Protein AF-A0A818FAN3-F1 (afdb_monomer_lite)

Structure (mmCIF, N/CA/C/O backbone):
data_AF-A0A818FAN3-F1
#
_entry.id   AF-A0A818FAN3-F1
#
loop_
_atom_site.group_PDB
_atom_site.id
_atom_site.type_symbol
_atom_site.label_atom_id
_atom_site.label_alt_id
_atom_site.label_comp_id
_atom_site.label_asym_id
_atom_site.label_entity_id
_atom_site.label_seq_id
_atom_site.pdbx_PDB_ins_code
_atom_site.Cartn_x
_atom_site.Cartn_y
_atom_site.Cartn_z
_atom_site.occupancy
_atom_site.B_iso_or_equiv
_atom_site.auth_seq_id
_atom_site.auth_comp_id
_atom_site.auth_asym_id
_atom_site.auth_atom_id
_atom_site.pdbx_PDB_model_num
ATOM 1 N N . MET A 1 1 ? 4.864 7.149 15.774 1.00 87.94 1 MET A N 1
ATOM 2 C CA . MET A 1 1 ? 4.295 6.551 14.550 1.00 87.94 1 MET A CA 1
ATOM 3 C C . MET A 1 1 ? 4.218 5.050 14.737 1.00 87.94 1 MET A C 1
ATOM 5 O O . MET A 1 1 ? 5.176 4.470 15.242 1.00 87.94 1 MET A O 1
ATOM 9 N N . ILE A 1 2 ? 3.091 4.440 14.388 1.00 87.12 2 ILE A N 1
ATOM 10 C CA . ILE A 1 2 ? 2.907 2.992 14.456 1.00 87.12 2 ILE A CA 1
ATOM 11 C C . ILE A 1 2 ? 2.365 2.491 13.120 1.00 87.12 2 ILE A C 1
ATOM 13 O O . ILE A 1 2 ? 1.467 3.099 12.550 1.00 87.12 2 ILE A O 1
ATOM 17 N N . GLU A 1 3 ? 2.927 1.387 12.650 1.00 89.88 3 GLU A N 1
ATOM 18 C CA . GLU A 1 3 ? 2.560 0.714 11.411 1.00 89.88 3 GLU A CA 1
ATOM 19 C C . GLU A 1 3 ? 2.324 -0.751 11.718 1.00 89.88 3 GLU A C 1
ATOM 21 O O . GLU A 1 3 ? 3.162 -1.404 12.347 1.00 89.88 3 GLU A O 1
ATOM 26 N N . TYR A 1 4 ? 1.194 -1.271 11.272 1.00 88.94 4 TYR A N 1
ATOM 27 C CA . TYR A 1 4 ? 0.870 -2.674 11.432 1.00 88.94 4 TYR A CA 1
ATOM 28 C C . TYR A 1 4 ? -0.081 -3.140 10.344 1.00 88.94 4 TYR A C 1
ATOM 30 O O . TYR A 1 4 ? -0.725 -2.345 9.661 1.00 88.94 4 TYR A O 1
ATOM 38 N N . HIS A 1 5 ? -0.180 -4.458 10.234 1.00 87.69 5 HIS A N 1
ATOM 39 C CA . HIS A 1 5 ? -1.129 -5.137 9.372 1.00 87.69 5 HIS A CA 1
ATOM 40 C C . HIS A 1 5 ? -2.087 -5.967 10.223 1.00 87.69 5 HIS A C 1
ATOM 42 O O . HIS A 1 5 ? -1.711 -6.495 11.274 1.00 87.69 5 HIS A O 1
ATOM 48 N N . PHE A 1 6 ? -3.331 -6.066 9.764 1.00 89.31 6 PHE A N 1
ATOM 49 C CA . PHE A 1 6 ? -4.315 -6.963 10.350 1.00 89.31 6 PHE A CA 1
ATOM 50 C C . PHE A 1 6 ? -4.061 -8.383 9.856 1.00 89.31 6 PHE A C 1
ATOM 52 O O . PHE A 1 6 ? -4.216 -8.690 8.676 1.00 89.31 6 PHE A O 1
ATOM 59 N N . GLU A 1 7 ? -3.643 -9.249 10.767 1.00 88.44 7 GLU A N 1
ATOM 60 C CA . GLU A 1 7 ? -3.336 -10.638 10.464 1.00 88.44 7 GLU A CA 1
ATOM 61 C C . GLU A 1 7 ? -4.627 -11.437 10.366 1.00 88.44 7 GLU A C 1
ATOM 63 O O . GLU A 1 7 ? -5.469 -11.376 11.267 1.00 88.44 7 GLU A O 1
ATOM 68 N N . LYS A 1 8 ? -4.749 -12.223 9.290 1.00 85.81 8 LYS A N 1
ATOM 69 C CA . LYS A 1 8 ? -5.933 -13.049 9.016 1.00 85.81 8 LYS A CA 1
ATOM 70 C C . LYS A 1 8 ? -7.235 -12.248 8.957 1.00 85.81 8 LYS A C 1
ATOM 72 O O . LYS A 1 8 ? -8.299 -12.777 9.243 1.00 85.81 8 LYS A O 1
ATOM 77 N N . PHE A 1 9 ? -7.164 -10.980 8.552 1.00 89.38 9 PHE A N 1
ATOM 78 C CA . PHE A 1 9 ? -8.341 -10.119 8.452 1.00 89.38 9 PHE A CA 1
ATOM 79 C C . PHE A 1 9 ? -9.439 -10.737 7.575 1.00 89.38 9 PHE A C 1
ATOM 81 O O . PHE A 1 9 ? -10.598 -10.752 7.961 1.00 89.38 9 PHE A O 1
ATOM 88 N N . TYR A 1 10 ? -9.075 -11.285 6.413 1.00 90.69 10 TYR A N 1
ATOM 89 C CA . TYR A 1 10 ? -10.030 -11.922 5.499 1.00 90.69 10 TYR A CA 1
ATOM 90 C C . TYR A 1 10 ? -10.523 -13.288 5.996 1.00 90.69 10 TYR A C 1
ATOM 92 O O . TYR A 1 10 ? -11.643 -13.679 5.677 1.00 90.69 10 TYR A O 1
ATOM 100 N N . GLU A 1 11 ? -9.668 -13.983 6.752 1.00 89.38 11 GLU A N 1
ATOM 101 C CA . GLU A 1 11 ? -9.860 -15.353 7.254 1.00 89.38 11 GLU A CA 1
ATOM 102 C C . GLU A 1 11 ? -10.542 -15.402 8.632 1.00 89.38 11 GLU A C 1
ATOM 104 O O . GLU A 1 11 ? -10.515 -16.423 9.307 1.00 89.38 11 GLU A O 1
ATOM 109 N N . ASN A 1 12 ? -11.043 -14.276 9.134 1.00 90.44 12 ASN A N 1
ATOM 110 C CA . ASN A 1 12 ? -11.725 -14.217 10.427 1.00 90.44 12 ASN A CA 1
ATOM 111 C C . ASN A 1 12 ? -13.082 -13.509 10.325 1.00 90.44 12 ASN A C 1
ATOM 113 O O . ASN A 1 12 ? -13.666 -13.115 11.335 1.00 90.44 12 ASN A O 1
ATOM 117 N N . ILE A 1 13 ? -13.576 -13.288 9.104 1.00 92.94 13 ILE A N 1
ATOM 118 C CA . ILE A 1 13 ? -14.876 -12.653 8.898 1.00 92.94 13 ILE A CA 1
ATOM 119 C C . ILE A 1 13 ? -15.946 -13.733 8.998 1.00 92.94 13 ILE A C 1
ATOM 121 O O . ILE A 1 13 ? -16.140 -14.530 8.079 1.00 92.94 13 ILE A O 1
ATOM 125 N N . ASP A 1 14 ? -16.655 -13.726 10.122 1.00 93.88 14 ASP A N 1
ATOM 126 C CA . ASP A 1 14 ? -17.834 -14.557 10.327 1.00 93.88 14 ASP A CA 1
ATOM 127 C C . ASP A 1 14 ? -18.986 -14.062 9.441 1.00 93.88 14 ASP A C 1
ATOM 129 O O . ASP A 1 14 ? -19.410 -12.905 9.524 1.00 93.88 14 ASP A O 1
ATOM 133 N N . LEU A 1 15 ? -19.507 -14.953 8.595 1.00 93.81 15 LEU A N 1
ATOM 134 C CA . LEU A 1 15 ? -20.598 -14.659 7.670 1.00 93.81 15 LEU A CA 1
ATOM 135 C C . LEU A 1 15 ? -21.903 -14.308 8.395 1.00 93.81 15 LEU A C 1
ATOM 137 O O . LEU A 1 15 ? -22.688 -13.517 7.875 1.00 93.81 15 LEU A O 1
ATOM 141 N N . THR A 1 16 ? -22.130 -14.846 9.596 1.00 94.38 16 THR A N 1
ATOM 142 C CA . THR A 1 16 ? -23.332 -14.544 10.386 1.00 94.38 16 THR A CA 1
ATOM 143 C C . THR A 1 16 ? -23.291 -13.115 10.922 1.00 94.38 16 THR A C 1
ATOM 145 O O . THR A 1 16 ? -24.251 -12.362 10.758 1.00 94.38 16 THR A O 1
ATOM 148 N N . LEU A 1 17 ? -22.158 -12.700 11.493 1.00 94.56 17 LEU A N 1
ATOM 149 C CA . LEU A 1 17 ? -21.938 -11.327 11.937 1.00 94.56 17 LEU A CA 1
ATOM 150 C C . LEU A 1 17 ? -21.948 -10.364 10.745 1.00 94.56 17 LEU A C 1
ATOM 152 O O . LEU A 1 17 ? -22.579 -9.312 10.809 1.00 94.56 17 LEU A O 1
ATOM 156 N N . LEU A 1 18 ? -21.292 -10.740 9.644 1.00 94.94 18 LEU A N 1
ATOM 157 C CA . LEU A 1 18 ? -21.262 -9.942 8.424 1.00 94.94 18 LEU A CA 1
ATOM 158 C C . LEU A 1 18 ? -22.671 -9.672 7.885 1.00 94.94 18 LEU A C 1
ATOM 160 O O . LEU A 1 18 ? -22.951 -8.543 7.494 1.00 94.94 18 LEU A O 1
ATOM 164 N N . ASN A 1 19 ? -23.553 -10.672 7.894 1.00 95.69 19 ASN A N 1
ATOM 165 C CA . ASN A 1 19 ? -24.942 -10.522 7.469 1.00 95.69 19 ASN A CA 1
ATOM 166 C C . ASN A 1 19 ? -25.665 -9.441 8.298 1.00 95.69 19 ASN A C 1
ATOM 168 O O . ASN A 1 19 ? -26.171 -8.472 7.733 1.00 95.69 19 ASN A O 1
ATOM 172 N N . HIS A 1 20 ? -25.592 -9.517 9.632 1.00 96.38 20 HIS A N 1
ATOM 173 C CA . HIS A 1 20 ? -26.193 -8.509 10.517 1.00 96.38 20 HIS A CA 1
ATOM 174 C C . HIS A 1 20 ? -25.625 -7.104 10.287 1.00 96.38 20 HIS A C 1
ATOM 176 O O . HIS A 1 20 ? -26.371 -6.128 10.272 1.00 96.38 20 HIS A O 1
ATOM 182 N N . LEU A 1 21 ? -24.309 -6.991 10.097 1.00 96.00 21 LEU A N 1
ATOM 183 C CA . LEU A 1 21 ? -23.654 -5.709 9.851 1.00 96.00 21 LEU A CA 1
ATOM 184 C C . LEU A 1 21 ? -24.074 -5.112 8.502 1.00 96.00 21 LEU A C 1
ATOM 186 O O . LEU A 1 21 ? -24.373 -3.926 8.418 1.00 96.00 21 LEU A O 1
ATOM 190 N N . LEU A 1 22 ? -24.143 -5.923 7.446 1.00 96.06 22 LEU A N 1
ATOM 191 C CA . LEU A 1 22 ? -24.549 -5.459 6.120 1.00 96.06 22 LEU A CA 1
ATOM 192 C C . LEU A 1 22 ? -26.019 -5.008 6.081 1.00 96.06 22 LEU A C 1
ATOM 194 O O . LEU A 1 22 ? -26.327 -4.054 5.366 1.00 96.06 22 LEU A O 1
ATOM 198 N N . HIS A 1 23 ? -26.905 -5.605 6.887 1.00 96.75 23 HIS A N 1
ATOM 199 C CA . HIS A 1 23 ? -28.296 -5.147 7.022 1.00 96.75 23 HIS A CA 1
ATOM 200 C C . HIS A 1 23 ? -28.432 -3.715 7.552 1.00 96.75 23 HIS A C 1
ATOM 202 O O . HIS A 1 23 ? -29.461 -3.083 7.331 1.00 96.75 23 HIS A O 1
ATOM 208 N N . LEU A 1 24 ? -27.406 -3.171 8.215 1.00 96.75 24 LEU A N 1
ATOM 209 C CA . LEU A 1 24 ? -27.425 -1.784 8.685 1.00 96.75 24 LEU A CA 1
ATOM 210 C C . LEU A 1 24 ? -27.289 -0.766 7.545 1.00 96.75 24 LEU A C 1
ATOM 212 O O . LEU A 1 24 ? -27.614 0.403 7.737 1.00 96.75 24 LEU A O 1
ATOM 216 N N . ILE A 1 25 ? -26.766 -1.182 6.387 1.00 96.44 25 ILE A N 1
ATOM 217 C CA . ILE A 1 25 ? -26.352 -0.264 5.317 1.00 96.44 25 ILE A CA 1
ATOM 218 C C . ILE A 1 25 ? -26.919 -0.598 3.934 1.00 96.44 25 ILE A C 1
ATOM 220 O O . ILE A 1 25 ? -26.916 0.266 3.059 1.00 96.44 25 ILE A O 1
ATOM 224 N N . VAL A 1 26 ? -27.377 -1.830 3.702 1.00 96.25 26 VAL A N 1
ATOM 225 C CA . VAL A 1 26 ? -27.842 -2.306 2.394 1.00 96.25 26 VAL A CA 1
ATOM 226 C C . VAL A 1 26 ? -29.185 -3.032 2.542 1.00 96.25 26 VAL A C 1
ATOM 228 O O . VAL A 1 26 ? -29.472 -3.619 3.582 1.00 96.25 26 VAL A O 1
ATOM 231 N N . ASP A 1 27 ? -30.009 -2.999 1.487 1.00 97.75 27 ASP A N 1
ATOM 232 C CA . ASP A 1 27 ? -31.279 -3.729 1.437 1.00 97.75 27 ASP A CA 1
ATOM 233 C C . ASP A 1 27 ? -31.106 -5.237 1.678 1.00 97.75 27 ASP A C 1
ATOM 235 O O . ASP A 1 27 ? -30.178 -5.867 1.162 1.00 97.75 27 ASP A O 1
ATOM 239 N N . HIS A 1 28 ? -32.057 -5.818 2.408 1.00 96.06 28 HIS A N 1
ATOM 240 C CA . HIS A 1 28 ? -32.039 -7.208 2.853 1.00 96.06 28 HIS A CA 1
ATOM 241 C C . HIS A 1 28 ? -31.768 -8.223 1.734 1.00 96.06 28 HIS A C 1
ATOM 243 O O . HIS A 1 28 ? -30.911 -9.088 1.900 1.00 96.06 28 HIS A O 1
ATOM 249 N N . ASN A 1 29 ? -32.390 -8.070 0.560 1.00 97.25 29 ASN A N 1
ATOM 250 C CA . ASN A 1 29 ? -32.202 -9.007 -0.553 1.00 97.25 29 ASN A CA 1
ATOM 251 C C . ASN A 1 29 ? -30.753 -9.041 -1.055 1.00 97.25 29 ASN A C 1
ATOM 253 O O . ASN A 1 29 ? -30.225 -10.088 -1.438 1.00 97.25 29 ASN A O 1
ATOM 257 N N . ILE A 1 30 ? -30.094 -7.881 -1.066 1.00 97.06 30 ILE A N 1
ATOM 258 C CA . ILE A 1 30 ? -28.703 -7.763 -1.502 1.00 97.06 30 ILE A CA 1
ATOM 259 C C . ILE A 1 30 ? -27.776 -8.339 -0.426 1.00 97.06 30 ILE A C 1
ATOM 261 O O . ILE A 1 30 ? -26.798 -9.003 -0.767 1.00 97.06 30 ILE A O 1
ATOM 265 N N . VAL A 1 31 ? -28.086 -8.132 0.856 1.00 96.38 31 VAL A N 1
ATOM 266 C CA . VAL A 1 31 ? -27.318 -8.694 1.978 1.00 96.38 31 VAL A CA 1
ATOM 267 C C . VAL A 1 31 ? -27.342 -10.219 1.963 1.00 96.38 31 VAL A C 1
ATOM 269 O O . VAL A 1 31 ? -26.282 -10.851 2.046 1.00 96.38 31 VAL A O 1
ATOM 272 N N . ASP A 1 32 ? -28.521 -10.810 1.780 1.00 94.88 32 ASP A N 1
ATOM 273 C CA . ASP A 1 32 ? -28.682 -12.260 1.688 1.00 94.88 32 ASP A CA 1
ATOM 274 C C . ASP A 1 32 ? -27.912 -12.820 0.493 1.00 94.88 32 ASP A C 1
ATOM 276 O O . ASP A 1 32 ? -27.170 -13.797 0.628 1.00 94.88 32 ASP A O 1
ATOM 280 N N . TYR A 1 33 ? -27.978 -12.142 -0.657 1.00 96.62 33 TYR A N 1
ATOM 281 C CA . TYR A 1 33 ? -27.169 -12.489 -1.822 1.00 96.62 33 TYR A CA 1
ATOM 282 C C . TYR A 1 33 ? -25.662 -12.421 -1.525 1.00 96.62 33 TYR A C 1
ATOM 284 O O . TYR A 1 33 ? -24.930 -13.368 -1.819 1.00 96.62 33 TYR A O 1
ATOM 292 N N . MET A 1 34 ? -25.178 -11.324 -0.935 1.00 95.88 34 MET A N 1
ATOM 293 C CA . MET A 1 34 ? -23.755 -11.127 -0.632 1.00 95.88 34 MET A CA 1
ATOM 294 C C . MET A 1 34 ? -23.230 -12.164 0.364 1.00 95.88 34 MET A C 1
ATOM 296 O O . MET A 1 34 ? -22.117 -12.666 0.197 1.00 95.88 34 MET A O 1
ATOM 300 N N . THR A 1 35 ? -24.030 -12.515 1.369 1.00 94.62 35 THR A N 1
ATOM 301 C CA . THR A 1 35 ? -23.674 -13.514 2.383 1.00 94.62 35 THR A CA 1
ATOM 302 C C . THR A 1 35 ? -23.668 -14.916 1.779 1.00 94.62 35 THR A C 1
ATOM 304 O O . THR A 1 35 ? -22.657 -15.618 1.850 1.00 94.62 35 THR A O 1
ATOM 307 N N . ALA A 1 36 ? -24.749 -15.303 1.094 1.00 94.50 36 ALA A N 1
ATOM 308 C CA . ALA A 1 36 ? -24.873 -16.615 0.465 1.00 94.50 36 ALA A CA 1
ATOM 309 C C . ALA A 1 36 ? -23.786 -16.852 -0.592 1.00 94.50 36 ALA A C 1
ATOM 311 O O . ALA A 1 36 ? -23.273 -17.959 -0.730 1.00 94.50 36 ALA A O 1
ATOM 312 N N . LYS A 1 37 ? -23.365 -15.805 -1.310 1.00 95.88 37 LYS A N 1
ATOM 313 C CA . LYS A 1 37 ? -22.332 -15.915 -2.344 1.00 95.88 37 LYS A CA 1
ATOM 314 C C . LYS A 1 37 ? -20.929 -16.195 -1.796 1.00 95.88 37 LYS A C 1
ATOM 316 O O . LYS A 1 37 ? -20.096 -16.707 -2.543 1.00 95.88 37 LYS A O 1
ATOM 321 N N . ASN A 1 38 ? -20.663 -15.877 -0.529 1.00 94.69 38 ASN A N 1
ATOM 322 C CA . ASN A 1 38 ? -19.428 -16.287 0.144 1.00 94.69 38 ASN A CA 1
ATOM 323 C C . ASN A 1 38 ? -19.487 -17.746 0.630 1.00 94.69 38 ASN A C 1
ATOM 325 O O . ASN A 1 38 ? -18.442 -18.380 0.754 1.00 94.69 38 ASN A O 1
ATOM 329 N N . ASN A 1 39 ? -20.689 -18.296 0.829 1.00 95.25 39 ASN A N 1
ATOM 330 C CA . ASN A 1 39 ? -20.906 -19.681 1.238 1.00 95.25 39 ASN A CA 1
ATOM 331 C C . ASN A 1 39 ? -21.063 -20.616 0.027 1.00 95.25 39 ASN A C 1
ATOM 333 O O . ASN A 1 39 ? -22.161 -21.060 -0.310 1.00 95.25 39 ASN A O 1
ATOM 337 N N . ILE A 1 40 ? -19.953 -20.885 -0.665 1.00 94.38 40 ILE A N 1
ATOM 338 C CA . ILE A 1 40 ? -19.915 -21.760 -1.848 1.00 94.38 40 ILE A CA 1
ATOM 339 C C . ILE A 1 40 ? -18.913 -22.904 -1.684 1.00 94.38 40 ILE A C 1
ATOM 341 O O . ILE A 1 40 ? -17.984 -22.838 -0.881 1.00 94.38 40 ILE A O 1
ATOM 345 N N . VAL A 1 41 ? -19.074 -23.952 -2.494 1.00 96.31 41 VAL A N 1
ATOM 346 C CA . VAL A 1 41 ? -18.090 -25.036 -2.602 1.00 96.31 41 VAL A CA 1
ATOM 347 C C . VAL A 1 41 ? -16.884 -24.542 -3.402 1.00 96.31 41 VAL A C 1
ATOM 349 O O . VAL A 1 41 ? -16.994 -24.229 -4.586 1.00 96.31 41 VAL A O 1
ATOM 352 N N . LEU A 1 42 ? -15.724 -24.491 -2.757 1.00 94.19 42 LEU A N 1
ATOM 353 C CA . LEU A 1 42 ? -14.431 -24.278 -3.390 1.00 94.19 42 LEU A CA 1
ATOM 354 C C . LEU A 1 42 ? -13.895 -25.616 -3.896 1.00 94.19 42 LEU A C 1
ATOM 356 O O . LEU A 1 42 ? -13.797 -26.580 -3.136 1.00 94.19 42 LEU A O 1
ATOM 360 N N . THR A 1 43 ? -13.531 -25.660 -5.175 1.00 95.25 43 THR A N 1
ATOM 361 C CA . THR A 1 43 ? -13.051 -26.872 -5.846 1.00 95.25 43 THR A CA 1
ATOM 362 C C . THR A 1 43 ? -11.639 -26.659 -6.382 1.00 95.25 43 THR A C 1
ATOM 364 O O . THR A 1 43 ? -11.397 -25.711 -7.135 1.00 95.25 43 THR A O 1
ATOM 367 N N . TYR A 1 44 ? -10.707 -27.547 -6.049 1.00 95.31 44 TYR A N 1
ATOM 368 C CA . TYR A 1 44 ? -9.374 -27.579 -6.645 1.00 95.31 44 TYR A CA 1
ATOM 369 C C . TYR A 1 44 ? -8.970 -29.018 -6.964 1.00 95.31 44 TYR A C 1
ATOM 371 O O . TYR A 1 44 ? -8.692 -29.807 -6.061 1.00 95.31 44 TYR A O 1
ATOM 379 N N . LYS A 1 45 ? -8.899 -29.344 -8.263 1.00 94.69 45 LYS A N 1
ATOM 380 C CA . LYS A 1 45 ? -8.731 -30.724 -8.752 1.00 94.69 45 LYS A CA 1
ATOM 381 C C . LYS A 1 45 ? -9.808 -31.628 -8.135 1.00 94.69 45 LYS A C 1
ATOM 383 O O . LYS A 1 45 ? -10.984 -31.357 -8.336 1.00 94.69 45 LYS A O 1
ATOM 388 N N . ASP A 1 46 ? -9.406 -32.627 -7.357 1.00 94.94 46 ASP A N 1
ATOM 389 C CA . ASP A 1 46 ? -10.303 -33.599 -6.727 1.00 94.94 46 ASP A CA 1
ATOM 390 C C . ASP A 1 46 ? -10.758 -33.169 -5.318 1.00 94.94 46 ASP A C 1
ATOM 392 O O . ASP A 1 46 ? -11.516 -33.878 -4.661 1.00 94.94 46 ASP A O 1
ATOM 396 N N . MET A 1 47 ? -10.288 -32.018 -4.821 1.00 96.44 47 MET A N 1
ATOM 397 C CA . MET A 1 47 ? -10.635 -31.507 -3.495 1.00 96.44 47 MET A CA 1
ATOM 398 C C . MET A 1 47 ? -11.812 -30.540 -3.570 1.00 96.44 47 MET A C 1
ATOM 400 O O . MET A 1 47 ? -11.743 -29.538 -4.282 1.00 96.44 47 MET A O 1
ATOM 404 N N . ASN A 1 48 ? -12.836 -30.791 -2.756 1.00 95.88 48 ASN A N 1
ATOM 405 C CA . ASN A 1 48 ? -13.998 -29.924 -2.596 1.00 95.88 48 ASN A CA 1
ATOM 406 C C . ASN A 1 48 ? -14.155 -29.541 -1.120 1.00 95.88 48 ASN A C 1
ATOM 408 O O . ASN A 1 48 ? -14.060 -30.400 -0.245 1.00 95.88 48 ASN A O 1
ATOM 412 N N . HIS A 1 49 ? -14.410 -28.265 -0.841 1.00 95.38 49 HIS A N 1
ATOM 413 C CA . HIS A 1 49 ? -14.630 -27.751 0.511 1.00 95.38 49 HIS A CA 1
ATOM 414 C C . HIS A 1 49 ? -15.707 -26.664 0.496 1.00 95.38 49 HIS A C 1
ATOM 416 O O . HIS A 1 49 ? -15.622 -25.732 -0.298 1.00 95.38 49 HIS A O 1
ATOM 422 N N . VAL A 1 50 ? -16.708 -26.752 1.372 1.00 94.44 50 VAL A N 1
ATOM 423 C CA . VAL A 1 50 ? -17.727 -25.699 1.525 1.00 94.44 50 VAL A CA 1
ATOM 424 C C . VAL A 1 50 ? -17.147 -24.564 2.363 1.00 94.44 50 VAL A C 1
ATOM 426 O O . VAL A 1 50 ? -16.740 -24.784 3.499 1.00 94.44 50 VAL A O 1
ATOM 429 N N . ASN A 1 51 ? -17.112 -23.349 1.820 1.00 93.69 51 ASN A N 1
ATOM 430 C CA . ASN A 1 51 ? -16.626 -22.170 2.531 1.00 93.69 51 ASN A CA 1
ATOM 431 C C . ASN A 1 51 ? -17.670 -21.644 3.532 1.00 93.69 51 ASN A C 1
ATOM 433 O O . ASN A 1 51 ? -18.413 -20.721 3.226 1.00 93.69 51 ASN A O 1
ATOM 437 N N . SER A 1 52 ? -17.747 -22.240 4.722 1.00 90.50 52 SER A N 1
ATOM 438 C CA . SER A 1 52 ? -18.703 -21.832 5.766 1.00 90.50 52 SER A CA 1
ATOM 439 C C . SER A 1 52 ? -18.245 -20.640 6.615 1.00 90.50 52 SER A C 1
ATOM 441 O O . SER A 1 52 ? -19.039 -20.078 7.363 1.00 90.50 52 SER A O 1
ATOM 443 N N . TYR A 1 53 ? -16.967 -20.288 6.535 1.00 89.56 53 TYR A N 1
ATOM 444 C CA . TYR A 1 53 ? -16.311 -19.220 7.284 1.00 89.56 53 TYR A CA 1
ATOM 445 C C . TYR A 1 53 ? -15.380 -18.495 6.307 1.00 89.56 53 TYR A C 1
ATOM 447 O O . TYR A 1 53 ? -14.915 -19.130 5.365 1.00 89.56 53 TYR A O 1
ATOM 455 N N . ASP A 1 54 ? -15.129 -17.204 6.508 1.00 90.69 54 ASP A N 1
ATOM 456 C CA . ASP A 1 54 ? -14.313 -16.335 5.642 1.00 90.69 54 ASP A CA 1
ATOM 457 C C . ASP A 1 54 ? -15.014 -15.780 4.407 1.00 90.69 54 ASP A C 1
ATOM 459 O O . ASP A 1 54 ? -16.000 -16.309 3.887 1.00 90.69 54 ASP A O 1
ATOM 463 N N . ILE A 1 55 ? -14.435 -14.696 3.890 1.00 93.75 55 ILE A N 1
ATOM 464 C CA . ILE A 1 55 ? -14.872 -14.080 2.640 1.00 93.75 55 ILE A CA 1
ATOM 465 C C . ILE A 1 55 ? -14.038 -14.547 1.448 1.00 93.75 55 ILE A C 1
ATOM 467 O O . ILE A 1 55 ? -12.818 -14.730 1.508 1.00 93.75 55 ILE A O 1
ATOM 471 N N . ILE A 1 56 ? -14.689 -14.630 0.294 1.00 93.88 56 ILE A N 1
ATOM 472 C CA . ILE A 1 56 ? -14.035 -14.969 -0.964 1.00 93.88 56 ILE A CA 1
ATOM 473 C C . ILE A 1 56 ? -13.569 -13.686 -1.650 1.00 93.88 56 ILE A C 1
ATOM 475 O O . ILE A 1 56 ? -14.340 -12.960 -2.278 1.00 93.88 56 ILE A O 1
ATOM 479 N N . ARG A 1 57 ? -12.256 -13.449 -1.599 1.00 91.62 57 ARG A N 1
ATOM 480 C CA . ARG A 1 57 ? -11.594 -12.267 -2.186 1.00 91.62 57 ARG A CA 1
ATOM 481 C C . ARG A 1 57 ? -11.781 -12.115 -3.702 1.00 91.62 57 ARG A C 1
ATOM 483 O O . ARG A 1 57 ? -11.688 -11.014 -4.232 1.00 91.62 57 ARG A O 1
ATOM 490 N N . GLY A 1 58 ? -12.050 -13.216 -4.406 1.00 89.88 58 GLY A N 1
ATOM 491 C CA . GLY A 1 58 ? -12.288 -13.232 -5.854 1.00 89.88 58 GLY A CA 1
ATOM 492 C C . GLY A 1 58 ? -13.660 -12.696 -6.286 1.00 89.88 58 GLY A C 1
ATOM 493 O O . GLY A 1 58 ? -13.915 -12.576 -7.483 1.00 89.88 58 GLY A O 1
ATOM 494 N N . LEU A 1 59 ? -14.562 -12.374 -5.353 1.00 93.69 59 LEU A N 1
ATOM 495 C CA . LEU A 1 59 ? -15.863 -11.789 -5.683 1.00 93.69 59 LEU A CA 1
ATOM 496 C C . LEU A 1 59 ? -15.729 -10.298 -6.027 1.00 93.69 59 LEU A C 1
ATOM 498 O O . LEU A 1 59 ? -14.945 -9.571 -5.422 1.00 93.69 59 LEU A O 1
ATOM 502 N N . GLN A 1 60 ? -16.536 -9.812 -6.975 1.00 91.38 60 GLN A N 1
ATOM 503 C CA . GLN A 1 60 ? -16.466 -8.418 -7.448 1.00 91.38 60 GLN A CA 1
ATOM 504 C C . GLN A 1 60 ? -16.777 -7.386 -6.356 1.00 91.38 60 GLN A C 1
ATOM 506 O O . GLN A 1 60 ? -16.163 -6.325 -6.317 1.00 91.38 60 GLN A O 1
ATOM 511 N N . PHE A 1 61 ? -17.697 -7.708 -5.447 1.00 94.50 61 PHE A N 1
ATOM 512 C CA . PHE A 1 61 ? -18.074 -6.849 -4.322 1.00 94.50 61 PHE A CA 1
ATOM 513 C C . PHE A 1 61 ? -17.250 -7.123 -3.052 1.00 94.50 61 PHE A C 1
ATOM 515 O O . PHE A 1 61 ? -17.505 -6.511 -2.016 1.00 94.50 61 PHE A O 1
ATOM 522 N N . SER A 1 62 ? -16.252 -8.019 -3.098 1.00 93.38 62 SER A N 1
ATOM 523 C CA . SER A 1 62 ? -15.434 -8.331 -1.918 1.00 93.38 62 SER A CA 1
ATOM 524 C C . SER A 1 62 ? -14.687 -7.101 -1.401 1.00 93.38 62 SER A C 1
ATOM 526 O O . SER A 1 62 ? -14.572 -6.932 -0.189 1.00 93.38 62 SER A O 1
ATOM 528 N N . SER A 1 63 ? -14.260 -6.201 -2.294 1.00 92.56 63 SER A N 1
ATOM 529 C CA . SER A 1 63 ? -13.620 -4.942 -1.908 1.00 92.56 63 SER A CA 1
ATOM 530 C C . SER A 1 63 ? -14.521 -4.081 -1.023 1.00 92.56 63 SER A C 1
ATOM 532 O O . SER A 1 63 ? -14.040 -3.454 -0.088 1.00 92.56 63 SER A O 1
ATOM 534 N N . PHE A 1 64 ? -15.830 -4.064 -1.284 1.00 95.12 64 PHE A N 1
ATOM 535 C CA . PHE A 1 64 ? -16.789 -3.307 -0.481 1.00 95.12 64 PHE A CA 1
ATOM 536 C C . PHE A 1 64 ? -16.939 -3.905 0.921 1.00 95.12 64 PHE A C 1
ATOM 538 O O . PHE A 1 64 ? -16.801 -3.181 1.904 1.00 95.12 64 PHE A O 1
ATOM 545 N N . ILE A 1 65 ? -17.127 -5.228 1.010 1.00 94.94 65 ILE A N 1
ATOM 546 C CA . ILE A 1 65 ? -17.220 -5.944 2.293 1.00 94.94 65 ILE A CA 1
ATOM 547 C C . ILE A 1 65 ? -15.972 -5.688 3.143 1.00 94.94 65 ILE A C 1
ATOM 549 O O . ILE A 1 65 ? -16.089 -5.354 4.316 1.00 94.94 65 ILE A O 1
ATOM 553 N N . VAL A 1 66 ? -14.782 -5.794 2.545 1.00 93.69 66 VAL A N 1
ATOM 554 C CA . VAL A 1 66 ? -13.507 -5.574 3.243 1.00 93.69 66 VAL A CA 1
ATOM 555 C C . VAL A 1 66 ? -13.395 -4.156 3.784 1.00 93.69 66 VAL A C 1
ATOM 557 O O . VAL A 1 66 ? -12.998 -3.977 4.931 1.00 93.69 66 VAL A O 1
ATOM 560 N N . GLN A 1 67 ? -13.728 -3.146 2.978 1.00 93.75 67 GLN A N 1
ATOM 561 C CA . GLN A 1 67 ? -13.614 -1.755 3.414 1.00 93.75 67 GLN A CA 1
ATOM 562 C C . GLN A 1 67 ? -14.617 -1.419 4.514 1.00 93.75 67 GLN A C 1
ATOM 564 O O . GLN A 1 67 ? -14.259 -0.725 5.464 1.00 93.75 67 GLN A O 1
ATOM 569 N N . TYR A 1 68 ? -15.838 -1.945 4.411 1.00 95.50 68 TYR A N 1
ATOM 570 C CA . TYR A 1 68 ? -16.874 -1.763 5.419 1.00 95.50 68 TYR A CA 1
ATOM 571 C C . TYR A 1 68 ? -16.544 -2.490 6.729 1.00 95.50 68 TYR A C 1
ATOM 573 O O . TYR A 1 68 ? -16.608 -1.896 7.800 1.00 95.50 68 TYR A O 1
ATOM 581 N N . TYR A 1 69 ? -16.104 -3.747 6.660 1.00 94.69 69 TYR A N 1
ATOM 582 C CA . TYR A 1 69 ? -15.662 -4.474 7.849 1.00 94.69 69 TYR A CA 1
ATOM 583 C C . TYR A 1 69 ? -14.423 -3.820 8.474 1.00 94.69 69 TYR A C 1
ATOM 585 O O . TYR A 1 69 ? -14.324 -3.696 9.691 1.00 94.69 69 TYR A O 1
ATOM 593 N N . GLY A 1 70 ? -13.511 -3.312 7.640 1.00 93.94 70 GLY A N 1
ATOM 594 C CA . GLY A 1 70 ? -12.363 -2.522 8.073 1.00 93.94 70 GLY A CA 1
ATOM 595 C C . GLY A 1 70 ? -12.785 -1.271 8.837 1.00 93.94 70 GLY A C 1
ATOM 596 O O . GLY A 1 70 ? -12.255 -1.032 9.911 1.00 93.94 70 GLY A O 1
ATOM 597 N N . LEU A 1 71 ? -13.795 -0.537 8.358 1.00 94.56 71 LEU A N 1
ATOM 598 C CA . LEU A 1 71 ? -14.352 0.626 9.058 1.00 94.56 71 LEU A CA 1
ATOM 599 C C . LEU A 1 71 ? -14.834 0.271 10.473 1.00 94.56 71 LEU A C 1
ATOM 601 O O . LEU A 1 71 ? -14.606 1.032 11.408 1.00 94.56 71 LEU A O 1
ATOM 605 N N . ILE A 1 72 ? -15.458 -0.893 10.657 1.00 93.94 72 ILE A N 1
ATOM 606 C CA . ILE A 1 72 ? -15.903 -1.349 11.983 1.00 93.94 72 ILE A CA 1
ATOM 607 C C . ILE A 1 72 ? -14.702 -1.579 12.905 1.00 93.94 72 ILE A C 1
ATOM 609 O O . ILE A 1 72 ? -14.726 -1.170 14.065 1.00 93.94 72 ILE A O 1
ATOM 613 N N . ILE A 1 73 ? -13.626 -2.175 12.388 1.00 93.00 73 ILE A N 1
ATOM 614 C CA . ILE A 1 73 ? -12.375 -2.330 13.139 1.00 93.00 73 ILE A CA 1
ATOM 615 C C . ILE A 1 73 ? -11.746 -0.964 13.452 1.00 93.00 73 ILE A C 1
ATOM 617 O O . ILE A 1 73 ? -11.265 -0.756 14.567 1.00 93.00 73 ILE A O 1
ATOM 621 N N . ASP A 1 74 ? -11.796 -0.011 12.522 1.00 93.88 74 ASP A N 1
ATOM 622 C CA . ASP A 1 74 ? -11.283 1.347 12.721 1.00 93.88 74 ASP A CA 1
ATOM 623 C C . ASP A 1 74 ? -12.019 2.041 13.882 1.00 93.88 74 ASP A C 1
ATOM 625 O O . ASP A 1 74 ? -11.386 2.667 14.735 1.00 93.88 74 ASP A O 1
ATOM 629 N N . LEU A 1 75 ? -13.342 1.858 13.980 1.00 94.25 75 LEU A N 1
ATOM 630 C CA . LEU A 1 75 ? -14.152 2.364 15.093 1.00 94.25 75 LEU A CA 1
ATOM 631 C C . LEU A 1 75 ? -13.782 1.718 16.436 1.00 94.25 75 LEU A C 1
ATOM 633 O O . LEU A 1 75 ? -13.781 2.411 17.453 1.00 94.25 75 LEU A O 1
ATOM 637 N N . LEU A 1 76 ? -13.426 0.430 16.457 1.00 92.44 76 LEU A N 1
ATOM 638 C CA . LEU A 1 76 ? -12.938 -0.240 17.671 1.00 92.44 76 LEU A CA 1
ATOM 639 C C . LEU A 1 76 ? -11.569 0.300 18.113 1.00 92.44 76 LEU A C 1
ATOM 641 O O . LEU A 1 76 ? -11.310 0.451 19.306 1.00 92.44 76 LEU A O 1
ATOM 645 N N . ILE A 1 77 ? -10.694 0.624 17.158 1.00 90.50 77 ILE A N 1
ATOM 646 C CA . ILE A 1 77 ? -9.351 1.144 17.441 1.00 90.50 77 ILE A CA 1
ATOM 647 C C . ILE A 1 77 ? -9.399 2.602 17.888 1.00 90.50 77 ILE A C 1
ATOM 649 O O . ILE A 1 77 ? -8.697 2.975 18.828 1.00 90.50 77 ILE A O 1
ATOM 653 N N . LEU A 1 78 ? -10.174 3.445 17.212 1.00 92.19 78 LEU A N 1
ATOM 654 C CA . LEU A 1 78 ? -10.242 4.874 17.513 1.00 92.19 78 LEU A CA 1
ATOM 655 C C . LEU A 1 78 ? -11.166 5.168 18.696 1.00 92.19 78 LEU A C 1
ATOM 657 O O . LEU A 1 78 ? -10.869 6.053 19.497 1.00 92.19 78 LEU A O 1
ATOM 661 N N . GLY A 1 79 ? -12.259 4.417 18.821 1.00 92.06 79 GLY A N 1
ATOM 662 C CA . GLY A 1 79 ? -13.402 4.787 19.645 1.00 92.06 79 GLY A CA 1
ATOM 663 C C . GLY A 1 79 ? -14.286 5.828 18.949 1.00 92.06 79 GLY A C 1
ATOM 664 O O . GLY A 1 79 ? -13.827 6.613 18.118 1.00 92.06 79 GLY A O 1
ATOM 665 N N . LEU A 1 80 ? -15.573 5.851 19.307 1.00 94.00 80 LEU A N 1
ATOM 666 C CA . LEU A 1 80 ? -16.579 6.690 18.640 1.00 94.00 80 LEU A CA 1
ATOM 667 C C . LEU A 1 80 ? -16.270 8.188 18.730 1.00 94.00 80 LEU A C 1
ATOM 669 O O . LEU A 1 80 ? -16.382 8.893 17.733 1.00 94.00 80 LEU A O 1
ATOM 673 N N . GLN A 1 81 ? -15.843 8.663 19.905 1.00 92.94 81 GLN A N 1
ATOM 674 C CA . GLN A 1 81 ? -15.521 10.077 20.118 1.00 92.94 81 GLN A CA 1
ATOM 675 C C . GLN A 1 81 ? -14.369 10.523 19.216 1.00 92.94 81 GLN A C 1
ATOM 677 O O . GLN A 1 81 ? -14.504 11.491 18.475 1.00 92.94 81 GLN A O 1
ATOM 682 N N . ARG A 1 82 ? -13.258 9.772 19.197 1.00 93.19 82 ARG A N 1
ATOM 683 C CA . ARG A 1 82 ? -12.107 10.165 18.380 1.00 93.19 82 ARG A CA 1
ATOM 684 C C . ARG A 1 82 ? -12.363 9.997 16.884 1.00 93.19 82 ARG A C 1
ATOM 686 O O . ARG A 1 82 ? -11.867 10.795 16.097 1.00 93.19 82 ARG A O 1
ATOM 693 N N . ALA A 1 83 ? -13.123 8.979 16.483 1.00 94.06 83 ALA A N 1
ATOM 694 C CA . ALA A 1 83 ? -13.537 8.828 15.093 1.00 94.06 83 ALA A CA 1
ATOM 695 C C . ALA A 1 83 ? -14.387 10.024 14.631 1.00 94.06 83 ALA A C 1
ATOM 697 O O . ALA A 1 83 ? -14.169 10.534 13.535 1.00 94.06 83 ALA A O 1
ATOM 698 N N . PHE A 1 84 ? -15.295 10.511 15.482 1.00 93.94 84 PHE A N 1
ATOM 699 C CA . PHE A 1 84 ? -16.097 11.701 15.205 1.00 93.94 84 PHE A CA 1
ATOM 700 C C . PHE A 1 84 ? -15.238 12.967 15.070 1.00 93.94 84 PHE A C 1
ATOM 702 O O . PHE A 1 84 ? -15.407 13.702 14.103 1.00 93.94 84 PHE A O 1
ATOM 709 N N . ASP A 1 85 ? -14.266 13.181 15.962 1.00 93.19 85 ASP A N 1
ATOM 710 C CA . ASP A 1 85 ? -13.333 14.318 15.872 1.00 93.19 85 ASP A CA 1
ATOM 711 C C . ASP A 1 85 ? -12.556 14.344 14.545 1.00 93.19 85 ASP A C 1
ATOM 713 O O . ASP A 1 85 ? -12.333 15.410 13.971 1.00 93.19 85 ASP A O 1
ATOM 717 N N . ILE A 1 86 ? -12.124 13.168 14.071 1.00 93.62 86 ILE A N 1
ATOM 718 C CA . ILE A 1 86 ? -11.379 13.014 12.813 1.00 93.62 86 ILE A CA 1
ATOM 719 C C . ILE A 1 86 ? -12.291 13.289 11.615 1.00 93.62 86 ILE A C 1
ATOM 721 O O . ILE A 1 86 ? -11.898 14.013 10.704 1.00 93.62 86 ILE A O 1
ATOM 725 N N . LEU A 1 87 ? -13.502 12.723 11.610 1.00 92.88 87 LEU A N 1
ATOM 726 C CA . LEU A 1 87 ? -14.449 12.853 10.500 1.00 92.88 87 LEU A CA 1
ATOM 727 C C . LEU A 1 87 ? -15.079 14.247 10.410 1.00 92.88 87 LEU A C 1
ATOM 729 O O . LEU A 1 87 ? -15.413 14.687 9.313 1.00 92.88 87 LEU A O 1
ATOM 733 N N . GLY A 1 88 ? -15.244 14.940 11.535 1.00 91.50 88 GLY A N 1
ATOM 734 C CA . GLY A 1 88 ? -15.982 16.195 11.608 1.00 91.50 88 GLY A CA 1
ATOM 735 C C . GLY A 1 88 ? -17.500 16.000 11.571 1.00 91.50 88 GLY A C 1
ATOM 736 O O . GLY A 1 88 ? -18.032 14.890 11.656 1.00 91.50 88 GLY A O 1
ATOM 737 N N . LEU A 1 89 ? -18.224 17.114 11.463 1.00 89.81 89 LEU A N 1
ATOM 738 C CA . LEU A 1 89 ? -19.686 17.108 11.455 1.00 89.81 89 LEU A CA 1
ATOM 739 C C . LEU A 1 89 ? -20.222 16.458 10.166 1.00 89.81 89 LEU A C 1
ATOM 741 O O . LEU A 1 89 ? -19.721 16.773 9.091 1.00 89.81 89 LEU A O 1
ATOM 745 N N . PRO A 1 90 ? -21.305 15.656 10.205 1.00 91.19 90 PRO A N 1
ATOM 746 C CA . PRO A 1 90 ? -21.855 15.013 9.003 1.00 91.19 90 PRO A CA 1
ATOM 747 C C . PRO A 1 90 ? -22.244 15.985 7.878 1.00 91.19 90 PRO A C 1
ATOM 749 O O . PRO A 1 90 ? -22.206 15.635 6.704 1.00 91.19 90 PRO A O 1
ATOM 752 N N . GLN A 1 91 ? -22.621 17.214 8.240 1.00 92.94 91 GLN A N 1
ATOM 753 C CA . GLN A 1 91 ? -22.975 18.282 7.300 1.00 92.94 91 GLN A CA 1
ATOM 754 C C . GLN A 1 91 ? -21.745 18.896 6.620 1.00 92.94 91 GLN A C 1
ATOM 756 O O . GLN A 1 91 ? -21.843 19.399 5.504 1.00 92.94 91 GLN A O 1
ATOM 761 N N . LYS A 1 92 ? -20.597 18.876 7.304 1.00 91.50 92 LYS A N 1
ATOM 762 C CA . LYS A 1 92 ? -19.327 19.426 6.837 1.00 91.50 92 LYS A CA 1
ATOM 763 C C . LYS A 1 92 ? -18.192 18.500 7.295 1.00 91.50 92 LYS A C 1
ATOM 765 O O . LYS A 1 92 ? -17.544 18.796 8.306 1.00 91.50 92 LYS A O 1
ATOM 770 N N . PRO A 1 93 ? -18.001 17.366 6.599 1.00 93.31 93 PRO A N 1
ATOM 771 C CA . PRO A 1 93 ? -16.939 16.433 6.932 1.00 93.31 93 PRO A CA 1
ATOM 772 C C . PRO A 1 93 ? -15.574 17.078 6.689 1.00 93.31 93 PRO A C 1
ATOM 774 O O . PRO A 1 93 ? -15.419 17.924 5.805 1.00 93.31 93 PRO A O 1
ATOM 777 N N . ASN A 1 94 ? -14.593 16.672 7.483 1.00 92.81 94 ASN A N 1
ATOM 778 C CA . ASN A 1 94 ? -13.214 17.107 7.332 1.00 92.81 94 ASN A CA 1
ATOM 779 C C . ASN A 1 94 ? -12.570 16.421 6.122 1.00 92.81 94 ASN A C 1
ATOM 781 O O . ASN A 1 94 ? -12.899 15.285 5.769 1.00 92.81 94 ASN A O 1
ATOM 785 N N . GLU A 1 95 ? -11.601 17.100 5.516 1.00 93.00 95 GLU A N 1
ATOM 786 C CA . GLU A 1 95 ? -10.733 16.493 4.514 1.00 93.00 95 GLU A CA 1
ATOM 787 C C . GLU A 1 95 ? -9.680 15.595 5.182 1.00 93.00 95 GLU A C 1
ATOM 789 O O . GLU A 1 95 ? -9.450 15.640 6.397 1.00 93.00 95 GLU A O 1
ATOM 794 N N . PHE A 1 96 ? -9.018 14.760 4.383 1.00 91.44 96 PHE A N 1
ATOM 795 C CA . PHE A 1 96 ? -8.021 13.812 4.873 1.00 91.44 96 PHE A CA 1
ATOM 796 C C . PHE A 1 96 ? -6.910 14.508 5.680 1.00 91.44 96 PHE A C 1
ATOM 798 O O . PHE A 1 96 ? -6.263 15.427 5.191 1.00 91.44 96 PHE A O 1
ATOM 805 N N . LEU A 1 97 ? -6.673 14.031 6.909 1.00 91.00 97 LEU A N 1
ATOM 806 C CA . LEU A 1 97 ? -5.674 14.559 7.855 1.00 91.00 97 LEU A CA 1
ATOM 807 C C . LEU A 1 97 ? -5.874 16.030 8.266 1.00 91.00 97 LEU A C 1
ATOM 809 O O . LEU A 1 97 ? -4.928 16.667 8.726 1.00 91.00 97 LEU A O 1
ATOM 813 N N . THR A 1 98 ? -7.096 16.551 8.156 1.00 91.69 98 THR A N 1
ATOM 814 C CA . THR A 1 98 ? -7.445 17.902 8.613 1.00 91.69 98 THR A CA 1
ATOM 815 C C . THR A 1 98 ? -8.413 17.861 9.794 1.00 91.69 98 THR A C 1
ATOM 817 O O . THR A 1 98 ? -9.180 16.913 9.959 1.00 91.69 98 THR A O 1
ATOM 820 N N . TYR A 1 99 ? -8.371 18.906 10.618 1.00 92.38 99 TYR A N 1
ATOM 821 C CA . TYR A 1 99 ? -9.312 19.144 11.711 1.00 92.38 99 TYR A CA 1
ATOM 822 C C . TYR A 1 99 ? -9.910 20.541 11.562 1.00 92.38 99 TYR A C 1
ATOM 824 O O . TYR A 1 99 ? -9.283 21.430 10.989 1.00 92.38 99 TYR A O 1
ATOM 832 N N . GLN A 1 100 ? -11.107 20.750 12.114 1.00 88.94 100 GLN A N 1
ATOM 833 C CA . GLN A 1 100 ? -11.743 22.073 12.124 1.00 88.94 100 GLN A CA 1
ATOM 834 C C . GLN A 1 100 ? -10.994 23.055 13.030 1.00 88.94 100 GLN A C 1
ATOM 836 O O . GLN A 1 100 ? -10.856 24.228 12.694 1.00 88.94 100 GLN A O 1
ATOM 841 N N . GLU A 1 101 ? -10.492 22.563 14.166 1.00 91.75 101 GLU A N 1
ATOM 842 C CA . GLU A 1 101 ? -9.785 23.360 15.163 1.00 91.75 101 GLU A CA 1
ATOM 843 C C . GLU A 1 101 ? -8.576 22.616 15.742 1.00 91.75 101 GLU A C 1
ATOM 845 O O . GLU A 1 101 ? -8.586 21.396 15.930 1.00 91.75 101 GLU A O 1
ATOM 850 N N . VAL A 1 102 ? -7.553 23.385 16.124 1.00 93.25 102 VAL A N 1
ATOM 851 C CA . VAL A 1 102 ? -6.329 22.882 16.776 1.00 93.25 102 VAL A CA 1
ATOM 852 C C . VAL A 1 102 ? -6.622 22.317 18.176 1.00 93.25 102 VAL A C 1
ATOM 854 O O . VAL A 1 102 ? -5.927 21.427 18.668 1.00 93.25 102 VAL A O 1
ATOM 857 N N . THR A 1 103 ? -7.673 22.801 18.837 1.00 93.38 103 THR A N 1
ATOM 858 C CA . THR A 1 103 ? -8.150 22.312 20.143 1.00 93.38 103 THR A CA 1
ATOM 859 C C . THR A 1 103 ? -8.575 20.840 20.054 1.00 93.38 103 THR A C 1
ATOM 861 O O . THR A 1 103 ? -8.115 20.011 20.840 1.00 93.38 103 THR A O 1
ATOM 864 N N . ILE A 1 104 ? -9.367 20.491 19.036 1.00 92.06 104 ILE A N 1
ATOM 865 C CA . ILE A 1 104 ? -9.824 19.124 18.740 1.00 92.06 104 ILE A CA 1
ATOM 866 C C . ILE A 1 104 ? -8.642 18.236 18.350 1.00 92.06 104 ILE A C 1
ATOM 868 O O . ILE A 1 104 ? -8.522 17.090 18.803 1.00 92.06 104 ILE A O 1
ATOM 872 N N . GLU A 1 105 ? -7.725 18.767 17.539 1.00 91.00 105 GLU A N 1
ATOM 873 C CA . GLU A 1 105 ? -6.508 18.048 17.181 1.00 91.00 105 GLU A CA 1
ATOM 874 C C . GLU A 1 105 ? -5.720 17.680 18.441 1.00 91.00 105 GLU A C 1
ATOM 876 O O . GLU A 1 105 ? -5.345 16.513 18.587 1.00 91.00 105 GLU A O 1
ATOM 881 N N . THR A 1 106 ? -5.527 18.647 19.354 1.00 91.38 106 THR A N 1
ATOM 882 C CA . THR A 1 106 ? -4.688 18.542 20.557 1.00 91.38 106 THR A CA 1
ATOM 883 C C . THR A 1 106 ? -5.331 17.796 21.733 1.00 91.38 106 THR A C 1
ATOM 885 O O . THR A 1 106 ? -4.591 17.274 22.577 1.00 91.38 106 THR A O 1
ATOM 888 N N . ALA A 1 107 ? -6.649 17.587 21.721 1.00 89.38 107 ALA A N 1
ATOM 889 C CA . ALA A 1 107 ? -7.396 16.914 22.786 1.00 89.38 107 ALA A CA 1
ATOM 890 C C . ALA A 1 107 ? -7.039 15.427 22.996 1.00 89.38 107 ALA A C 1
ATOM 892 O O . ALA A 1 107 ? -7.061 14.950 24.128 1.00 89.38 107 ALA A O 1
ATOM 893 N N . HIS A 1 108 ? -6.678 14.682 21.940 1.00 88.00 108 HIS A N 1
ATOM 894 C CA . HIS A 1 108 ? -6.487 13.224 22.027 1.00 88.00 108 HIS A CA 1
ATOM 895 C C . HIS A 1 108 ? -5.179 12.720 21.377 1.00 88.00 108 HIS A C 1
ATOM 897 O O . HIS A 1 108 ? -4.881 13.096 20.244 1.00 88.00 108 HIS A O 1
ATOM 903 N N . PRO A 1 109 ? -4.414 11.801 22.010 1.00 85.00 109 PRO A N 1
ATOM 904 C CA . PRO A 1 109 ? -3.064 11.408 21.569 1.00 85.00 109 PRO A CA 1
ATOM 905 C C . PRO A 1 109 ? -2.972 10.845 20.141 1.00 85.00 109 PRO A C 1
ATOM 907 O O . PRO A 1 109 ? -1.933 10.970 19.494 1.00 85.00 109 PRO A O 1
ATOM 910 N N . ILE A 1 110 ? -4.040 10.228 19.628 1.00 88.31 110 ILE A N 1
ATOM 911 C CA . ILE A 1 110 ? -4.112 9.792 18.224 1.00 88.31 110 ILE A CA 1
ATOM 912 C C . ILE A 1 110 ? -4.388 11.004 17.336 1.00 88.31 110 ILE A C 1
ATOM 914 O O . ILE A 1 110 ? -5.537 11.408 17.195 1.00 88.31 110 ILE A O 1
ATOM 918 N N . ARG A 1 111 ? -3.343 11.574 16.731 1.00 89.69 111 ARG A N 1
ATOM 919 C CA . ARG A 1 111 ? -3.451 12.760 15.862 1.00 89.69 111 ARG A CA 1
ATOM 920 C C . ARG A 1 111 ? -3.823 12.437 14.421 1.00 89.69 111 ARG A C 1
ATOM 922 O O . ARG A 1 111 ? -4.623 13.146 13.838 1.00 89.69 111 ARG A O 1
ATOM 929 N N . LEU A 1 112 ? -3.260 11.381 13.850 1.00 91.50 112 LEU A N 1
ATOM 930 C CA . LEU A 1 112 ? -3.464 11.006 12.453 1.00 91.50 112 LEU A CA 1
ATOM 931 C C . LEU A 1 112 ? -3.778 9.514 12.388 1.00 91.50 112 LEU A C 1
ATOM 933 O O . LEU A 1 112 ? -3.192 8.725 13.135 1.00 91.50 112 LEU A O 1
ATOM 937 N N . TYR A 1 113 ? -4.694 9.139 11.503 1.00 91.69 113 TYR A N 1
ATOM 938 C CA . TYR A 1 113 ? -5.077 7.754 11.268 1.00 91.69 113 TYR A CA 1
ATOM 939 C C . TYR A 1 113 ? -5.319 7.534 9.779 1.00 91.69 113 TYR A C 1
ATOM 941 O O . TYR A 1 113 ? -6.002 8.321 9.129 1.00 91.69 113 TYR A O 1
ATOM 949 N N . CYS A 1 114 ? -4.748 6.463 9.240 1.00 90.88 114 CYS A N 1
ATOM 950 C CA . CYS A 1 114 ? -4.973 6.033 7.871 1.00 90.88 114 CYS A CA 1
ATOM 951 C C . CYS A 1 114 ? -4.934 4.507 7.836 1.00 90.88 114 CYS A C 1
ATOM 953 O O . CYS A 1 114 ? -4.059 3.892 8.452 1.00 90.88 114 CYS A O 1
ATOM 955 N N . ARG A 1 115 ? -5.869 3.906 7.098 1.00 89.25 115 ARG A N 1
ATOM 956 C CA . ARG A 1 115 ? -5.877 2.478 6.790 1.00 89.25 115 ARG A CA 1
ATOM 957 C C . ARG A 1 115 ? -5.787 2.302 5.285 1.00 89.25 115 ARG A C 1
ATOM 959 O O . ARG A 1 115 ? -6.590 2.854 4.539 1.00 89.25 115 ARG A O 1
ATOM 966 N N . TYR A 1 116 ? -4.837 1.483 4.854 1.00 76.19 116 TYR A N 1
ATOM 967 C CA . TYR A 1 116 ? -4.648 1.151 3.450 1.00 76.19 116 TYR A CA 1
ATOM 968 C C . TYR A 1 116 ? -4.826 -0.348 3.222 1.00 76.19 116 TYR A C 1
ATOM 970 O O . TYR A 1 116 ? -4.403 -1.162 4.042 1.00 76.19 116 TYR A O 1
ATOM 978 N N . THR A 1 117 ? -5.458 -0.722 2.110 1.00 54.28 117 THR A N 1
ATOM 979 C CA . THR A 1 117 ? -5.601 -2.119 1.684 1.00 54.28 117 THR A CA 1
ATOM 980 C C . THR A 1 117 ? -4.524 -2.460 0.668 1.00 54.28 117 THR A C 1
ATOM 982 O O . THR A 1 117 ? -4.807 -2.577 -0.519 1.00 54.28 117 THR A O 1
ATOM 985 N N . THR A 1 118 ? -3.281 -2.605 1.121 1.00 46.62 118 THR A N 1
ATOM 986 C CA . THR A 1 118 ? -2.241 -3.255 0.316 1.00 46.62 118 THR A CA 1
ATOM 987 C C . THR A 1 118 ? -2.041 -4.689 0.728 1.00 46.62 118 THR A C 1
ATOM 989 O O . THR A 1 118 ? -2.010 -5.015 1.914 1.00 46.62 118 THR A O 1
ATOM 992 N N . ASP A 1 119 ? -1.858 -5.535 -0.282 1.00 40.75 119 ASP A N 1
ATOM 993 C CA . ASP A 1 119 ? -1.468 -6.913 -0.065 1.00 40.75 119 ASP A CA 1
ATOM 994 C C . ASP A 1 119 ? 0.002 -7.019 0.339 1.00 40.75 119 ASP A C 1
ATOM 996 O O . ASP A 1 119 ? 0.902 -6.357 -0.186 1.00 40.75 119 ASP A O 1
ATOM 1000 N N . GLU A 1 120 ? 0.187 -7.917 1.289 1.00 37.19 120 GLU A N 1
ATOM 1001 C CA . GLU A 1 120 ? 1.408 -8.422 1.883 1.00 37.19 120 GLU A CA 1
ATOM 1002 C C . GLU A 1 120 ? 2.597 -8.534 0.911 1.00 37.19 120 GLU A C 1
ATOM 1004 O O . GLU A 1 120 ? 2.645 -9.367 -0.003 1.00 37.19 120 GLU A O 1
ATOM 1009 N N . SER A 1 121 ? 3.676 -7.802 1.200 1.00 29.95 121 SER A N 1
ATOM 1010 C CA . SER A 1 121 ? 5.001 -8.241 0.771 1.00 29.95 121 SER A CA 1
ATOM 1011 C C . SER A 1 121 ? 5.367 -9.502 1.564 1.00 29.95 121 SER A C 1
ATOM 1013 O O . SER A 1 121 ? 5.749 -9.421 2.731 1.00 29.95 121 SER A O 1
ATOM 1015 N N . ARG A 1 122 ? 5.226 -10.669 0.923 1.00 32.50 122 ARG A N 1
ATOM 1016 C CA . ARG A 1 122 ? 5.620 -11.997 1.428 1.00 32.50 122 ARG A CA 1
ATOM 1017 C C . ARG A 1 122 ? 6.904 -11.959 2.271 1.00 32.50 122 ARG A C 1
ATOM 1019 O O . ARG A 1 122 ? 7.984 -11.745 1.724 1.00 32.50 122 ARG A O 1
ATOM 1026 N N . ASN A 1 123 ? 6.797 -12.301 3.555 1.00 32.31 123 ASN A N 1
ATOM 1027 C CA . ASN A 1 123 ? 7.917 -12.774 4.373 1.00 32.31 123 ASN A CA 1
ATOM 1028 C C . ASN A 1 123 ? 7.460 -13.928 5.280 1.00 32.31 123 ASN A C 1
ATOM 1030 O O . ASN A 1 123 ? 7.298 -13.805 6.489 1.00 32.31 123 ASN A O 1
ATOM 1034 N N . LEU A 1 124 ? 7.259 -15.087 4.653 1.00 33.59 124 LEU A N 1
ATOM 1035 C CA . LEU A 1 124 ? 7.058 -16.376 5.306 1.00 33.59 124 LEU A CA 1
ATOM 1036 C C . LEU A 1 124 ? 8.405 -17.112 5.324 1.00 33.59 124 LEU A C 1
ATOM 1038 O O . LEU A 1 124 ? 8.611 -17.980 4.496 1.00 33.59 124 LEU A O 1
ATOM 1042 N N . ILE A 1 125 ? 9.333 -16.685 6.190 1.00 29.78 125 ILE A N 1
ATOM 1043 C CA . ILE A 1 125 ? 10.468 -17.437 6.787 1.00 29.78 125 ILE A CA 1
ATOM 1044 C C . ILE A 1 125 ? 10.934 -16.587 7.987 1.00 29.78 125 ILE A C 1
ATOM 1046 O O . ILE A 1 125 ? 11.974 -15.945 7.952 1.00 29.78 125 ILE A O 1
ATOM 1050 N N . GLN A 1 126 ? 10.119 -16.490 9.041 1.00 36.91 126 GLN A N 1
ATOM 1051 C CA . GLN A 1 126 ? 10.620 -16.101 10.373 1.00 36.91 126 GLN A CA 1
ATOM 1052 C C . GLN A 1 126 ? 9.703 -16.508 11.543 1.00 36.91 126 GLN A C 1
ATOM 1054 O O . GLN A 1 126 ? 9.950 -16.107 12.669 1.00 36.91 126 GLN A O 1
ATOM 1059 N N . ARG A 1 127 ? 8.683 -17.351 11.312 1.00 37.38 127 ARG A N 1
ATOM 1060 C CA . ARG A 1 127 ? 7.733 -17.816 12.347 1.00 37.38 127 ARG A CA 1
ATOM 1061 C C . ARG A 1 127 ? 8.073 -19.181 12.973 1.00 37.38 127 ARG A C 1
ATOM 1063 O O . ARG A 1 127 ? 7.262 -19.728 13.710 1.00 37.38 127 ARG A O 1
ATOM 1070 N N . TYR A 1 128 ? 9.249 -19.759 12.697 1.00 32.97 128 TYR A N 1
ATOM 1071 C CA . TYR A 1 128 ? 9.599 -21.098 13.208 1.00 32.97 128 TYR A CA 1
ATOM 1072 C C . TYR A 1 128 ? 10.274 -21.094 14.594 1.00 32.97 128 TYR A C 1
ATOM 1074 O O . TYR A 1 128 ? 10.200 -22.093 15.300 1.00 32.97 128 TYR A O 1
ATOM 1082 N N . LEU A 1 129 ? 10.912 -20.004 15.037 1.00 38.72 129 LEU A N 1
ATOM 1083 C CA . LEU A 1 129 ? 11.815 -20.067 16.198 1.00 38.72 129 LEU A CA 1
ATOM 1084 C C . LEU A 1 129 ? 11.670 -18.887 17.151 1.00 38.72 129 LEU A C 1
ATOM 1086 O O . LEU A 1 129 ? 12.590 -18.082 17.264 1.00 38.72 129 LEU A O 1
ATOM 1090 N N . THR A 1 130 ? 10.557 -18.776 17.877 1.00 41.38 130 THR A N 1
ATOM 1091 C CA . THR A 1 130 ? 10.555 -17.991 19.129 1.00 41.38 130 THR A CA 1
ATOM 1092 C C . THR A 1 130 ? 9.431 -18.407 20.085 1.00 41.38 130 THR A C 1
ATOM 1094 O O . THR A 1 130 ? 8.647 -17.591 20.558 1.00 41.38 130 THR A O 1
ATOM 1097 N N . LYS A 1 131 ? 9.327 -19.702 20.406 1.00 36.31 131 LYS A N 1
ATOM 1098 C CA . LYS A 1 131 ? 8.643 -20.111 21.641 1.00 36.31 131 LYS A CA 1
ATOM 1099 C C . LYS A 1 131 ? 9.661 -20.018 22.776 1.00 36.31 131 LYS A C 1
ATOM 1101 O O . LYS A 1 131 ? 10.631 -20.761 22.751 1.00 36.31 131 LYS A O 1
ATOM 1106 N N . HIS A 1 132 ? 9.450 -19.062 23.681 1.00 43.47 132 HIS A N 1
ATOM 1107 C CA . HIS A 1 132 ? 9.689 -19.079 25.139 1.00 43.47 132 HIS A CA 1
ATOM 1108 C C . HIS A 1 132 ? 10.143 -17.694 25.675 1.00 43.47 132 HIS A C 1
ATOM 1110 O O . HIS A 1 132 ? 10.988 -17.050 25.053 1.00 43.47 132 HIS A O 1
ATOM 1116 N N . PRO A 1 133 ? 9.553 -17.203 26.788 1.00 46.84 133 PRO A N 1
ATOM 1117 C CA . PRO A 1 133 ? 9.707 -15.831 27.289 1.00 46.84 133 PRO A CA 1
ATOM 1118 C C . PRO A 1 133 ? 10.857 -15.705 28.303 1.00 46.84 133 PRO A C 1
ATOM 1120 O O . PRO A 1 133 ? 11.314 -16.717 28.827 1.00 46.84 133 PRO A O 1
ATOM 1123 N N . ASP A 1 134 ? 11.310 -14.478 28.606 1.00 38.19 134 ASP A N 1
ATOM 1124 C CA . ASP A 1 134 ? 12.411 -14.269 29.561 1.00 38.19 134 ASP A CA 1
ATOM 1125 C C . ASP A 1 134 ? 12.315 -12.930 30.348 1.00 38.19 134 ASP A C 1
ATOM 1127 O O . ASP A 1 134 ? 11.924 -11.919 29.753 1.00 38.19 134 ASP A O 1
ATOM 1131 N N . PRO A 1 135 ? 12.710 -12.870 31.642 1.00 50.19 135 PRO A N 1
ATOM 1132 C CA . PRO A 1 135 ? 12.492 -11.741 32.560 1.00 50.19 135 PRO A CA 1
ATOM 1133 C C . PRO A 1 135 ? 13.643 -10.703 32.684 1.00 50.19 135 PRO A C 1
ATOM 1135 O O . PRO A 1 135 ? 13.566 -9.810 33.523 1.00 50.19 135 PRO A O 1
ATOM 1138 N N . ASN A 1 136 ? 14.693 -10.741 31.848 1.00 54.34 136 ASN A N 1
ATOM 1139 C CA . ASN A 1 136 ? 15.963 -10.011 32.083 1.00 54.34 136 ASN A CA 1
ATOM 1140 C C . ASN A 1 136 ? 16.238 -8.781 31.174 1.00 54.34 136 ASN A C 1
ATOM 1142 O O . ASN A 1 136 ? 17.274 -8.710 30.519 1.00 54.34 136 ASN A O 1
ATOM 1146 N N . ASN A 1 137 ? 15.352 -7.777 31.110 1.00 53.91 137 ASN A N 1
ATOM 1147 C CA . ASN A 1 137 ? 15.568 -6.529 30.330 1.00 53.91 137 ASN A CA 1
ATOM 1148 C C . ASN A 1 137 ? 15.847 -6.718 28.813 1.00 53.91 137 ASN A C 1
ATOM 1150 O O . ASN A 1 137 ? 16.464 -5.869 28.166 1.00 53.91 137 ASN A O 1
ATOM 1154 N N . LYS A 1 138 ? 15.317 -7.780 28.193 1.00 57.91 138 LYS A N 1
ATOM 1155 C CA . LYS A 1 138 ? 15.448 -8.049 26.746 1.00 57.91 138 LYS A CA 1
ATOM 1156 C C . LYS A 1 138 ? 14.592 -7.153 25.840 1.00 57.91 138 LYS A C 1
ATOM 1158 O O . LYS A 1 138 ? 14.600 -7.358 24.637 1.00 57.91 138 LYS A O 1
ATOM 1163 N N . ASN A 1 139 ? 13.892 -6.136 26.348 1.00 54.53 139 ASN A N 1
ATOM 1164 C CA . ASN A 1 139 ? 12.966 -5.326 25.536 1.00 54.53 139 ASN A CA 1
ATOM 1165 C C . ASN A 1 139 ? 13.627 -4.631 24.329 1.00 54.53 139 ASN A C 1
ATOM 1167 O O . ASN A 1 139 ? 12.944 -4.387 23.329 1.00 54.53 139 ASN A O 1
ATOM 1171 N N . ILE A 1 140 ? 14.935 -4.355 24.407 1.00 59.19 140 ILE A N 1
ATOM 1172 C CA . ILE A 1 140 ? 15.760 -3.834 23.302 1.00 59.19 140 ILE A CA 1
ATOM 1173 C C . ILE A 1 140 ? 16.026 -4.925 22.245 1.00 59.19 140 ILE A C 1
ATOM 1175 O O . ILE A 1 140 ? 16.036 -4.650 21.045 1.00 59.19 140 ILE A O 1
ATOM 1179 N N . VAL A 1 141 ? 16.206 -6.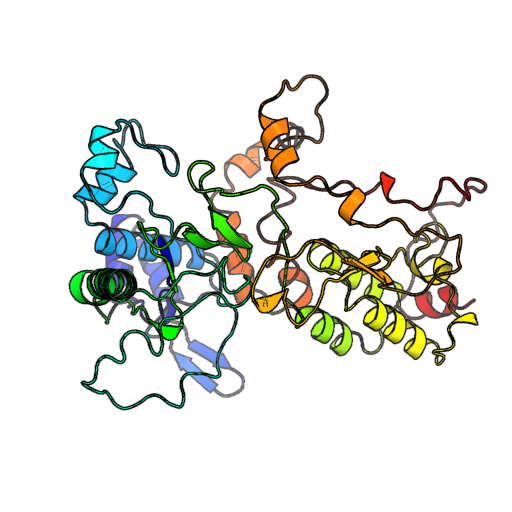176 22.676 1.00 62.03 141 VAL A N 1
ATOM 1180 C CA . VAL A 1 141 ? 16.441 -7.338 21.812 1.00 62.03 141 VAL A CA 1
ATOM 1181 C C . VAL A 1 141 ? 15.117 -7.712 21.135 1.00 62.03 141 VAL A C 1
ATOM 1183 O O . VAL A 1 141 ? 14.157 -8.119 21.782 1.00 62.03 141 VAL A O 1
ATOM 1186 N N . GLY A 1 142 ? 15.039 -7.527 19.817 1.00 70.44 142 GLY A N 1
ATOM 1187 C CA . GLY A 1 142 ? 13.821 -7.793 19.039 1.00 70.44 142 GLY A CA 1
ATOM 1188 C C . GLY A 1 142 ? 12.904 -6.581 18.841 1.00 70.44 142 GLY A C 1
ATOM 1189 O O . GLY A 1 142 ? 11.740 -6.749 18.482 1.00 70.44 142 GLY A O 1
ATOM 1190 N N . TYR A 1 143 ? 13.393 -5.357 19.069 1.00 79.50 143 TYR A N 1
ATOM 1191 C CA . TYR A 1 143 ? 12.733 -4.167 18.529 1.00 79.50 143 TYR A CA 1
ATOM 1192 C C . TYR A 1 143 ? 13.076 -4.028 17.041 1.00 79.50 143 TYR A C 1
ATOM 1194 O O . TYR A 1 143 ? 14.246 -3.881 16.675 1.00 79.50 143 TYR A O 1
ATOM 1202 N N . ASN A 1 144 ? 12.062 -4.109 16.179 1.00 83.25 144 ASN A N 1
ATOM 1203 C CA . ASN A 1 144 ? 12.240 -4.015 14.734 1.00 83.25 144 ASN A CA 1
ATOM 1204 C C . ASN A 1 144 ? 12.763 -2.626 14.346 1.00 83.25 144 ASN A C 1
ATOM 1206 O O . ASN A 1 144 ? 12.251 -1.615 14.815 1.00 83.25 144 ASN A O 1
ATOM 1210 N N . ASN A 1 145 ? 13.771 -2.567 13.472 1.00 83.62 145 ASN A N 1
ATOM 1211 C CA . ASN A 1 145 ? 14.320 -1.304 12.975 1.00 83.62 145 ASN A CA 1
ATOM 1212 C C . ASN A 1 145 ? 14.616 -1.380 11.473 1.00 83.62 145 ASN A C 1
ATOM 1214 O O . ASN A 1 145 ? 14.998 -2.436 10.957 1.00 83.62 145 ASN A O 1
ATOM 1218 N N . LYS A 1 146 ? 14.445 -0.258 10.771 1.00 81.38 146 LYS A N 1
ATOM 1219 C CA . LYS A 1 146 ? 14.607 -0.164 9.317 1.00 81.38 146 LYS A CA 1
ATOM 1220 C C . LYS A 1 146 ? 16.097 -0.229 8.971 1.00 81.38 146 LYS A C 1
ATOM 1222 O O . LYS A 1 146 ? 16.872 0.656 9.318 1.00 81.38 146 LYS A O 1
ATOM 1227 N N . LYS A 1 147 ? 16.526 -1.318 8.324 1.00 77.00 147 LYS A N 1
ATOM 1228 C CA . LYS A 1 147 ? 17.947 -1.574 8.017 1.00 77.00 147 LYS A CA 1
ATOM 1229 C C . LYS A 1 147 ? 18.452 -0.893 6.738 1.00 77.00 147 LYS A C 1
ATOM 1231 O O . LYS A 1 147 ? 19.648 -0.989 6.476 1.00 77.00 147 LYS A O 1
ATOM 1236 N N . CYS A 1 148 ? 17.567 -0.256 5.979 1.00 73.88 148 CYS A N 1
ATOM 1237 C CA . CYS A 1 148 ? 17.876 0.535 4.786 1.00 73.88 148 CYS A CA 1
ATOM 1238 C C . CYS A 1 148 ? 18.682 1.803 5.111 1.00 73.88 148 CYS A C 1
ATOM 1240 O O . CYS A 1 148 ? 19.668 2.086 4.447 1.00 73.88 148 CYS A O 1
ATOM 1242 N N . TRP A 1 149 ? 18.316 2.517 6.177 1.00 77.62 149 TRP A N 1
ATOM 1243 C CA . TRP A 1 149 ? 18.984 3.746 6.612 1.00 77.62 149 TRP A CA 1
ATOM 1244 C C . TRP A 1 149 ? 20.358 3.464 7.227 1.00 77.62 149 TRP A C 1
ATOM 1246 O O . TRP A 1 149 ? 20.598 2.357 7.708 1.00 77.62 149 TRP A O 1
ATOM 1256 N N . SER A 1 150 ? 21.268 4.434 7.281 1.00 79.44 150 SER A N 1
ATOM 1257 C CA . SER A 1 150 ? 22.518 4.322 8.054 1.00 79.44 150 SER A CA 1
ATOM 1258 C C . SER A 1 150 ? 22.241 4.240 9.565 1.00 79.44 150 SER A C 1
ATOM 1260 O O . SER A 1 150 ? 21.132 4.521 10.023 1.00 79.44 150 SER A O 1
ATOM 1262 N N . ARG A 1 151 ? 23.206 3.787 10.378 1.00 81.31 151 ARG A N 1
ATOM 1263 C CA . ARG A 1 151 ? 22.992 3.615 11.833 1.00 81.31 151 ARG A CA 1
ATOM 1264 C C . ARG A 1 151 ? 22.596 4.913 12.539 1.00 81.31 151 ARG A C 1
ATOM 1266 O O . ARG A 1 151 ? 21.815 4.840 13.482 1.00 81.31 151 ARG A O 1
ATOM 1273 N N . GLU A 1 152 ? 23.102 6.054 12.089 1.00 81.94 152 GLU A N 1
ATOM 1274 C CA . GLU A 1 152 ? 22.786 7.365 12.666 1.00 81.94 152 GLU A CA 1
ATOM 1275 C C . GLU A 1 152 ? 21.409 7.889 12.247 1.00 81.94 152 GLU A C 1
ATOM 1277 O O . GLU A 1 152 ? 20.721 8.520 13.051 1.00 81.94 152 GLU A O 1
ATOM 1282 N N . SER A 1 153 ? 20.967 7.552 11.033 1.00 83.25 153 SER A N 1
ATOM 1283 C CA . SER A 1 153 ? 19.652 7.928 10.504 1.00 83.25 153 SER A CA 1
ATOM 1284 C C . SER A 1 153 ? 18.515 7.008 10.991 1.00 83.25 153 SER A C 1
ATOM 1286 O O . SER A 1 153 ? 17.336 7.331 10.834 1.00 83.25 153 SER A O 1
ATOM 1288 N N . ARG A 1 154 ? 18.840 5.872 11.626 1.00 87.12 154 ARG A N 1
ATOM 1289 C CA . ARG A 1 154 ? 17.873 4.951 12.251 1.00 87.12 154 ARG A CA 1
ATOM 1290 C C . ARG A 1 154 ? 17.380 5.445 13.611 1.00 87.12 154 ARG A C 1
ATOM 1292 O O . ARG A 1 154 ? 18.029 6.238 14.285 1.00 87.12 154 ARG A O 1
ATOM 1299 N N . MET A 1 155 ? 16.264 4.874 14.068 1.00 89.25 155 MET A N 1
ATOM 1300 C CA . MET A 1 155 ? 15.815 5.047 15.451 1.00 89.25 155 MET A CA 1
ATOM 1301 C C . MET A 1 155 ? 16.845 4.441 16.418 1.00 89.25 155 MET A C 1
ATOM 1303 O O . MET A 1 155 ? 17.189 3.259 16.316 1.00 89.25 155 MET A O 1
ATOM 1307 N N . ARG A 1 156 ? 17.317 5.244 17.368 1.00 89.56 156 ARG A N 1
ATOM 1308 C CA . ARG A 1 156 ? 18.173 4.850 18.487 1.00 89.56 156 ARG A CA 1
ATOM 1309 C C . ARG A 1 156 ? 17.336 4.129 19.539 1.00 89.56 156 ARG A C 1
ATOM 1311 O O . ARG A 1 156 ? 16.252 4.577 19.918 1.00 89.56 156 ARG A O 1
ATOM 1318 N N . LEU A 1 157 ? 17.847 3.004 20.032 1.00 87.56 157 LEU A N 1
ATOM 1319 C CA . LEU A 1 157 ? 17.126 2.134 20.962 1.00 87.56 157 LEU A CA 1
ATOM 1320 C C . LEU A 1 157 ? 17.360 2.554 22.419 1.00 87.56 157 LEU A C 1
ATOM 1322 O O . LEU A 1 157 ? 18.036 1.864 23.180 1.00 87.56 157 LEU A O 1
ATOM 1326 N N . MET A 1 158 ? 16.791 3.698 22.802 1.00 82.38 158 MET A N 1
ATOM 1327 C CA . MET A 1 158 ? 16.791 4.172 24.187 1.00 82.38 158 MET A CA 1
ATOM 1328 C C . MET A 1 158 ? 15.722 3.441 25.004 1.00 82.38 158 MET A C 1
ATOM 1330 O O . MET A 1 158 ? 14.627 3.176 24.508 1.00 82.38 158 MET A O 1
ATOM 1334 N N . LYS A 1 159 ? 16.005 3.135 26.278 1.00 76.81 159 LYS A N 1
ATOM 1335 C CA . LYS A 1 159 ? 15.091 2.363 27.147 1.00 76.81 159 LYS A CA 1
ATOM 1336 C C . LYS A 1 159 ? 13.688 2.978 27.222 1.00 76.81 159 LYS A C 1
ATOM 1338 O O . LYS A 1 159 ? 12.706 2.248 27.123 1.00 76.81 159 LYS A O 1
ATOM 1343 N N . TYR A 1 160 ? 13.605 4.299 27.388 1.00 79.06 160 TYR A N 1
ATOM 1344 C CA . TYR A 1 160 ? 12.333 5.022 27.452 1.00 79.06 160 TYR A CA 1
ATOM 1345 C C . TYR A 1 160 ? 11.533 4.869 26.150 1.00 79.06 160 TYR A C 1
ATOM 1347 O O . TYR A 1 160 ? 10.398 4.402 26.184 1.00 79.06 160 TYR A O 1
ATOM 1355 N N . ASP A 1 161 ? 12.155 5.154 25.005 1.00 81.19 161 ASP A N 1
ATOM 1356 C CA . ASP A 1 161 ? 11.499 5.122 23.692 1.00 81.19 161 ASP A CA 1
ATOM 1357 C C . ASP A 1 161 ? 11.072 3.708 23.276 1.00 81.19 161 ASP A C 1
ATOM 1359 O O . ASP A 1 161 ? 9.977 3.503 22.753 1.00 81.19 161 ASP A O 1
ATOM 1363 N N . VAL A 1 162 ? 11.910 2.706 23.554 1.00 81.31 162 VAL A N 1
ATOM 1364 C CA . VAL A 1 162 ? 11.595 1.293 23.300 1.00 81.31 162 VAL A CA 1
ATOM 1365 C C . VAL A 1 162 ? 10.387 0.852 24.126 1.00 81.31 162 VAL A C 1
ATOM 1367 O O . VAL A 1 162 ? 9.478 0.207 23.597 1.00 81.31 162 VAL A O 1
ATOM 1370 N N . ASN A 1 163 ? 10.356 1.214 25.410 1.00 78.25 163 ASN A N 1
ATOM 1371 C CA . ASN A 1 163 ? 9.236 0.889 26.286 1.00 78.25 163 ASN A CA 1
ATOM 1372 C C . ASN A 1 163 ? 7.960 1.624 25.863 1.00 78.25 163 ASN A C 1
ATOM 1374 O O . ASN A 1 163 ? 6.908 0.995 25.814 1.00 78.25 163 ASN A O 1
ATOM 1378 N N . LEU A 1 164 ? 8.052 2.907 25.494 1.00 76.81 164 LEU A N 1
ATOM 1379 C CA . LEU A 1 164 ? 6.921 3.681 24.983 1.00 76.81 164 LEU A CA 1
ATOM 1380 C C . LEU A 1 164 ? 6.345 3.042 23.715 1.00 76.81 164 LEU A C 1
ATOM 1382 O O . LEU 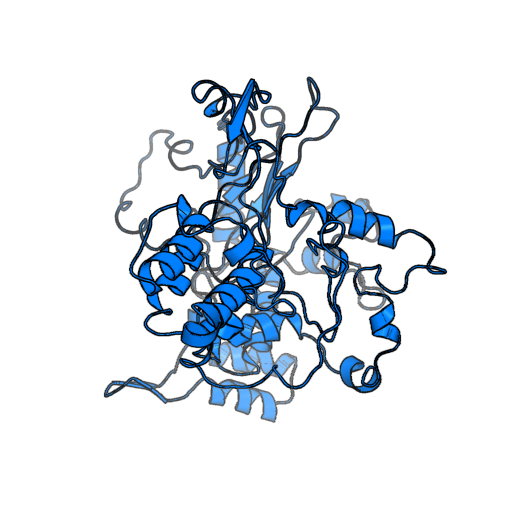A 1 164 ? 5.143 2.810 23.631 1.00 76.81 164 LEU A O 1
ATOM 1386 N N . GLY A 1 165 ? 7.201 2.686 22.754 1.00 79.81 165 GLY A N 1
ATOM 1387 C CA . GLY A 1 165 ? 6.755 2.051 21.518 1.00 79.81 165 GLY A CA 1
ATOM 1388 C C . GLY A 1 165 ? 6.061 0.704 21.751 1.00 79.81 165 GLY A C 1
ATOM 1389 O O . GLY A 1 165 ? 5.021 0.434 21.152 1.00 79.81 165 GLY A O 1
ATOM 1390 N N . ARG A 1 166 ? 6.589 -0.123 22.665 1.00 81.62 166 ARG A N 1
ATOM 1391 C CA . ARG A 1 166 ? 5.943 -1.386 23.059 1.00 81.62 166 ARG A CA 1
ATOM 1392 C C . ARG A 1 166 ? 4.634 -1.161 23.818 1.00 81.62 166 ARG A C 1
ATOM 1394 O O . ARG A 1 166 ? 3.691 -1.909 23.589 1.00 81.62 166 ARG A O 1
ATOM 1401 N N . ALA A 1 167 ? 4.560 -0.149 24.683 1.00 74.50 167 ALA A N 1
ATOM 1402 C CA . ALA A 1 167 ? 3.353 0.179 25.439 1.00 74.50 167 ALA A CA 1
ATOM 1403 C C . ALA A 1 167 ? 2.212 0.636 24.520 1.00 74.50 167 ALA A C 1
ATOM 1405 O O . ALA A 1 167 ? 1.097 0.143 24.650 1.00 74.50 167 ALA A O 1
ATOM 1406 N N . VAL A 1 168 ? 2.503 1.503 23.543 1.00 78.44 168 VAL A N 1
ATOM 1407 C CA . VAL A 1 168 ? 1.519 1.950 22.540 1.00 78.44 168 VAL A CA 1
ATOM 1408 C C . VAL A 1 168 ? 1.016 0.775 21.699 1.00 78.44 168 VAL A C 1
ATOM 1410 O O . VAL A 1 168 ? -0.187 0.627 21.499 1.00 78.44 168 VAL A O 1
ATOM 1413 N N . PHE A 1 169 ? 1.920 -0.096 21.239 1.00 84.94 169 PHE A N 1
ATOM 1414 C CA . PHE A 1 169 ? 1.534 -1.301 20.501 1.00 84.94 169 PHE A CA 1
ATOM 1415 C C . PHE A 1 169 ? 0.658 -2.235 21.344 1.00 84.94 169 PHE A C 1
ATOM 1417 O O . PHE A 1 169 ? -0.349 -2.754 20.866 1.00 84.94 169 PHE A O 1
ATOM 1424 N N . TRP A 1 170 ? 1.035 -2.441 22.605 1.00 81.38 170 TRP A N 1
ATOM 1425 C CA . TRP A 1 170 ? 0.304 -3.297 23.529 1.00 81.38 170 TRP A CA 1
ATOM 1426 C C . TRP A 1 170 ? -1.088 -2.754 23.854 1.00 81.38 170 TRP A C 1
ATOM 1428 O O . TRP A 1 170 ? -2.027 -3.544 23.921 1.00 81.38 170 TRP A O 1
ATOM 1438 N N . ASP A 1 171 ? -1.243 -1.434 23.996 1.00 78.50 171 ASP A N 1
ATOM 1439 C CA . ASP A 1 171 ? -2.550 -0.810 24.217 1.00 78.50 171 ASP A CA 1
ATOM 1440 C C . ASP A 1 171 ? -3.521 -1.121 23.071 1.00 78.50 171 ASP A C 1
ATOM 1442 O O . ASP A 1 171 ? -4.629 -1.608 23.297 1.00 78.50 171 ASP A O 1
ATOM 1446 N N . ILE A 1 172 ? -3.064 -0.944 21.828 1.00 80.31 172 ILE A N 1
ATOM 1447 C CA . ILE A 1 172 ? -3.858 -1.244 20.631 1.00 80.31 172 ILE A CA 1
ATOM 1448 C C . ILE A 1 172 ? -4.175 -2.744 20.554 1.00 80.31 172 ILE A C 1
ATOM 1450 O O . ILE A 1 172 ? -5.328 -3.126 20.361 1.00 80.31 172 ILE A O 1
ATOM 1454 N N . GLN A 1 173 ? -3.168 -3.603 20.736 1.00 79.00 173 GLN A N 1
ATOM 1455 C CA . GLN A 1 173 ? -3.324 -5.051 20.590 1.00 79.00 173 GLN A CA 1
ATOM 1456 C C . GLN A 1 173 ? -4.226 -5.665 21.669 1.00 79.00 173 GLN A C 1
ATOM 1458 O O . GLN A 1 173 ? -4.976 -6.595 21.379 1.00 79.00 173 GLN A O 1
ATOM 1463 N N . LYS A 1 174 ? -4.108 -5.217 22.924 1.00 68.56 174 LYS A N 1
ATOM 1464 C CA . LYS A 1 174 ? -4.748 -5.877 24.067 1.00 68.56 174 LYS A CA 1
ATOM 1465 C C . LYS A 1 174 ? -6.102 -5.276 24.427 1.00 68.56 174 LYS A C 1
ATOM 1467 O O . LYS A 1 174 ? -6.984 -6.035 24.818 1.00 68.56 174 LYS A O 1
ATOM 1472 N N . HIS A 1 175 ? -6.265 -3.957 24.336 1.00 71.81 175 HIS A N 1
ATOM 1473 C CA . HIS A 1 175 ? -7.464 -3.291 24.859 1.00 71.81 175 HIS A CA 1
ATOM 1474 C C . HIS A 1 175 ? -8.489 -2.930 23.790 1.00 71.81 175 HIS A C 1
ATOM 1476 O O . HIS A 1 175 ? -9.653 -2.744 24.127 1.00 71.81 175 HIS A O 1
ATOM 1482 N N . ARG A 1 176 ? -8.082 -2.838 22.519 1.00 81.31 176 ARG A N 1
ATOM 1483 C CA . ARG A 1 176 ? -8.951 -2.303 21.458 1.00 81.31 176 ARG A CA 1
ATOM 1484 C C . ARG A 1 176 ? -9.445 -3.350 20.466 1.00 81.31 176 ARG A C 1
ATOM 1486 O O . ARG A 1 176 ? -10.473 -3.145 19.834 1.00 81.31 176 ARG A O 1
ATOM 1493 N N . LEU A 1 177 ? -8.735 -4.471 20.328 1.00 86.75 177 LEU A N 1
ATOM 1494 C CA . LEU A 1 177 ? -9.022 -5.477 19.304 1.00 86.75 177 LEU A CA 1
ATOM 1495 C C . LEU A 1 177 ? -9.292 -6.862 19.904 1.00 86.75 177 LEU A C 1
ATOM 1497 O O . LEU A 1 177 ? -8.376 -7.505 20.428 1.00 86.75 177 LEU A O 1
ATOM 1501 N N . PRO A 1 178 ? -10.530 -7.371 19.784 1.00 90.19 178 PRO A N 1
ATOM 1502 C CA . PRO A 1 178 ? -10.830 -8.768 20.055 1.00 90.19 178 PRO A CA 1
ATOM 1503 C C . PRO A 1 178 ? -10.063 -9.685 19.097 1.00 90.19 178 PRO A C 1
ATOM 1505 O O . PRO A 1 178 ? -10.151 -9.543 17.877 1.00 90.19 178 PRO A O 1
ATOM 1508 N N . ARG A 1 179 ? -9.362 -10.684 19.648 1.00 86.25 179 ARG A N 1
ATOM 1509 C CA . ARG A 1 179 ? -8.569 -11.647 18.857 1.00 86.25 179 ARG A CA 1
ATOM 1510 C C . ARG A 1 179 ? -9.400 -12.488 17.886 1.00 86.25 179 ARG A C 1
ATOM 1512 O O . ARG A 1 179 ? -8.823 -13.064 16.972 1.00 86.25 179 ARG A O 1
ATOM 1519 N N . SER A 1 180 ? -10.711 -12.584 18.109 1.00 88.50 180 SER A N 1
ATOM 1520 C CA . SER A 1 180 ? -11.649 -13.267 17.217 1.00 88.50 180 SER A CA 1
ATOM 1521 C C . SER A 1 180 ? -11.847 -12.531 15.893 1.00 88.50 180 SER A C 1
ATOM 1523 O O . SER A 1 180 ? -12.063 -13.188 14.887 1.00 88.50 180 SER A O 1
ATOM 1525 N N . LEU A 1 181 ? -11.753 -11.195 15.877 1.00 89.69 181 LEU A N 1
ATOM 1526 C CA . LEU A 1 181 ? -11.928 -10.401 14.656 1.00 89.69 181 LEU A CA 1
ATOM 1527 C C . LEU A 1 181 ? -10.626 -10.337 13.861 1.00 89.69 181 LEU A C 1
ATOM 1529 O O . LEU A 1 181 ? -10.585 -10.612 12.668 1.00 89.69 181 LEU A O 1
ATOM 1533 N N . THR A 1 182 ? -9.543 -9.944 14.525 1.00 89.38 182 THR A N 1
ATOM 1534 C CA . THR A 1 182 ? -8.216 -9.871 13.918 1.00 89.38 182 THR A CA 1
ATOM 1535 C C . THR A 1 182 ? -7.158 -9.819 15.005 1.00 89.38 182 THR A C 1
ATOM 1537 O O . THR A 1 182 ? -7.420 -9.466 16.156 1.00 89.38 182 THR A O 1
ATOM 1540 N N . THR A 1 183 ? -5.922 -10.131 14.632 1.00 88.38 183 THR A N 1
ATOM 1541 C CA . THR A 1 183 ? -4.772 -9.916 15.508 1.00 88.38 183 THR A CA 1
ATOM 1542 C C . THR A 1 183 ? -3.755 -9.013 14.834 1.00 88.38 183 THR A C 1
ATOM 1544 O O . THR A 1 183 ? -3.734 -8.867 13.615 1.00 88.38 183 THR A O 1
ATOM 1547 N N . ILE A 1 184 ? -2.924 -8.373 15.645 1.00 88.62 184 ILE A N 1
ATOM 1548 C CA . ILE A 1 184 ? -1.763 -7.628 15.174 1.00 88.62 184 ILE A CA 1
ATOM 1549 C C . ILE A 1 184 ? -0.536 -8.309 15.763 1.00 88.62 184 ILE A C 1
ATOM 1551 O O . ILE A 1 184 ? -0.523 -8.630 16.955 1.00 88.62 184 ILE A O 1
ATOM 1555 N N . LEU A 1 185 ? 0.495 -8.532 14.950 1.00 87.00 185 LEU A N 1
ATOM 1556 C CA . LEU A 1 185 ? 1.734 -9.173 15.379 1.00 87.00 185 LEU A CA 1
ATOM 1557 C C . LEU A 1 185 ? 2.889 -8.178 15.406 1.00 87.00 185 LEU A C 1
ATOM 1559 O O . LEU A 1 185 ? 3.083 -7.393 14.484 1.00 87.00 185 LEU A O 1
ATOM 1563 N N . TRP A 1 186 ? 3.693 -8.240 16.468 1.00 84.50 186 TRP A N 1
ATOM 1564 C CA . TRP A 1 186 ? 4.857 -7.365 16.629 1.00 84.50 186 TRP A CA 1
ATOM 1565 C C . TRP A 1 186 ? 5.900 -7.582 15.524 1.00 84.50 186 TRP A C 1
ATOM 1567 O O . TRP A 1 186 ? 6.507 -6.630 15.052 1.00 84.50 186 TRP A O 1
ATOM 1577 N N . GLU A 1 187 ? 6.084 -8.830 15.085 1.00 84.94 187 GLU A N 1
ATOM 1578 C CA . GLU A 1 187 ? 7.089 -9.215 14.086 1.00 84.94 187 GLU A CA 1
ATOM 1579 C C . GLU A 1 187 ? 6.883 -8.530 12.730 1.00 84.94 187 GLU A C 1
ATOM 1581 O O . GLU A 1 187 ? 7.862 -8.153 12.088 1.00 84.94 187 GLU A O 1
ATOM 1586 N N . THR A 1 188 ? 5.626 -8.356 12.316 1.00 82.88 188 THR A N 1
ATOM 1587 C CA . THR A 1 188 ? 5.234 -7.731 11.043 1.00 82.88 188 THR A CA 1
ATOM 1588 C C . THR A 1 188 ? 4.966 -6.233 11.181 1.00 82.88 188 THR A C 1
ATOM 1590 O O . THR A 1 188 ? 4.808 -5.543 10.177 1.00 82.88 188 THR A O 1
ATOM 1593 N N . SER A 1 189 ? 4.970 -5.718 12.411 1.00 87.38 189 SER A N 1
ATOM 1594 C CA . SER A 1 189 ? 4.704 -4.317 12.723 1.00 87.38 189 SER A CA 1
ATOM 1595 C C . SER A 1 189 ? 5.991 -3.523 12.941 1.00 87.38 189 SER A C 1
ATOM 1597 O O . SER A 1 189 ? 7.063 -4.062 13.246 1.00 87.38 189 SER A O 1
ATOM 1599 N N . PHE A 1 190 ? 5.879 -2.206 12.807 1.00 89.75 190 PHE A N 1
ATOM 1600 C CA . PHE A 1 190 ? 6.963 -1.272 13.058 1.00 89.75 190 PHE A CA 1
ATOM 1601 C C . PHE A 1 190 ? 6.470 -0.082 13.879 1.00 89.75 190 PHE A C 1
ATOM 1603 O O . PHE A 1 190 ? 5.423 0.498 13.610 1.00 89.75 190 PHE A O 1
ATOM 1610 N N . VAL A 1 191 ? 7.245 0.295 14.893 1.00 88.38 191 VAL A N 1
ATOM 1611 C CA . VAL A 1 191 ? 6.977 1.471 15.720 1.00 88.38 191 VAL A CA 1
ATOM 1612 C C . VAL A 1 191 ? 8.199 2.375 15.657 1.00 88.38 191 VAL A C 1
ATOM 1614 O O . VAL A 1 191 ? 9.325 1.915 15.827 1.00 88.38 191 VAL A O 1
ATOM 1617 N N . SER A 1 192 ? 7.972 3.663 15.418 1.00 92.25 192 SER A N 1
ATOM 1618 C CA . SER A 1 192 ? 9.003 4.697 15.471 1.00 92.25 192 SER A CA 1
ATOM 1619 C C . SER A 1 192 ? 8.598 5.779 16.462 1.00 92.25 192 SER A C 1
ATOM 1621 O O . SER A 1 192 ? 7.482 6.313 16.405 1.00 92.25 192 SER A O 1
ATOM 1623 N N . VAL A 1 193 ? 9.511 6.097 17.380 1.00 88.56 193 VAL A N 1
ATOM 1624 C CA . VAL A 1 193 ? 9.330 7.129 18.403 1.00 88.56 193 VAL A CA 1
ATOM 1625 C C . VAL A 1 193 ? 10.259 8.296 18.097 1.00 88.56 193 VAL A C 1
ATOM 1627 O O . VAL A 1 193 ? 11.476 8.132 18.057 1.00 88.56 193 VAL A O 1
ATOM 1630 N N . TYR A 1 194 ? 9.665 9.471 17.909 1.00 92.44 194 TYR A N 1
ATOM 1631 C CA . TYR A 1 194 ? 10.373 10.745 17.888 1.00 92.44 194 TYR A CA 1
ATOM 1632 C C . TYR A 1 194 ? 10.405 11.297 19.317 1.00 92.44 194 TYR A C 1
ATOM 1634 O O . TYR A 1 194 ? 9.359 11.434 19.952 1.00 92.44 194 TYR A O 1
ATOM 1642 N N . SER A 1 195 ? 11.600 11.559 19.843 1.00 87.44 195 SER A N 1
ATOM 1643 C CA . SER A 1 195 ? 11.827 11.932 21.249 1.00 87.44 195 SER A CA 1
ATOM 1644 C C . SER A 1 195 ? 12.972 12.936 21.351 1.00 87.44 195 SER A C 1
ATOM 1646 O O . SER A 1 195 ? 13.499 13.378 20.340 1.00 87.44 195 SER A O 1
ATOM 1648 N N . LYS A 1 196 ? 13.402 13.325 22.553 1.00 88.88 196 LYS A N 1
ATOM 1649 C CA . LYS A 1 196 ? 14.621 14.141 22.724 1.00 88.88 196 LYS A CA 1
ATOM 1650 C C . LYS A 1 196 ? 15.889 13.451 22.192 1.00 88.88 196 LYS A C 1
ATOM 1652 O O . LYS A 1 196 ? 16.754 14.123 21.648 1.00 88.88 196 LYS A O 1
ATOM 1657 N N . ASP A 1 197 ? 15.959 12.123 22.291 1.00 87.81 197 ASP A N 1
ATOM 1658 C CA . ASP A 1 197 ? 17.137 11.332 21.918 1.00 87.81 197 ASP A CA 1
ATOM 1659 C C . ASP A 1 197 ? 17.080 10.862 20.452 1.00 87.81 197 ASP A C 1
ATOM 1661 O O . ASP A 1 197 ? 18.116 10.583 19.839 1.00 87.81 197 ASP A O 1
ATOM 1665 N N . ASN A 1 198 ? 15.867 10.796 19.887 1.00 89.88 198 ASN A N 1
ATOM 1666 C CA . ASN A 1 198 ? 15.570 10.361 18.525 1.00 89.88 198 ASN A CA 1
ATOM 1667 C C . ASN A 1 198 ? 15.115 11.536 17.636 1.00 89.88 198 ASN A C 1
ATOM 1669 O O . ASN A 1 198 ? 13.970 11.973 17.759 1.00 89.88 198 ASN A O 1
ATOM 1673 N N . PRO A 1 199 ? 15.970 12.048 16.726 1.00 91.00 199 PRO A N 1
ATOM 1674 C CA . PRO A 1 199 ? 15.641 13.191 15.866 1.00 91.00 199 PRO A CA 1
ATOM 1675 C C . PRO A 1 199 ? 14.848 12.827 14.602 1.00 91.00 199 PRO A C 1
ATOM 1677 O O . PRO A 1 199 ? 14.249 13.706 13.994 1.00 91.00 199 PRO A O 1
ATOM 1680 N N . ASN A 1 200 ? 14.838 11.552 14.209 1.00 90.31 200 ASN A N 1
ATOM 1681 C CA . ASN A 1 200 ? 14.176 11.076 12.996 1.00 90.31 200 ASN A CA 1
ATOM 1682 C C . ASN A 1 200 ? 12.842 10.399 13.336 1.00 90.31 200 ASN A C 1
ATOM 1684 O O . ASN A 1 200 ? 12.783 9.591 14.265 1.00 90.31 200 ASN A O 1
ATOM 1688 N N . LEU A 1 201 ? 11.805 10.651 12.535 1.00 91.31 201 LEU A N 1
ATOM 1689 C CA . LEU A 1 201 ? 10.580 9.850 12.517 1.00 91.31 201 LEU A CA 1
ATOM 1690 C C . LEU A 1 201 ? 10.578 8.967 11.265 1.00 91.31 201 LEU A C 1
ATOM 1692 O O . LEU A 1 201 ? 10.658 9.473 10.147 1.00 91.31 201 LEU A O 1
ATOM 1696 N N . LEU A 1 202 ? 10.510 7.650 11.453 1.00 89.38 202 LEU A N 1
ATOM 1697 C CA . LEU A 1 202 ? 10.607 6.662 10.376 1.00 89.38 202 LEU A CA 1
ATOM 1698 C C . LEU A 1 202 ? 9.261 5.987 10.146 1.00 89.38 202 LEU A C 1
ATOM 1700 O O . LEU A 1 202 ? 8.576 5.643 11.109 1.00 89.38 202 LEU A O 1
ATOM 1704 N N . PHE A 1 203 ? 8.920 5.743 8.885 1.00 87.94 203 PHE A N 1
ATOM 1705 C CA . PHE A 1 203 ? 7.702 5.034 8.498 1.00 87.94 203 PHE A CA 1
ATOM 1706 C C . PHE A 1 203 ? 7.844 4.465 7.070 1.00 87.94 203 PHE A C 1
ATOM 1708 O O . PHE A 1 203 ? 8.781 4.798 6.346 1.00 87.94 203 PHE A O 1
ATOM 1715 N N . ASN A 1 204 ? 6.993 3.526 6.686 1.00 83.44 204 ASN A N 1
ATOM 1716 C CA . ASN A 1 204 ? 6.866 2.943 5.362 1.00 83.44 204 ASN A CA 1
ATOM 1717 C C . ASN A 1 204 ? 5.397 2.956 4.932 1.00 83.44 204 ASN A C 1
ATOM 1719 O O . ASN A 1 204 ? 4.565 2.284 5.538 1.00 83.44 204 ASN A O 1
ATOM 1723 N N . MET A 1 205 ? 5.097 3.649 3.840 1.00 77.31 205 MET A N 1
ATOM 1724 C CA . MET A 1 205 ? 3.740 3.762 3.316 1.00 77.31 205 MET A CA 1
ATOM 1725 C C . MET A 1 205 ? 3.740 3.521 1.809 1.00 77.31 205 MET A C 1
ATOM 1727 O O . MET A 1 205 ? 4.591 4.041 1.094 1.00 77.31 205 MET A O 1
ATOM 1731 N N . CYS A 1 206 ? 2.807 2.696 1.324 1.00 71.12 206 CYS A N 1
ATOM 1732 C CA . CYS A 1 206 ? 2.662 2.362 -0.101 1.00 71.12 206 CYS A CA 1
ATOM 1733 C C . CYS A 1 206 ? 3.961 1.876 -0.786 1.00 71.12 206 CYS A C 1
ATOM 1735 O O . CYS A 1 206 ? 4.146 2.067 -1.983 1.00 71.12 206 CYS A O 1
ATOM 1737 N N . GLY A 1 207 ? 4.868 1.245 -0.030 1.00 68.38 207 GLY A N 1
ATOM 1738 C CA . GLY A 1 207 ? 6.153 0.744 -0.531 1.00 68.38 207 GLY A CA 1
ATOM 1739 C C . GLY A 1 207 ? 7.319 1.736 -0.442 1.00 68.38 207 GLY A C 1
ATOM 1740 O O . GLY A 1 207 ? 8.461 1.315 -0.642 1.00 68.38 207 GLY A O 1
ATOM 1741 N N . PHE A 1 208 ? 7.060 2.997 -0.087 1.00 69.75 208 PHE A N 1
ATOM 1742 C CA . PHE A 1 208 ? 8.073 4.027 0.134 1.00 69.75 208 PHE A CA 1
ATOM 1743 C C . PHE A 1 208 ? 8.537 4.041 1.588 1.00 69.75 208 PHE A C 1
ATOM 1745 O O . PHE A 1 208 ? 7.730 4.191 2.504 1.00 69.75 208 PHE A O 1
ATOM 1752 N N . GLU A 1 209 ? 9.848 3.930 1.808 1.00 76.19 209 GLU A N 1
ATOM 1753 C CA . GLU A 1 209 ? 10.439 4.137 3.131 1.00 76.19 209 GLU A CA 1
ATOM 1754 C C . GLU A 1 209 ? 10.763 5.613 3.336 1.00 76.19 209 GLU A C 1
ATOM 1756 O O . GLU A 1 209 ? 11.665 6.164 2.712 1.00 76.19 209 GLU A O 1
ATOM 1761 N N . CYS A 1 210 ? 10.035 6.240 4.254 1.00 80.69 210 CYS A N 1
ATOM 1762 C CA . CYS A 1 210 ? 10.105 7.666 4.513 1.00 80.69 210 CYS A CA 1
ATOM 1763 C C . CYS A 1 210 ? 10.806 7.949 5.846 1.00 80.69 210 CYS A C 1
ATOM 1765 O O . CYS A 1 210 ? 10.613 7.254 6.853 1.00 80.69 210 CYS A O 1
ATOM 1767 N N . ARG A 1 211 ? 11.606 9.017 5.856 1.00 86.81 211 ARG A N 1
ATOM 1768 C CA . ARG A 1 211 ? 12.238 9.586 7.047 1.00 86.81 211 ARG A CA 1
ATOM 1769 C C . ARG A 1 211 ? 11.920 11.071 7.108 1.00 86.81 211 ARG A C 1
ATOM 1771 O O . ARG A 1 211 ? 12.298 11.810 6.208 1.00 86.81 211 ARG A O 1
ATOM 1778 N N . ILE A 1 212 ? 11.283 11.503 8.192 1.00 87.69 212 ILE A N 1
ATOM 1779 C CA . ILE A 1 212 ? 11.070 12.923 8.480 1.00 87.69 212 ILE A CA 1
ATOM 1780 C C . ILE A 1 212 ? 12.123 13.368 9.493 1.00 87.69 212 ILE A C 1
ATOM 1782 O O . ILE A 1 212 ? 12.215 12.805 10.588 1.00 87.69 212 ILE A O 1
ATOM 1786 N N . LEU A 1 213 ? 12.897 14.387 9.121 1.00 87.31 213 LEU A N 1
ATOM 1787 C CA . LEU A 1 213 ? 13.856 15.076 9.980 1.00 87.31 213 LEU A CA 1
ATOM 1788 C C . LEU A 1 213 ? 13.498 16.572 10.013 1.00 87.31 213 LEU A C 1
ATOM 1790 O O . LEU A 1 213 ? 13.615 17.240 8.987 1.00 87.31 213 LEU A O 1
ATOM 1794 N N . PRO A 1 214 ? 13.043 17.113 11.157 1.00 88.56 214 PRO A N 1
ATOM 1795 C CA . PRO A 1 214 ? 12.739 18.536 11.269 1.00 88.56 214 PRO A CA 1
ATOM 1796 C C . PRO A 1 214 ? 13.996 19.403 11.134 1.00 88.56 214 PRO A C 1
ATOM 1798 O O . PRO A 1 214 ? 15.006 19.114 11.777 1.00 88.56 214 PRO A O 1
ATOM 1801 N N . LYS A 1 215 ? 13.899 20.521 10.400 1.00 83.88 215 LYS A N 1
ATOM 1802 C CA . LYS A 1 215 ? 15.011 21.474 10.193 1.00 83.88 215 LYS A CA 1
ATOM 1803 C C . LYS A 1 215 ? 15.648 21.966 11.498 1.00 83.88 215 LYS A C 1
ATOM 1805 O O . LYS A 1 215 ? 16.859 22.087 11.578 1.00 83.88 215 LYS A O 1
ATOM 1810 N N . ILE A 1 216 ? 14.848 22.153 12.551 1.00 86.31 216 ILE A N 1
ATOM 1811 C CA . ILE A 1 216 ? 15.310 22.598 13.885 1.00 86.31 216 ILE A CA 1
ATOM 1812 C C . ILE A 1 216 ? 16.338 21.628 14.502 1.00 86.31 216 ILE A C 1
ATOM 1814 O O . ILE A 1 216 ? 17.101 22.006 15.384 1.00 86.31 216 ILE A O 1
ATOM 1818 N N . ARG A 1 217 ? 16.352 20.362 14.068 1.00 84.44 217 ARG A N 1
ATOM 1819 C CA . ARG A 1 217 ? 17.263 19.321 14.562 1.00 84.44 217 ARG A CA 1
ATOM 1820 C C . ARG A 1 217 ? 18.327 18.908 13.547 1.00 84.44 217 ARG A C 1
ATOM 1822 O O . ARG A 1 217 ? 19.009 17.908 13.771 1.00 84.44 217 ARG A O 1
ATOM 1829 N N . MET A 1 218 ? 18.454 19.637 12.442 1.00 77.06 218 MET A N 1
ATOM 1830 C CA . MET A 1 218 ? 19.546 19.446 11.494 1.00 77.06 218 MET A CA 1
ATOM 1831 C C . MET A 1 218 ? 20.801 20.121 12.045 1.00 77.06 218 MET A C 1
ATOM 1833 O O . MET A 1 218 ? 20.743 21.271 12.468 1.00 77.06 218 MET A O 1
ATOM 1837 N N . ILE A 1 219 ? 21.906 19.374 12.089 1.00 69.44 219 ILE A N 1
ATOM 1838 C CA . ILE A 1 219 ? 23.196 19.880 12.574 1.00 69.44 219 ILE A CA 1
ATOM 1839 C C . ILE A 1 219 ? 24.042 20.394 11.394 1.00 69.44 219 ILE A C 1
ATOM 1841 O O . ILE A 1 219 ? 24.680 21.414 11.577 1.00 69.44 219 ILE A O 1
ATOM 1845 N N . ASP A 1 220 ? 23.956 19.778 10.201 1.00 55.41 220 ASP A N 1
ATOM 1846 C CA . ASP A 1 220 ? 24.537 20.240 8.921 1.00 55.41 220 ASP A CA 1
ATOM 1847 C C . ASP A 1 220 ? 23.781 19.593 7.724 1.00 55.41 220 ASP A C 1
ATOM 1849 O O . ASP A 1 220 ? 23.220 18.499 7.867 1.00 55.41 220 ASP A O 1
ATOM 1853 N N . GLU A 1 221 ? 23.694 20.277 6.572 1.00 48.62 221 GLU A N 1
ATOM 1854 C CA . GLU A 1 221 ? 22.845 19.924 5.411 1.00 48.62 221 GLU A CA 1
ATOM 1855 C C . GLU A 1 221 ? 23.457 18.879 4.456 1.00 48.62 221 GLU A C 1
ATOM 1857 O O . GLU A 1 221 ? 24.583 19.029 3.999 1.00 48.62 221 GLU A O 1
ATOM 1862 N N . GLU A 1 222 ? 22.682 17.841 4.115 1.00 49.94 222 GLU A N 1
ATOM 1863 C CA . GLU A 1 222 ? 22.249 17.482 2.745 1.00 49.94 222 GLU A CA 1
ATOM 1864 C C . GLU A 1 222 ? 21.493 16.136 2.771 1.00 49.94 222 GLU A C 1
ATOM 1866 O O . GLU A 1 222 ? 21.861 15.189 3.470 1.00 49.94 222 GLU A O 1
ATOM 1871 N N . PHE A 1 223 ? 20.395 16.036 2.015 1.00 48.56 223 PHE A N 1
ATOM 1872 C CA . PHE A 1 223 ? 19.624 14.797 1.881 1.00 48.56 223 PHE A CA 1
ATOM 1873 C C . PHE A 1 223 ? 20.199 13.925 0.758 1.00 48.56 223 PHE A C 1
ATOM 1875 O O . PHE A 1 223 ? 20.224 14.335 -0.398 1.00 48.56 223 PHE A O 1
ATOM 1882 N N . ILE A 1 224 ? 20.568 12.677 1.068 1.00 46.16 224 ILE A N 1
ATOM 1883 C CA . ILE A 1 224 ? 20.855 11.649 0.058 1.00 46.16 224 ILE A CA 1
ATOM 1884 C C . ILE A 1 224 ? 19.817 10.532 0.193 1.00 46.16 224 ILE A C 1
ATOM 1886 O O . ILE A 1 224 ? 19.814 9.780 1.169 1.00 46.16 224 ILE A O 1
ATOM 1890 N N . HIS A 1 225 ? 18.935 10.407 -0.800 1.00 44.44 225 HIS A N 1
ATOM 1891 C CA . HIS A 1 225 ? 18.037 9.261 -0.932 1.00 44.44 225 HIS A CA 1
ATOM 1892 C C . HIS A 1 225 ? 18.808 8.051 -1.482 1.00 44.44 225 HIS A C 1
ATOM 1894 O O . HIS A 1 225 ? 19.463 8.133 -2.521 1.00 44.44 225 HIS A O 1
ATOM 1900 N N . LYS A 1 226 ? 18.719 6.906 -0.797 1.00 40.34 226 LYS A N 1
ATOM 1901 C CA . LYS A 1 226 ? 19.164 5.604 -1.312 1.00 40.34 226 LYS A CA 1
ATOM 1902 C C . LYS A 1 226 ? 17.990 4.637 -1.288 1.00 40.34 226 LYS A C 1
ATOM 1904 O O . LYS A 1 226 ? 17.544 4.243 -0.214 1.00 40.34 226 LYS A O 1
ATOM 1909 N N . ASP A 1 227 ? 17.544 4.229 -2.470 1.00 40.62 227 ASP A N 1
ATOM 1910 C CA . ASP A 1 227 ? 16.566 3.158 -2.618 1.00 40.62 227 ASP A CA 1
ATOM 1911 C C . ASP A 1 227 ? 17.269 1.803 -2.682 1.00 40.62 227 ASP A C 1
ATOM 1913 O O . ASP A 1 227 ? 17.976 1.479 -3.637 1.00 40.62 227 ASP A O 1
ATOM 1917 N N . ASP A 1 228 ? 17.030 0.983 -1.662 1.00 34.44 228 ASP A N 1
ATOM 1918 C CA . ASP A 1 2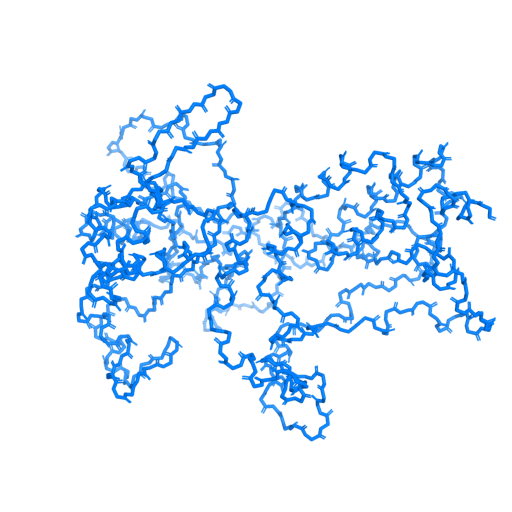28 ? 17.368 -0.433 -1.647 1.00 34.44 228 ASP A CA 1
ATOM 1919 C C . ASP A 1 228 ? 16.077 -1.227 -1.467 1.00 34.44 228 ASP A C 1
ATOM 1921 O O . ASP A 1 228 ? 15.590 -1.364 -0.347 1.00 34.44 228 ASP A O 1
ATOM 1925 N N . ARG A 1 229 ? 15.535 -1.783 -2.559 1.00 37.81 229 ARG A N 1
ATOM 1926 C CA . ARG A 1 229 ? 14.820 -3.074 -2.600 1.00 37.81 229 ARG A CA 1
ATOM 1927 C C . ARG A 1 229 ? 14.461 -3.445 -4.048 1.00 37.81 229 ARG A C 1
ATOM 1929 O O . ARG A 1 229 ? 14.587 -2.647 -4.961 1.00 37.81 229 ARG A O 1
ATOM 1936 N N . PHE A 1 230 ? 13.999 -4.687 -4.219 1.00 49.19 230 PHE A N 1
ATOM 1937 C CA . PHE A 1 230 ? 13.309 -5.255 -5.395 1.00 49.19 230 PHE A CA 1
ATOM 1938 C C . PHE A 1 230 ? 14.151 -6.049 -6.422 1.00 49.19 230 PHE A C 1
ATOM 1940 O O . PHE A 1 230 ? 14.675 -5.553 -7.414 1.00 49.19 230 PHE A O 1
ATOM 1947 N N . HIS A 1 231 ? 14.184 -7.379 -6.224 1.00 47.03 231 HIS A N 1
ATOM 1948 C CA . HIS A 1 231 ? 14.863 -8.348 -7.105 1.00 47.03 231 HIS A CA 1
ATOM 1949 C C . HIS A 1 231 ? 13.983 -9.500 -7.635 1.00 47.03 231 HIS A C 1
ATOM 1951 O O . HIS A 1 231 ? 14.474 -10.364 -8.365 1.00 47.03 231 HIS A O 1
ATOM 1957 N N . ASN A 1 232 ? 12.684 -9.537 -7.319 1.00 46.34 232 ASN A N 1
ATOM 1958 C CA . ASN A 1 232 ? 11.861 -10.724 -7.590 1.00 46.34 232 ASN A CA 1
ATOM 1959 C C . ASN A 1 232 ? 11.114 -10.691 -8.943 1.00 46.34 232 ASN A C 1
ATOM 1961 O O . ASN A 1 232 ? 10.931 -11.748 -9.546 1.00 46.34 232 ASN A O 1
ATOM 1965 N N . ARG A 1 233 ? 10.775 -9.509 -9.485 1.00 52.50 233 ARG A N 1
ATOM 1966 C CA . ARG A 1 233 ? 9.983 -9.365 -10.728 1.00 52.50 233 ARG A CA 1
ATOM 1967 C C . ARG A 1 233 ? 10.729 -9.801 -11.991 1.00 52.50 233 ARG A C 1
ATOM 1969 O O . ARG A 1 233 ? 10.184 -10.522 -12.825 1.00 52.50 233 ARG A O 1
ATOM 1976 N N . ILE A 1 234 ? 12.004 -9.437 -12.105 1.00 53.25 234 ILE A N 1
ATOM 1977 C CA . ILE A 1 234 ? 12.819 -9.781 -13.278 1.00 53.25 234 ILE A CA 1
ATOM 1978 C C . ILE A 1 234 ? 13.020 -11.291 -13.417 1.00 53.25 234 ILE A C 1
ATOM 1980 O O . ILE A 1 234 ? 13.016 -11.797 -14.538 1.00 53.25 234 ILE A O 1
ATOM 1984 N N . ARG A 1 235 ? 13.121 -12.046 -12.311 1.00 53.78 235 ARG A N 1
ATOM 1985 C CA . ARG A 1 235 ? 13.214 -13.515 -12.397 1.00 53.78 235 ARG A CA 1
ATOM 1986 C C . ARG A 1 235 ? 11.977 -14.120 -13.063 1.00 53.78 235 ARG A C 1
ATOM 1988 O O . ARG A 1 235 ? 12.121 -15.015 -13.885 1.00 53.78 235 ARG A O 1
ATOM 1995 N N . GLN A 1 236 ? 10.784 -13.598 -12.785 1.00 51.47 236 GLN A N 1
ATOM 1996 C CA . GLN A 1 236 ? 9.542 -14.089 -13.388 1.00 51.47 236 GLN A CA 1
ATOM 1997 C C . GLN A 1 236 ? 9.451 -13.774 -14.891 1.00 51.47 236 GLN A C 1
ATOM 1999 O O . GLN A 1 236 ? 9.022 -14.627 -15.673 1.00 51.47 236 GLN A O 1
ATOM 2004 N N . ILE A 1 237 ? 9.902 -12.586 -15.323 1.00 53.44 237 ILE A N 1
ATOM 2005 C CA . ILE A 1 237 ? 10.013 -12.250 -16.754 1.00 53.44 237 ILE A CA 1
ATOM 2006 C C . ILE A 1 237 ? 10.972 -13.228 -17.439 1.00 53.44 237 ILE A C 1
ATOM 2008 O O . ILE A 1 237 ? 10.627 -13.786 -18.475 1.00 53.44 237 ILE A O 1
ATOM 2012 N N . LEU A 1 238 ? 12.130 -13.511 -16.840 1.00 58.44 238 LEU A N 1
ATOM 2013 C CA . LEU A 1 238 ? 13.118 -14.433 -17.407 1.00 58.44 238 LEU A CA 1
ATOM 2014 C C . LEU A 1 238 ? 12.600 -15.880 -17.509 1.00 58.44 238 LEU A C 1
ATOM 2016 O O . LEU A 1 238 ? 12.803 -16.511 -18.543 1.00 58.44 238 LEU A O 1
ATOM 2020 N N . ILE A 1 239 ? 11.893 -16.381 -16.488 1.00 58.75 239 ILE A N 1
ATOM 2021 C CA . ILE A 1 239 ? 11.368 -17.762 -16.440 1.00 58.75 239 ILE A CA 1
ATOM 2022 C C . ILE A 1 239 ? 10.191 -17.961 -17.412 1.00 58.75 239 ILE A C 1
ATOM 2024 O O . ILE A 1 239 ? 10.074 -19.005 -18.044 1.00 58.75 239 ILE A O 1
ATOM 2028 N N . SER A 1 240 ? 9.340 -16.947 -17.590 1.00 51.16 240 SER A N 1
ATOM 2029 C CA . SER A 1 240 ? 8.181 -17.005 -18.501 1.00 51.16 240 SER A CA 1
ATOM 2030 C C . SER A 1 240 ? 8.508 -16.724 -19.975 1.00 51.16 240 SER A C 1
ATOM 2032 O O . SER A 1 240 ? 7.643 -16.870 -20.839 1.00 51.16 240 SER A O 1
ATOM 2034 N N . SER A 1 241 ? 9.741 -16.307 -20.282 1.00 54.06 241 SER A N 1
ATOM 2035 C CA . SER A 1 241 ? 10.181 -15.904 -21.628 1.00 54.06 241 SER A CA 1
ATOM 2036 C C . SER A 1 241 ? 10.894 -17.038 -22.372 1.00 54.06 241 SER A C 1
ATOM 2038 O O . SER A 1 241 ? 11.979 -16.833 -22.918 1.00 54.06 241 SER A O 1
ATOM 2040 N N . GLY A 1 242 ? 10.316 -18.245 -22.363 1.00 61.56 242 GLY A N 1
ATOM 2041 C CA . GLY A 1 242 ? 10.883 -19.458 -22.972 1.00 61.56 242 GLY A CA 1
ATOM 2042 C C . GLY A 1 242 ? 11.237 -19.299 -24.460 1.00 61.56 242 GLY A C 1
ATOM 2043 O O . GLY A 1 242 ? 12.412 -19.195 -24.795 1.00 61.56 242 GLY A O 1
ATOM 2044 N N . SER A 1 243 ? 10.226 -19.241 -25.336 1.00 55.88 243 SER A N 1
ATOM 2045 C CA . SER A 1 243 ? 10.355 -19.061 -26.798 1.00 55.88 243 SER A CA 1
ATOM 2046 C C . SER A 1 243 ? 9.418 -17.944 -27.282 1.00 55.88 243 SER A C 1
ATOM 2048 O O . SER A 1 243 ? 8.426 -18.159 -27.973 1.00 55.88 243 SER A O 1
ATOM 2050 N N . THR A 1 244 ? 9.668 -16.724 -26.809 1.00 68.62 244 THR A N 1
ATOM 2051 C CA . THR A 1 244 ? 8.906 -15.519 -27.179 1.00 68.62 244 THR A CA 1
ATOM 2052 C C . THR A 1 244 ? 9.765 -14.572 -28.014 1.00 68.62 244 THR A C 1
ATOM 2054 O O . THR A 1 244 ? 10.988 -14.598 -27.897 1.00 68.62 244 THR A O 1
ATOM 2057 N N . THR A 1 245 ? 9.148 -13.698 -28.815 1.00 75.44 245 THR A N 1
ATOM 2058 C CA . THR A 1 245 ? 9.894 -12.707 -29.611 1.00 75.44 245 THR A CA 1
ATOM 2059 C C . THR A 1 245 ? 10.707 -11.753 -28.743 1.00 75.44 245 THR A C 1
ATOM 2061 O O . THR A 1 245 ? 10.276 -11.390 -27.644 1.00 75.44 245 THR A O 1
ATOM 2064 N N . PHE A 1 246 ? 11.848 -11.281 -29.252 1.00 81.62 246 PHE A N 1
ATOM 2065 C CA . PHE A 1 246 ? 12.678 -10.286 -28.567 1.00 81.62 246 PHE A CA 1
ATOM 2066 C C . PHE A 1 246 ? 11.885 -9.008 -28.279 1.00 81.62 246 PHE A C 1
ATOM 2068 O O . PHE A 1 246 ? 11.903 -8.515 -27.153 1.00 81.62 246 PHE A O 1
ATOM 2075 N N . SER A 1 247 ? 11.060 -8.562 -29.232 1.00 76.44 247 SER A N 1
ATOM 2076 C CA . SER A 1 247 ? 10.166 -7.412 -29.049 1.00 76.44 247 SER A CA 1
ATOM 2077 C C . SER A 1 247 ? 9.166 -7.608 -27.898 1.00 76.44 247 SER A C 1
ATOM 2079 O O . SER A 1 247 ? 8.905 -6.676 -27.136 1.00 76.44 247 SER A O 1
ATOM 2081 N N . LYS A 1 248 ? 8.640 -8.824 -27.680 1.00 76.31 248 LYS A N 1
ATOM 2082 C CA . LYS A 1 248 ? 7.773 -9.117 -26.522 1.00 76.31 248 LYS A CA 1
ATOM 2083 C C . LYS A 1 248 ? 8.537 -9.097 -25.203 1.00 76.31 248 LYS A C 1
ATOM 2085 O O . LYS A 1 248 ? 7.986 -8.625 -24.211 1.00 76.31 248 LYS A O 1
ATOM 2090 N N . ILE A 1 249 ? 9.773 -9.595 -25.178 1.00 80.19 249 ILE A N 1
ATOM 2091 C CA . ILE A 1 249 ? 10.635 -9.547 -23.988 1.00 80.19 249 ILE A CA 1
ATOM 2092 C C . ILE A 1 249 ? 10.911 -8.089 -23.613 1.00 80.19 249 ILE A C 1
ATOM 2094 O O . ILE A 1 249 ? 10.705 -7.709 -22.462 1.00 80.19 249 ILE A O 1
ATOM 2098 N N . VAL A 1 250 ? 11.290 -7.263 -24.590 1.00 80.00 250 VAL A N 1
ATOM 2099 C CA . VAL A 1 250 ? 11.577 -5.840 -24.375 1.00 80.00 250 VAL A CA 1
ATOM 2100 C C . VAL A 1 250 ? 10.324 -5.049 -24.014 1.00 80.00 250 VAL A C 1
ATOM 2102 O O . VAL A 1 250 ? 10.359 -4.241 -23.100 1.00 80.00 250 VAL A O 1
ATOM 2105 N N . THR A 1 251 ? 9.172 -5.337 -24.622 1.00 76.62 251 THR A N 1
ATOM 2106 C CA . THR A 1 251 ? 7.910 -4.680 -24.237 1.00 76.62 251 THR A CA 1
ATOM 2107 C C . THR A 1 251 ? 7.542 -4.984 -22.782 1.00 76.62 251 THR A C 1
ATOM 2109 O O . THR A 1 251 ? 7.141 -4.084 -22.052 1.00 76.62 251 THR A O 1
ATOM 2112 N N . LYS A 1 252 ? 7.735 -6.233 -22.331 1.00 73.56 252 LYS A N 1
ATOM 2113 C CA . LYS A 1 252 ? 7.548 -6.617 -20.922 1.00 73.56 252 LYS A CA 1
ATOM 2114 C C . LYS A 1 252 ? 8.560 -5.932 -20.002 1.00 73.56 252 LYS A C 1
ATOM 2116 O O . LYS A 1 252 ? 8.195 -5.536 -18.899 1.00 73.56 252 LYS A O 1
ATOM 2121 N N . TRP A 1 253 ? 9.811 -5.804 -20.447 1.00 79.31 253 TRP A N 1
ATOM 2122 C CA . TRP A 1 253 ? 10.840 -5.051 -19.736 1.00 79.31 253 TRP A CA 1
ATOM 2123 C C . TRP A 1 253 ? 10.453 -3.582 -19.596 1.00 79.31 253 TRP A C 1
ATOM 2125 O O . TRP A 1 253 ? 10.389 -3.118 -18.473 1.00 79.31 253 TRP A O 1
ATOM 2135 N N . ASN A 1 254 ? 10.098 -2.888 -20.677 1.00 78.12 254 ASN A N 1
ATOM 2136 C CA . ASN A 1 254 ? 9.724 -1.473 -20.643 1.00 78.12 254 ASN A CA 1
ATOM 2137 C C . ASN A 1 254 ? 8.545 -1.220 -19.696 1.00 78.12 254 ASN A C 1
ATOM 2139 O O . ASN A 1 254 ? 8.590 -0.283 -18.909 1.00 78.12 254 ASN A O 1
ATOM 2143 N N . THR A 1 255 ? 7.528 -2.093 -19.708 1.00 69.25 255 THR A N 1
ATOM 2144 C CA . THR A 1 255 ? 6.409 -1.986 -18.754 1.00 69.25 255 THR A CA 1
ATOM 2145 C C . THR A 1 255 ? 6.823 -2.214 -17.305 1.00 69.25 255 THR A C 1
ATOM 2147 O O . THR A 1 255 ? 6.150 -1.720 -16.421 1.00 69.25 255 THR A O 1
ATOM 2150 N N . ALA A 1 256 ? 7.887 -2.979 -17.056 1.00 67.00 256 ALA A N 1
ATOM 2151 C CA . ALA A 1 256 ? 8.392 -3.231 -15.710 1.00 67.00 256 ALA A CA 1
ATOM 2152 C C . ALA A 1 256 ? 9.465 -2.218 -15.278 1.00 67.00 256 ALA A C 1
ATOM 2154 O O . ALA A 1 256 ? 9.665 -2.039 -14.085 1.00 67.00 256 ALA A O 1
ATOM 2155 N N . LEU A 1 257 ? 10.177 -1.597 -16.224 1.00 69.69 257 LEU A N 1
ATOM 2156 C CA . LEU A 1 257 ? 11.263 -0.647 -15.977 1.00 69.69 257 LEU A CA 1
ATOM 2157 C C . LEU A 1 257 ? 10.733 0.702 -15.499 1.00 69.69 257 LEU A C 1
ATOM 2159 O O . LEU A 1 257 ? 11.365 1.314 -14.647 1.00 69.69 257 LEU A O 1
ATOM 2163 N N . ILE A 1 258 ? 9.560 1.121 -15.990 1.00 59.75 258 ILE A N 1
ATOM 2164 C CA . ILE A 1 258 ? 8.838 2.284 -15.446 1.00 59.75 258 ILE A CA 1
ATOM 2165 C C . ILE A 1 258 ? 8.638 2.132 -13.922 1.00 59.75 258 ILE A C 1
ATOM 2167 O O . ILE A 1 258 ? 8.596 3.132 -13.217 1.00 59.75 258 ILE A O 1
ATOM 2171 N N . ASP A 1 259 ? 8.648 0.895 -13.408 1.00 46.31 259 ASP A N 1
ATOM 2172 C CA . ASP A 1 259 ? 8.517 0.590 -11.984 1.00 46.31 259 ASP A CA 1
ATOM 2173 C C . ASP A 1 259 ? 9.844 0.183 -11.278 1.00 46.31 259 ASP A C 1
ATOM 2175 O O . ASP A 1 259 ? 9.835 0.019 -10.058 1.00 46.31 259 ASP A O 1
ATOM 2179 N N . LEU A 1 260 ? 10.976 -0.065 -11.975 1.00 53.62 260 LEU A N 1
ATOM 2180 C CA . LEU A 1 260 ? 12.155 -0.770 -11.400 1.00 53.62 260 LEU A CA 1
ATOM 2181 C C . LEU A 1 260 ? 13.516 -0.458 -12.075 1.00 53.62 260 LEU A C 1
ATOM 2183 O O . LEU A 1 260 ? 13.624 -0.639 -13.287 1.00 53.62 260 LEU A O 1
ATOM 2187 N N . PRO A 1 261 ? 14.619 -0.195 -11.329 1.00 59.47 261 PRO A N 1
ATOM 2188 C CA . PRO A 1 261 ? 15.910 0.148 -11.946 1.00 59.47 261 PRO A CA 1
ATOM 2189 C C . PRO A 1 261 ? 17.059 -0.908 -11.935 1.00 59.47 261 PRO A C 1
ATOM 2191 O O . PRO A 1 261 ? 17.192 -1.801 -11.091 1.00 59.47 261 PRO A O 1
ATOM 2194 N N . VAL A 1 262 ? 17.951 -0.705 -12.919 1.00 54.50 262 VAL A N 1
ATOM 2195 C CA . VAL A 1 262 ? 19.409 -0.971 -13.042 1.00 54.50 262 VAL A CA 1
ATOM 2196 C C . VAL A 1 262 ? 19.925 -2.421 -13.077 1.00 54.50 262 VAL A C 1
ATOM 2198 O O . VAL A 1 262 ? 20.488 -2.843 -14.086 1.00 54.50 262 VAL A O 1
ATOM 2201 N N . LYS A 1 263 ? 19.790 -3.243 -12.024 1.00 57.16 263 LYS A N 1
ATOM 2202 C CA . LYS A 1 263 ? 20.574 -4.514 -11.922 1.00 57.16 263 LYS A CA 1
ATOM 2203 C C . LYS A 1 263 ? 20.127 -5.641 -12.861 1.00 57.16 263 LYS A C 1
ATOM 2205 O O . LYS A 1 263 ? 20.702 -6.734 -12.882 1.00 57.16 263 LYS A O 1
ATOM 2210 N N . CYS A 1 264 ? 19.066 -5.402 -13.608 1.00 70.69 264 CYS A N 1
ATOM 2211 C CA . CYS A 1 264 ? 18.355 -6.425 -14.351 1.00 70.69 264 CYS A CA 1
ATOM 2212 C C . CYS A 1 264 ? 18.353 -6.201 -15.858 1.00 70.69 264 CYS A C 1
ATOM 2214 O O . CYS A 1 264 ? 18.069 -7.141 -16.599 1.00 70.69 264 CYS A O 1
ATOM 2216 N N . GLU A 1 265 ? 18.757 -5.013 -16.293 1.00 80.44 265 GLU A N 1
ATOM 2217 C CA . GLU A 1 265 ? 18.863 -4.639 -17.697 1.00 80.44 265 GLU A CA 1
ATOM 2218 C C . GLU A 1 265 ? 19.824 -5.574 -18.441 1.00 80.44 265 GLU A C 1
ATOM 2220 O O . GLU A 1 265 ? 19.444 -6.242 -19.404 1.00 80.44 265 GLU A O 1
ATOM 2225 N N . ASN A 1 266 ? 21.013 -5.781 -17.865 1.00 80.62 266 ASN A N 1
ATOM 2226 C CA . ASN A 1 266 ? 21.996 -6.759 -18.333 1.00 80.62 266 ASN A CA 1
ATOM 2227 C C . ASN A 1 266 ? 21.434 -8.184 -18.443 1.00 80.62 266 ASN A C 1
ATOM 2229 O O . ASN A 1 266 ? 21.815 -8.932 -19.345 1.00 80.62 266 ASN A O 1
ATOM 2233 N N . LYS A 1 267 ? 20.518 -8.595 -17.555 1.00 81.62 267 LYS A N 1
ATOM 2234 C CA . LYS A 1 267 ? 19.920 -9.941 -17.608 1.00 81.62 267 LYS A CA 1
ATOM 2235 C C . LYS A 1 267 ? 18.943 -10.075 -18.773 1.00 81.62 267 LYS A C 1
ATOM 2237 O O . LYS A 1 267 ? 18.920 -11.126 -19.411 1.00 81.62 267 LYS A O 1
ATOM 2242 N N . ILE A 1 268 ? 18.174 -9.025 -19.068 1.00 83.62 268 ILE A N 1
ATOM 2243 C CA . ILE A 1 268 ? 17.278 -8.986 -20.229 1.00 83.62 268 ILE A CA 1
ATOM 2244 C C . ILE A 1 268 ? 18.086 -8.982 -21.528 1.00 83.62 268 ILE A C 1
ATOM 2246 O O . ILE A 1 268 ? 17.841 -9.831 -22.385 1.00 83.62 268 ILE A O 1
ATOM 2250 N N . GLN A 1 269 ? 19.115 -8.135 -21.636 1.00 85.56 269 GLN A N 1
ATOM 2251 C CA . GLN A 1 269 ? 20.024 -8.155 -22.786 1.00 85.56 269 GLN A CA 1
ATOM 2252 C C . GLN A 1 269 ? 20.679 -9.531 -22.957 1.00 85.56 269 GLN A C 1
ATOM 2254 O O . GLN A 1 269 ? 20.694 -10.088 -24.051 1.00 85.56 269 GLN A O 1
ATOM 2259 N N . THR A 1 270 ? 21.160 -10.136 -21.865 1.00 85.06 270 THR A N 1
ATOM 2260 C CA . THR A 1 270 ? 21.764 -11.478 -21.894 1.00 85.06 270 THR A CA 1
ATOM 2261 C C . THR A 1 270 ? 20.772 -12.543 -22.366 1.00 85.06 270 THR A C 1
ATOM 2263 O O . THR A 1 270 ? 21.168 -13.478 -23.058 1.00 85.06 270 THR A O 1
ATOM 2266 N N . ARG A 1 271 ? 19.477 -12.418 -22.045 1.00 83.38 271 ARG A N 1
ATOM 2267 C CA . ARG A 1 271 ? 18.444 -13.345 -22.530 1.00 83.38 271 ARG A CA 1
ATOM 2268 C C . ARG A 1 271 ? 18.264 -13.260 -24.047 1.00 83.38 271 ARG A C 1
ATOM 2270 O O . ARG A 1 271 ? 18.126 -14.301 -24.682 1.00 83.38 271 ARG A O 1
ATOM 2277 N N . ILE A 1 272 ? 18.300 -12.054 -24.611 1.00 84.06 272 ILE A N 1
ATOM 2278 C CA . ILE A 1 272 ? 18.217 -11.818 -26.061 1.00 84.06 272 ILE A CA 1
ATOM 2279 C C . ILE A 1 272 ? 19.470 -12.363 -26.757 1.00 84.06 272 ILE A C 1
ATOM 2281 O O . ILE A 1 272 ? 19.355 -13.141 -27.699 1.00 84.06 272 ILE A O 1
ATOM 2285 N N . LYS A 1 273 ? 20.654 -12.063 -26.206 1.00 85.31 273 LYS A N 1
ATOM 2286 C CA . LYS A 1 273 ? 21.957 -12.604 -26.629 1.00 85.31 273 LYS A CA 1
ATOM 2287 C C . LYS A 1 273 ? 21.948 -14.142 -26.699 1.00 85.31 273 LYS A C 1
ATOM 2289 O O . LYS A 1 273 ? 22.273 -14.731 -27.727 1.00 85.31 273 LYS A O 1
ATOM 2294 N N . ILE A 1 274 ? 21.470 -14.807 -25.639 1.00 83.62 274 ILE A N 1
ATOM 2295 C CA . ILE A 1 274 ? 21.307 -16.275 -25.609 1.00 83.62 274 ILE A CA 1
ATOM 2296 C C . ILE A 1 274 ? 20.355 -16.762 -26.710 1.00 83.62 274 ILE A C 1
ATOM 2298 O O . ILE A 1 274 ? 20.624 -17.794 -27.312 1.00 83.62 274 ILE A O 1
ATOM 2302 N N . GLY A 1 275 ? 19.276 -16.031 -27.003 1.00 80.25 275 GLY A N 1
ATOM 2303 C CA . GLY A 1 275 ? 18.356 -16.373 -28.094 1.00 80.25 275 GLY A CA 1
ATOM 2304 C C . GLY A 1 275 ? 18.985 -16.324 -29.493 1.00 80.25 275 GLY A C 1
ATOM 2305 O O . GLY A 1 275 ? 18.459 -16.953 -30.404 1.00 80.25 275 GLY A O 1
ATOM 2306 N N . LEU A 1 276 ? 20.111 -15.621 -29.647 1.00 82.50 276 LEU A N 1
ATOM 2307 C CA . LEU A 1 276 ? 20.922 -15.541 -30.868 1.00 82.50 276 LEU A CA 1
ATOM 2308 C C . LEU A 1 276 ? 22.186 -16.415 -30.799 1.00 82.50 276 LEU A C 1
ATOM 2310 O O . LEU A 1 276 ? 23.067 -16.300 -31.648 1.00 82.50 276 LEU A O 1
ATOM 2314 N N . ASN A 1 277 ? 22.294 -17.282 -29.785 1.00 82.88 277 ASN A N 1
ATOM 2315 C CA . ASN A 1 277 ? 23.434 -18.173 -29.553 1.00 82.88 277 ASN A CA 1
ATOM 2316 C C . ASN A 1 277 ? 24.799 -17.459 -29.490 1.00 82.88 277 ASN A C 1
ATOM 2318 O O . ASN A 1 277 ? 25.830 -18.043 -29.817 1.00 82.88 277 ASN A O 1
ATOM 2322 N N . SER A 1 278 ? 24.840 -16.204 -29.033 1.00 80.88 278 SER A N 1
ATOM 2323 C CA . SER A 1 278 ? 26.096 -15.479 -28.817 1.00 80.88 278 SER A CA 1
ATOM 2324 C C . SER A 1 278 ? 25.991 -14.529 -27.633 1.00 80.88 278 SER A C 1
ATOM 2326 O O . SER A 1 278 ? 24.960 -13.910 -27.419 1.00 80.88 278 SER A O 1
ATOM 2328 N N . LYS A 1 279 ? 27.067 -14.382 -26.856 1.00 84.19 279 LYS A N 1
ATOM 2329 C CA . LYS A 1 279 ? 27.173 -13.394 -25.762 1.00 84.19 279 LYS A CA 1
ATOM 2330 C C . LYS A 1 279 ? 28.270 -12.353 -25.997 1.00 84.19 279 LYS A C 1
ATOM 2332 O O . LYS A 1 279 ? 28.526 -11.538 -25.116 1.00 84.19 279 LYS A O 1
ATOM 2337 N N . MET A 1 280 ? 28.920 -12.396 -27.157 1.00 76.94 280 MET A N 1
ATOM 2338 C CA . MET A 1 280 ? 30.098 -11.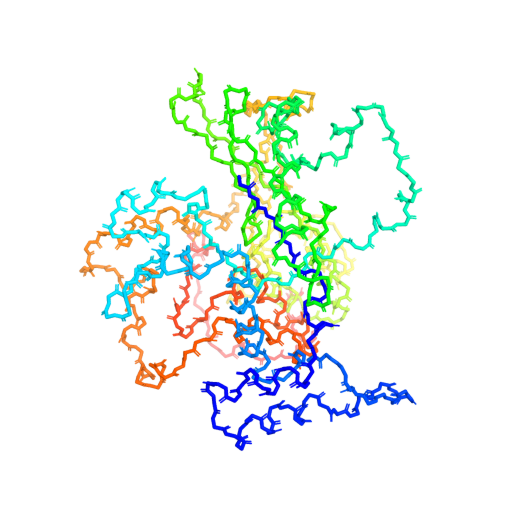589 -27.465 1.00 76.94 280 MET A CA 1
ATOM 2339 C C . MET A 1 280 ? 29.728 -10.096 -27.569 1.00 76.94 280 MET A C 1
ATOM 2341 O O . MET A 1 280 ? 28.914 -9.766 -28.428 1.00 76.94 280 MET A O 1
ATOM 2345 N N . PRO A 1 281 ? 30.296 -9.195 -26.741 1.00 73.81 281 PRO A N 1
ATOM 2346 C CA . PRO A 1 281 ? 29.904 -7.781 -26.712 1.00 73.81 281 PRO A CA 1
ATOM 2347 C C . PRO A 1 281 ? 29.993 -7.070 -28.067 1.00 73.81 281 PRO A C 1
ATOM 2349 O O . PRO A 1 281 ? 29.069 -6.349 -28.422 1.00 73.81 281 PRO A O 1
ATOM 2352 N N . SER A 1 282 ? 31.025 -7.360 -28.866 1.00 77.62 282 SER A N 1
ATOM 2353 C CA . SER A 1 282 ? 31.229 -6.754 -30.191 1.00 77.62 282 SER A CA 1
ATOM 2354 C C . SER A 1 282 ? 30.113 -7.041 -31.201 1.00 77.62 282 SER A C 1
ATOM 2356 O O . SER A 1 282 ? 29.930 -6.278 -32.141 1.00 77.62 282 SER A O 1
ATOM 2358 N N . ARG A 1 283 ? 29.341 -8.122 -31.019 1.00 76.00 283 ARG A N 1
ATOM 2359 C CA . ARG A 1 283 ? 28.188 -8.456 -31.878 1.00 76.00 283 ARG A CA 1
ATOM 2360 C C . ARG A 1 283 ? 26.895 -7.768 -31.448 1.00 76.00 283 ARG A C 1
ATOM 2362 O O . ARG A 1 283 ? 25.900 -7.852 -32.158 1.00 76.00 283 ARG A O 1
ATOM 2369 N N . PHE A 1 284 ? 26.889 -7.150 -30.271 1.00 81.25 284 PHE A N 1
ATOM 2370 C CA . PHE A 1 284 ? 25.699 -6.572 -29.659 1.00 81.25 284 PHE A CA 1
ATOM 2371 C C . PHE A 1 284 ? 25.982 -5.154 -29.158 1.00 81.25 284 PHE A C 1
ATOM 2373 O O . PHE A 1 284 ? 25.918 -4.928 -27.942 1.00 81.25 284 PHE A O 1
ATOM 2380 N N . PRO A 1 285 ? 26.294 -4.211 -30.069 1.00 81.06 285 PRO A N 1
ATOM 2381 C CA . PRO A 1 285 ? 26.416 -2.810 -29.698 1.00 81.06 285 PRO A CA 1
ATOM 2382 C C . PRO A 1 285 ? 25.080 -2.294 -29.129 1.00 81.06 285 PRO A C 1
ATOM 2384 O O . PRO A 1 285 ? 24.017 -2.805 -29.507 1.00 81.06 285 PRO A O 1
ATOM 2387 N N . PRO A 1 286 ? 25.090 -1.283 -28.237 1.00 80.25 286 PRO A N 1
ATOM 2388 C CA . PRO A 1 286 ? 23.879 -0.798 -27.568 1.00 80.25 286 PRO A CA 1
ATOM 2389 C C . PRO A 1 286 ? 22.748 -0.411 -28.531 1.00 80.25 286 PRO A C 1
ATOM 2391 O O . PRO A 1 286 ? 21.576 -0.649 -28.238 1.00 80.25 286 PRO A O 1
ATOM 2394 N N . VAL A 1 287 ? 23.099 0.095 -29.716 1.00 77.94 287 VAL A N 1
ATOM 2395 C CA . VAL A 1 287 ? 22.164 0.458 -30.794 1.00 77.94 287 VAL A CA 1
ATOM 2396 C C . VAL A 1 287 ? 21.168 -0.661 -31.133 1.00 77.94 287 VAL A C 1
ATOM 2398 O O . VAL A 1 287 ? 20.001 -0.378 -31.379 1.00 77.94 287 VAL A O 1
ATOM 2401 N N . VAL A 1 288 ? 21.562 -1.936 -31.040 1.00 80.62 288 VAL A N 1
ATOM 2402 C CA . VAL A 1 288 ? 20.691 -3.098 -31.314 1.00 80.62 288 VAL A CA 1
ATOM 2403 C C . VAL A 1 288 ? 19.531 -3.198 -30.312 1.00 80.62 288 VAL A C 1
ATOM 2405 O O . VAL A 1 288 ? 18.456 -3.702 -30.637 1.00 80.62 288 VAL A O 1
ATOM 2408 N N . PHE A 1 289 ? 19.724 -2.720 -29.082 1.00 82.56 289 PHE A N 1
ATOM 2409 C CA . PHE A 1 289 ? 18.714 -2.784 -28.025 1.00 82.56 289 PHE A CA 1
ATOM 2410 C C . PHE A 1 289 ? 17.862 -1.511 -27.941 1.00 82.56 289 PHE A C 1
ATOM 2412 O O . PHE A 1 289 ? 16.649 -1.612 -27.756 1.00 82.56 289 PHE A O 1
ATOM 2419 N N . TYR A 1 290 ? 18.475 -0.332 -28.068 1.00 83.44 290 TYR A N 1
ATOM 2420 C CA . TYR A 1 290 ? 17.833 0.949 -27.731 1.00 83.44 290 TYR A CA 1
ATOM 2421 C C . TYR A 1 290 ? 17.189 1.680 -28.916 1.00 83.44 290 TYR A C 1
ATOM 2423 O O . TYR A 1 290 ? 16.370 2.568 -28.698 1.00 83.44 290 TYR A O 1
ATOM 2431 N N . THR A 1 291 ? 17.504 1.303 -30.158 1.00 78.50 291 THR A N 1
ATOM 2432 C CA . THR A 1 291 ? 16.852 1.874 -31.352 1.00 78.50 291 THR A CA 1
ATOM 2433 C C . THR A 1 291 ? 15.340 1.685 -31.313 1.00 78.50 291 THR A C 1
ATOM 2435 O O . THR A 1 291 ? 14.849 0.639 -30.886 1.00 78.50 291 THR A O 1
ATOM 2438 N N . LEU A 1 292 ? 14.584 2.696 -31.750 1.00 70.25 292 LEU A N 1
ATOM 2439 C CA . LEU A 1 292 ? 13.123 2.653 -31.764 1.00 70.25 292 LEU A CA 1
ATOM 2440 C C . LEU A 1 292 ? 12.606 1.521 -32.656 1.00 70.25 292 LEU A C 1
ATOM 2442 O O . LEU A 1 292 ? 13.195 1.182 -33.679 1.00 70.25 292 LEU A O 1
ATOM 2446 N N . LYS A 1 293 ? 11.438 0.980 -32.298 1.00 72.62 293 LYS A N 1
ATOM 2447 C CA . LYS A 1 293 ? 10.777 -0.085 -33.074 1.00 72.62 293 LYS A CA 1
ATOM 2448 C C . LYS A 1 293 ? 10.408 0.336 -34.495 1.00 72.62 293 LYS A C 1
ATOM 2450 O O . LYS A 1 293 ? 10.204 -0.522 -35.344 1.00 72.62 293 LYS A O 1
ATOM 2455 N N . GLU A 1 294 ? 10.263 1.636 -34.725 1.00 71.88 294 GLU A N 1
ATOM 2456 C CA . GLU A 1 294 ? 9.935 2.207 -36.033 1.00 71.88 294 GLU A CA 1
ATOM 2457 C C . GLU A 1 294 ? 11.128 2.163 -36.996 1.00 71.88 294 GLU A C 1
ATOM 2459 O O . GLU A 1 294 ? 10.928 2.094 -38.203 1.00 71.88 294 GLU A O 1
ATOM 2464 N N . LEU A 1 295 ? 12.347 2.098 -36.452 1.00 69.06 295 LEU A N 1
ATOM 2465 C CA . LEU A 1 295 ? 13.611 1.935 -37.174 1.00 69.06 295 LEU A CA 1
ATOM 2466 C C . LEU A 1 295 ? 14.124 0.486 -37.086 1.00 69.06 295 LEU A C 1
ATOM 2468 O O . LEU A 1 295 ? 15.326 0.250 -37.023 1.00 69.06 295 LEU A O 1
ATOM 2472 N N . ASP A 1 296 ? 13.204 -0.481 -36.992 1.00 71.50 296 ASP A N 1
ATOM 2473 C CA . ASP A 1 296 ? 13.475 -1.923 -36.854 1.00 71.50 296 ASP A CA 1
ATOM 2474 C C . ASP A 1 296 ? 14.292 -2.336 -35.600 1.00 71.50 296 ASP A C 1
ATOM 2476 O O . ASP A 1 296 ? 14.709 -3.487 -35.457 1.00 71.50 296 ASP A O 1
ATOM 2480 N N . GLY A 1 297 ? 14.440 -1.433 -34.626 1.00 74.69 297 GLY A N 1
ATOM 2481 C CA . GLY A 1 297 ? 15.052 -1.695 -33.325 1.00 74.69 297 GLY A CA 1
ATOM 2482 C C . GLY A 1 297 ? 14.144 -2.403 -32.312 1.00 74.69 297 GLY A C 1
ATOM 2483 O O . GLY A 1 297 ? 12.953 -2.641 -32.535 1.00 74.69 297 GLY A O 1
ATOM 2484 N N . LEU A 1 298 ? 14.682 -2.732 -31.131 1.00 81.19 298 LEU A N 1
ATOM 2485 C CA . LEU A 1 298 ? 13.879 -3.337 -30.054 1.00 81.19 298 LEU A CA 1
ATOM 2486 C C . LEU A 1 298 ? 13.093 -2.315 -29.219 1.00 81.19 298 LEU A C 1
ATOM 2488 O O . LEU A 1 298 ? 12.092 -2.681 -28.589 1.00 81.19 298 LEU A O 1
ATOM 2492 N N . GLY A 1 299 ? 13.520 -1.053 -29.221 1.00 80.69 299 GLY A N 1
ATOM 2493 C CA . GLY A 1 299 ? 12.941 0.048 -28.456 1.00 80.69 299 GLY A CA 1
ATOM 2494 C C . GLY A 1 299 ? 13.033 -0.176 -26.953 1.00 80.69 299 GLY A C 1
ATOM 2495 O O . GLY A 1 299 ? 12.055 0.054 -26.242 1.00 80.69 299 GLY A O 1
ATOM 2496 N N . MET A 1 300 ? 14.146 -0.731 -26.471 1.00 83.44 300 MET A N 1
ATOM 2497 C CA . MET A 1 300 ? 14.372 -0.953 -25.046 1.00 83.44 300 MET A CA 1
ATOM 2498 C C . MET A 1 300 ? 14.574 0.387 -24.338 1.00 83.44 300 MET A C 1
ATOM 2500 O O . MET A 1 300 ? 15.286 1.242 -24.841 1.00 83.44 300 MET A O 1
ATOM 2504 N N . LEU A 1 301 ? 13.947 0.582 -23.179 1.00 82.69 301 LEU A N 1
ATOM 2505 C CA . LEU A 1 301 ? 14.224 1.731 -22.315 1.00 82.69 301 LEU A CA 1
ATOM 2506 C C . LEU A 1 301 ? 15.454 1.425 -21.438 1.00 82.69 301 LEU A C 1
ATOM 2508 O O . LEU A 1 301 ? 15.608 0.290 -20.969 1.00 82.69 301 LEU A O 1
ATOM 2512 N N . SER A 1 302 ? 16.306 2.430 -21.224 1.00 83.25 302 SER A N 1
ATOM 2513 C CA . SER A 1 302 ? 17.559 2.355 -20.459 1.00 83.25 302 SER A CA 1
ATOM 2514 C C . SER A 1 302 ? 17.438 3.049 -19.104 1.00 83.25 302 SER A C 1
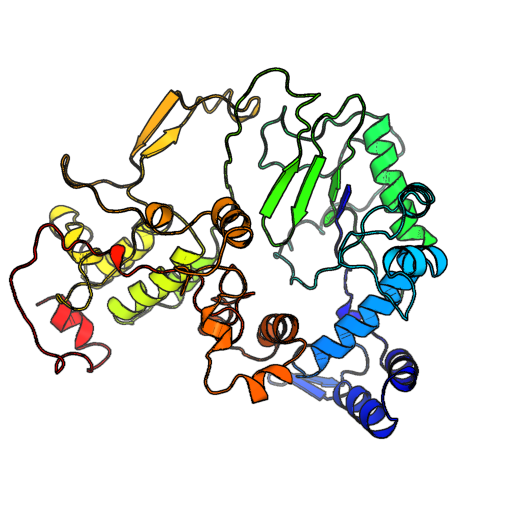ATOM 2516 O O . SER A 1 302 ? 16.965 4.183 -19.015 1.00 83.25 302 SER A O 1
ATOM 2518 N N . MET A 1 303 ? 17.916 2.379 -18.053 1.00 77.31 303 MET A N 1
ATOM 2519 C CA . MET A 1 303 ? 18.106 2.958 -16.710 1.00 77.31 303 MET A CA 1
ATOM 2520 C C . MET A 1 303 ? 19.460 2.549 -16.091 1.00 77.31 303 MET A C 1
ATOM 2522 O O . MET A 1 303 ? 19.837 3.016 -15.020 1.00 77.31 303 MET A O 1
ATOM 2526 N N . GLY A 1 304 ? 20.206 1.649 -16.739 1.00 74.31 304 GLY A N 1
ATOM 2527 C CA . GLY A 1 304 ? 21.456 1.068 -16.248 1.00 74.31 304 GLY A CA 1
ATOM 2528 C C . GLY A 1 304 ? 22.734 1.769 -16.711 1.00 74.31 304 GLY A C 1
ATOM 2529 O O . GLY A 1 304 ? 23.778 1.574 -16.087 1.00 74.31 304 GLY A O 1
ATOM 2530 N N . HIS A 1 305 ? 22.663 2.609 -17.747 1.00 74.69 305 HIS A N 1
ATOM 2531 C CA . HIS A 1 305 ? 23.782 3.427 -18.240 1.00 74.69 305 HIS A CA 1
ATOM 2532 C C . HIS A 1 305 ? 23.964 4.689 -17.385 1.00 74.69 305 HIS A C 1
ATOM 2534 O O . HIS A 1 305 ? 23.908 5.815 -17.867 1.00 74.69 305 HIS A O 1
ATOM 2540 N N . VAL A 1 306 ? 24.126 4.487 -16.078 1.00 74.44 306 VAL A N 1
ATOM 2541 C CA . VAL A 1 306 ? 24.280 5.546 -15.078 1.00 74.44 306 VAL A CA 1
ATOM 2542 C C . VAL A 1 306 ? 25.553 5.295 -14.285 1.00 74.44 306 VAL A C 1
ATOM 2544 O O . VAL A 1 306 ? 25.902 4.151 -13.976 1.00 74.44 306 VAL A O 1
ATOM 2547 N N . LEU A 1 307 ? 26.239 6.376 -13.932 1.00 70.62 307 LEU A N 1
ATOM 2548 C CA . LEU A 1 307 ? 27.318 6.343 -12.959 1.00 70.62 307 LEU A CA 1
ATOM 2549 C C . LEU A 1 307 ? 26.725 6.124 -11.567 1.00 70.62 307 LEU A C 1
ATOM 2551 O O . LEU A 1 307 ? 26.047 6.989 -11.018 1.00 70.62 307 LEU A O 1
ATOM 2555 N N . ILE A 1 308 ? 26.957 4.942 -11.005 1.00 68.69 308 ILE A N 1
ATOM 2556 C CA . ILE A 1 308 ? 26.480 4.579 -9.677 1.00 68.69 308 ILE A CA 1
ATOM 2557 C C . ILE A 1 308 ? 27.351 5.316 -8.657 1.00 68.69 308 ILE A C 1
ATOM 2559 O O . ILE A 1 308 ? 28.559 5.050 -8.606 1.00 68.69 308 ILE A O 1
ATOM 2563 N N . PRO A 1 309 ? 26.772 6.207 -7.835 1.00 64.06 309 PRO A N 1
ATOM 2564 C CA . PRO A 1 309 ? 27.517 6.855 -6.773 1.00 64.06 309 PRO A CA 1
ATOM 2565 C C . PRO A 1 309 ? 27.961 5.808 -5.753 1.00 64.06 309 PRO A C 1
ATOM 2567 O O . PRO A 1 309 ? 27.153 5.039 -5.224 1.00 64.06 309 PRO A O 1
ATOM 2570 N N . GLN A 1 310 ? 29.258 5.765 -5.481 1.00 62.38 310 GLN A N 1
ATOM 2571 C CA . GLN A 1 310 ? 29.843 4.918 -4.460 1.00 62.38 310 GLN A CA 1
ATOM 2572 C C . GLN A 1 310 ? 30.559 5.782 -3.420 1.00 62.38 310 GLN A C 1
ATOM 2574 O O . GLN A 1 310 ? 31.174 6.809 -3.703 1.00 62.38 310 GLN A O 1
ATOM 2579 N N . SER A 1 311 ? 30.444 5.351 -2.174 1.00 66.81 311 SER A N 1
ATOM 2580 C CA . SER A 1 311 ? 31.187 5.902 -1.050 1.00 66.81 311 SER A CA 1
ATOM 2581 C C . SER A 1 311 ? 31.840 4.756 -0.287 1.00 66.81 311 SER A C 1
ATOM 2583 O O . SER A 1 311 ? 31.602 3.581 -0.589 1.00 66.81 311 SER A O 1
ATOM 2585 N N . ASP A 1 312 ? 32.702 5.080 0.674 1.00 67.56 312 ASP A N 1
ATOM 2586 C CA . ASP A 1 312 ? 33.381 4.069 1.483 1.00 67.56 312 ASP A CA 1
ATOM 2587 C C . ASP A 1 312 ? 32.359 3.110 2.134 1.00 67.56 312 ASP A C 1
ATOM 2589 O O . ASP A 1 312 ? 31.493 3.507 2.922 1.00 67.56 312 ASP A O 1
ATOM 2593 N N . LEU A 1 313 ? 32.450 1.817 1.797 1.00 69.25 313 LEU A N 1
ATOM 2594 C CA . LEU A 1 313 ? 31.567 0.763 2.308 1.00 69.25 313 LEU A CA 1
ATOM 2595 C C . LEU A 1 313 ? 31.684 0.582 3.826 1.00 69.25 313 LEU A C 1
ATOM 2597 O O . LEU A 1 313 ? 30.764 0.050 4.456 1.00 69.25 313 LEU A O 1
ATOM 2601 N N . ARG A 1 314 ? 32.806 1.011 4.418 1.00 70.44 314 ARG A N 1
ATOM 2602 C CA . ARG A 1 314 ? 33.031 0.943 5.860 1.00 70.44 314 ARG A CA 1
ATOM 2603 C C . ARG A 1 314 ? 32.152 1.958 6.592 1.00 70.44 314 ARG A C 1
ATOM 2605 O O . ARG A 1 314 ? 31.441 1.574 7.521 1.00 70.44 314 ARG A O 1
ATOM 2612 N N . TRP A 1 315 ? 32.150 3.213 6.138 1.00 65.75 315 TRP A N 1
ATOM 2613 C CA . TRP A 1 315 ? 31.450 4.330 6.792 1.00 65.75 315 TRP A CA 1
ATOM 2614 C C . TRP A 1 315 ? 30.034 4.577 6.291 1.00 65.75 315 TRP A C 1
ATOM 2616 O O . TRP A 1 315 ? 29.201 4.993 7.086 1.00 65.75 315 TRP A O 1
ATOM 2626 N N . SER A 1 316 ? 29.695 4.172 5.067 1.00 67.88 316 SER A N 1
ATOM 2627 C CA . SER A 1 316 ? 28.324 4.269 4.530 1.00 67.88 316 SER A CA 1
ATOM 2628 C C . SER A 1 316 ? 27.262 3.502 5.331 1.00 67.88 316 SER A C 1
ATOM 2630 O O . SER A 1 316 ? 26.069 3.763 5.195 1.00 67.88 316 SER A O 1
ATOM 2632 N N . LYS A 1 317 ? 27.662 2.538 6.174 1.00 68.56 317 LYS A N 1
ATOM 2633 C CA . LYS A 1 317 ? 26.747 1.858 7.110 1.00 68.56 317 LYS A CA 1
ATOM 2634 C C . LYS A 1 317 ? 26.483 2.668 8.379 1.00 68.56 317 LYS A C 1
ATOM 2636 O O . LYS A 1 317 ? 25.482 2.416 9.054 1.00 68.56 317 LYS A O 1
ATOM 2641 N N . GLN A 1 318 ? 27.400 3.554 8.750 1.00 67.25 318 GLN A N 1
ATOM 2642 C CA . GLN A 1 318 ? 27.360 4.318 9.991 1.00 67.25 318 GLN A CA 1
ATOM 2643 C C . GLN A 1 318 ? 26.760 5.703 9.759 1.00 67.25 318 GLN A C 1
ATOM 2645 O O . GLN A 1 318 ? 25.750 6.012 10.388 1.00 67.25 318 GLN A O 1
ATOM 2650 N N . THR A 1 319 ? 27.321 6.440 8.804 1.00 71.31 319 THR A N 1
ATOM 2651 C CA . THR A 1 319 ? 26.954 7.801 8.410 1.00 71.31 319 THR A CA 1
ATOM 2652 C C . THR A 1 319 ? 26.493 7.834 6.954 1.00 71.31 319 THR A C 1
ATOM 2654 O O . THR A 1 319 ? 26.879 6.988 6.139 1.00 71.31 319 THR A O 1
ATOM 2657 N N . ASP A 1 320 ? 25.687 8.837 6.609 1.00 64.94 320 ASP A N 1
ATOM 2658 C CA . ASP A 1 320 ? 25.364 9.153 5.218 1.00 64.94 320 ASP A CA 1
ATOM 2659 C C . ASP A 1 320 ? 26.565 9.904 4.615 1.00 64.94 320 ASP A C 1
ATOM 2661 O O . ASP A 1 320 ? 26.606 11.127 4.562 1.00 64.94 320 ASP A O 1
ATOM 2665 N N . THR A 1 321 ? 27.616 9.163 4.247 1.00 63.84 321 THR A N 1
ATOM 2666 C CA . THR A 1 321 ? 28.804 9.749 3.611 1.00 63.84 321 THR A CA 1
ATOM 2667 C C . THR A 1 321 ? 28.476 10.277 2.221 1.00 63.84 321 THR A C 1
ATOM 2669 O O . THR A 1 321 ? 27.777 9.615 1.444 1.00 63.84 321 THR A O 1
ATOM 2672 N N . SER A 1 322 ? 29.043 11.439 1.893 1.00 64.00 322 SER A N 1
ATOM 2673 C CA . SER A 1 322 ? 29.015 12.000 0.546 1.00 64.00 322 SER A CA 1
ATOM 2674 C C . SER A 1 322 ? 29.647 11.046 -0.474 1.00 64.00 322 SER A C 1
ATOM 2676 O O . SER A 1 322 ? 30.373 10.097 -0.147 1.00 64.00 322 SER A O 1
ATOM 2678 N N . ILE A 1 323 ? 29.314 11.267 -1.742 1.00 67.88 323 ILE A N 1
ATOM 2679 C CA . ILE A 1 323 ? 29.766 10.436 -2.857 1.00 67.88 323 ILE A CA 1
ATOM 2680 C C . ILE A 1 323 ? 31.260 10.696 -3.069 1.00 67.88 323 ILE A C 1
ATOM 2682 O O . ILE A 1 323 ? 31.649 11.828 -3.338 1.00 67.88 323 ILE A O 1
ATOM 2686 N N . THR A 1 324 ? 32.097 9.661 -2.956 1.00 74.56 324 THR A N 1
ATOM 2687 C CA . THR A 1 324 ? 33.557 9.810 -3.108 1.00 74.56 324 THR A CA 1
ATOM 2688 C C . THR A 1 324 ? 34.066 9.334 -4.461 1.00 74.56 324 THR A C 1
ATOM 2690 O O . THR A 1 324 ? 35.087 9.816 -4.938 1.00 74.56 324 THR A O 1
ATOM 2693 N N . HIS A 1 325 ? 33.378 8.382 -5.088 1.00 74.81 325 HIS A N 1
ATOM 2694 C CA . HIS A 1 325 ? 33.738 7.848 -6.395 1.00 74.81 325 HIS A CA 1
ATOM 2695 C C . HIS A 1 325 ? 32.492 7.406 -7.157 1.00 74.81 325 HIS A C 1
ATOM 2697 O O . HIS A 1 325 ? 31.438 7.140 -6.582 1.00 74.81 325 HIS A O 1
ATOM 2703 N N . PHE A 1 326 ? 32.617 7.299 -8.474 1.00 71.19 326 PHE A N 1
ATOM 2704 C CA . PHE A 1 326 ? 31.563 6.782 -9.334 1.00 71.19 326 PHE A CA 1
ATOM 2705 C C . PHE A 1 326 ? 31.989 5.450 -9.932 1.00 71.19 326 PHE A C 1
ATOM 2707 O O . PHE A 1 326 ? 33.118 5.287 -10.390 1.00 71.19 326 PHE A O 1
ATOM 2714 N N . ARG A 1 327 ? 31.063 4.494 -9.958 1.00 74.50 327 ARG A N 1
ATOM 2715 C CA . ARG A 1 327 ? 31.235 3.224 -10.660 1.00 74.50 327 ARG A CA 1
ATOM 2716 C C . ARG A 1 327 ? 30.331 3.198 -11.877 1.00 74.50 327 ARG A C 1
ATOM 2718 O O . ARG A 1 327 ? 29.127 3.390 -11.747 1.00 74.50 327 ARG A O 1
ATOM 2725 N N . SER A 1 328 ? 30.886 2.884 -13.043 1.00 71.88 328 SER A N 1
ATOM 2726 C CA . SER A 1 328 ? 30.066 2.686 -14.239 1.00 71.88 328 SER A CA 1
ATOM 2727 C C . SER A 1 328 ? 29.080 1.524 -14.043 1.00 71.88 328 SER A C 1
ATOM 2729 O O . SER A 1 328 ? 29.473 0.427 -13.629 1.00 71.88 328 SER A O 1
ATOM 2731 N N . GLY A 1 329 ? 27.790 1.776 -14.288 1.00 71.38 329 GLY A N 1
ATOM 2732 C CA . GLY A 1 329 ? 26.730 0.773 -14.182 1.00 71.38 329 GLY A CA 1
ATOM 2733 C C . GLY A 1 329 ? 26.755 -0.250 -15.322 1.00 71.38 329 GLY A C 1
ATOM 2734 O O . GLY A 1 329 ? 26.650 -1.455 -15.070 1.00 71.38 329 GLY A O 1
ATOM 2735 N N . MET A 1 330 ? 26.934 0.215 -16.562 1.00 74.56 330 MET A N 1
ATOM 2736 C CA . MET A 1 330 ? 27.011 -0.600 -17.780 1.00 74.56 330 MET A CA 1
ATOM 2737 C C . MET A 1 330 ? 28.111 -0.084 -18.714 1.00 74.56 330 MET A C 1
ATOM 2739 O O . MET A 1 330 ? 28.344 1.119 -18.817 1.00 74.56 330 MET A O 1
ATOM 2743 N N . SER A 1 331 ? 28.785 -1.006 -19.402 1.00 69.06 331 SER A N 1
ATOM 2744 C CA . SER A 1 331 ? 29.827 -0.688 -20.381 1.00 69.06 331 SER A CA 1
ATOM 2745 C C . SER A 1 331 ? 29.221 -0.147 -21.678 1.00 69.06 331 SER A C 1
ATOM 2747 O O . SER A 1 331 ? 28.325 -0.786 -22.231 1.00 69.06 331 SER A O 1
ATOM 2749 N N . HIS A 1 332 ? 29.755 0.964 -22.172 1.00 70.31 332 HIS A N 1
ATOM 2750 C CA . HIS A 1 332 ? 29.479 1.557 -23.481 1.00 70.31 332 HIS A CA 1
ATOM 2751 C C . HIS A 1 332 ? 30.782 2.154 -24.035 1.00 70.31 332 HIS A C 1
ATOM 2753 O O . HIS A 1 332 ? 31.763 2.250 -23.293 1.00 70.31 332 HIS A O 1
ATOM 2759 N N . ASP A 1 333 ? 30.792 2.503 -25.319 1.00 70.94 333 ASP A N 1
ATOM 2760 C CA . ASP A 1 333 ? 31.938 3.153 -25.960 1.00 70.94 333 ASP A CA 1
ATOM 2761 C C . ASP A 1 333 ? 32.110 4.585 -25.413 1.00 70.94 333 ASP A C 1
ATOM 2763 O O . ASP A 1 333 ? 31.118 5.222 -25.062 1.00 70.94 333 ASP A O 1
ATOM 2767 N N . GLU A 1 334 ? 33.351 5.076 -25.314 1.00 58.94 334 GLU A N 1
ATOM 2768 C CA . GLU A 1 334 ? 33.747 6.214 -24.452 1.00 58.94 334 GLU A CA 1
ATOM 2769 C C . GLU A 1 334 ? 32.974 7.532 -24.687 1.00 58.94 334 GLU A C 1
ATOM 2771 O O . GLU A 1 334 ? 32.802 8.294 -23.738 1.00 58.94 334 GLU A O 1
ATOM 2776 N N . ASP A 1 335 ? 32.410 7.751 -25.881 1.00 64.25 335 ASP A N 1
ATOM 2777 C CA . ASP A 1 335 ? 31.662 8.970 -26.243 1.00 64.25 335 ASP A CA 1
ATOM 2778 C C . ASP A 1 335 ? 30.143 8.755 -26.426 1.00 64.25 335 ASP A C 1
ATOM 2780 O O . ASP A 1 335 ? 29.410 9.673 -26.804 1.00 64.25 335 ASP A O 1
ATOM 2784 N N . GLN A 1 336 ? 29.626 7.545 -26.179 1.00 68.19 336 GLN A N 1
ATOM 2785 C CA . GLN A 1 336 ? 28.223 7.216 -26.453 1.00 68.19 336 GLN A CA 1
ATOM 2786 C C . GLN A 1 336 ? 27.334 7.314 -25.205 1.00 68.19 336 GLN A C 1
ATOM 2788 O O . GLN A 1 336 ? 27.064 6.323 -24.525 1.00 68.19 336 GLN A O 1
ATOM 2793 N N . LEU A 1 337 ? 26.773 8.493 -24.942 1.00 72.00 337 LEU A N 1
ATOM 2794 C CA . LEU A 1 337 ? 25.802 8.664 -23.857 1.00 72.00 337 LEU A CA 1
ATOM 2795 C C . LEU A 1 337 ? 24.419 8.124 -24.249 1.00 72.00 337 LEU A C 1
ATOM 2797 O O . LEU A 1 337 ? 23.794 8.585 -25.203 1.00 72.00 337 LEU A O 1
ATOM 2801 N N . ILE A 1 338 ? 23.918 7.155 -23.479 1.00 78.00 338 ILE A N 1
ATOM 2802 C CA . ILE A 1 338 ? 22.565 6.609 -23.646 1.00 78.00 338 ILE A CA 1
ATOM 2803 C C . ILE A 1 338 ? 21.612 7.344 -22.696 1.00 78.00 338 ILE A C 1
ATOM 2805 O O . ILE A 1 338 ? 21.826 7.289 -21.480 1.00 78.00 338 ILE A O 1
ATOM 2809 N N . PRO A 1 339 ? 20.545 7.993 -23.204 1.00 77.56 339 PRO A N 1
ATOM 2810 C CA . PRO A 1 339 ? 19.596 8.720 -22.372 1.00 77.56 339 PRO A CA 1
ATOM 2811 C C . PRO A 1 339 ? 18.967 7.839 -21.287 1.00 77.56 339 PRO A C 1
ATOM 2813 O O . PRO A 1 339 ? 18.469 6.739 -21.542 1.00 77.56 339 PRO A O 1
ATOM 2816 N N . ASN A 1 340 ? 18.977 8.334 -20.051 1.00 76.69 340 ASN A N 1
ATOM 2817 C CA . ASN A 1 340 ? 18.419 7.629 -18.904 1.00 76.69 340 ASN A CA 1
ATOM 2818 C C . ASN A 1 340 ? 16.945 8.003 -18.690 1.00 76.69 340 ASN A C 1
ATOM 2820 O O . ASN A 1 340 ? 16.630 9.187 -18.605 1.00 76.69 340 ASN A O 1
ATOM 2824 N N . LEU A 1 341 ? 16.071 7.005 -18.516 1.00 78.44 341 LEU A N 1
ATOM 2825 C CA . LEU A 1 341 ? 14.634 7.179 -18.294 1.00 78.44 341 LEU A CA 1
ATOM 2826 C C . LEU A 1 341 ? 14.307 8.169 -17.164 1.00 78.44 341 LEU A C 1
ATOM 2828 O O . LEU A 1 341 ? 13.397 8.977 -17.318 1.00 78.44 341 LEU A O 1
ATOM 2832 N N . TYR A 1 342 ? 15.075 8.162 -16.068 1.00 74.12 342 TYR A N 1
ATOM 2833 C CA . TYR A 1 342 ? 14.857 9.066 -14.926 1.00 74.12 342 TYR A CA 1
ATOM 2834 C C . TYR A 1 342 ? 14.865 10.554 -15.303 1.00 74.12 342 TYR A C 1
ATOM 2836 O O . TYR A 1 342 ? 14.180 11.345 -14.672 1.00 74.12 342 TYR A O 1
ATOM 2844 N N . ARG A 1 343 ? 15.607 10.950 -16.346 1.00 75.31 343 ARG A N 1
ATOM 2845 C CA . ARG A 1 343 ? 15.653 12.349 -16.808 1.00 75.31 343 ARG A CA 1
ATOM 2846 C C . ARG A 1 343 ? 14.364 12.802 -17.496 1.00 75.31 343 ARG A C 1
ATOM 2848 O O . ARG A 1 343 ? 14.144 13.999 -17.612 1.00 75.31 343 ARG A O 1
ATOM 2855 N N . TYR A 1 344 ? 13.546 11.857 -17.951 1.00 77.75 344 TYR A N 1
ATOM 2856 C CA . TYR A 1 344 ? 12.328 12.105 -18.724 1.00 77.75 344 TYR A CA 1
ATOM 2857 C C . TYR A 1 344 ? 11.055 11.838 -17.916 1.00 77.75 344 TYR A C 1
ATOM 2859 O O . TYR A 1 344 ? 9.954 11.967 -18.445 1.00 77.75 344 TYR A O 1
ATOM 2867 N N . ILE A 1 345 ? 11.192 11.448 -16.647 1.00 77.12 345 ILE A N 1
ATOM 2868 C CA . ILE A 1 345 ? 10.077 11.305 -15.714 1.00 77.12 345 ILE A CA 1
ATOM 2869 C C . ILE A 1 345 ? 10.134 12.487 -14.753 1.00 77.12 345 ILE A C 1
ATOM 2871 O O . ILE A 1 345 ? 11.167 12.740 -14.133 1.00 77.12 345 ILE A O 1
ATOM 2875 N N . MET A 1 346 ? 9.020 13.207 -14.632 1.00 74.44 346 MET A N 1
ATOM 2876 C CA . MET A 1 346 ? 8.913 14.315 -13.693 1.00 74.44 346 MET A CA 1
ATOM 2877 C C . MET A 1 346 ? 8.889 13.781 -12.249 1.00 74.44 346 MET A C 1
ATOM 2879 O O . MET A 1 346 ? 8.158 12.827 -11.968 1.00 74.44 346 MET A O 1
ATOM 2883 N N . PRO A 1 347 ? 9.684 14.347 -11.322 1.00 76.12 347 PRO A N 1
ATOM 2884 C CA . PRO A 1 347 ? 9.603 13.992 -9.908 1.00 76.12 347 PRO A CA 1
ATOM 2885 C C . PRO A 1 347 ? 8.241 14.355 -9.304 1.00 76.12 347 PRO A C 1
ATOM 2887 O O . PRO A 1 347 ? 7.658 15.377 -9.656 1.00 76.12 347 PRO A O 1
ATOM 2890 N N . TRP A 1 348 ? 7.782 13.575 -8.323 1.00 79.75 348 TRP A N 1
ATOM 2891 C CA . TRP A 1 348 ? 6.492 13.801 -7.653 1.00 79.75 348 TRP A CA 1
ATOM 2892 C C . TRP A 1 348 ? 6.375 15.153 -6.966 1.00 79.75 348 TRP A C 1
ATOM 2894 O O . TRP A 1 348 ? 5.326 15.776 -7.032 1.00 79.75 348 TRP A O 1
ATOM 2904 N N . GLU A 1 349 ? 7.450 15.624 -6.337 1.00 75.38 349 GLU A N 1
ATOM 2905 C CA . GLU A 1 349 ? 7.476 16.953 -5.724 1.00 75.38 349 GLU A CA 1
ATOM 2906 C C . GLU A 1 349 ? 7.188 18.051 -6.755 1.00 75.38 349 GLU A C 1
ATOM 2908 O O . GLU A 1 349 ? 6.348 18.912 -6.510 1.00 75.38 349 GLU A O 1
ATOM 2913 N N . ALA A 1 350 ? 7.811 17.970 -7.934 1.00 77.62 350 ALA A N 1
ATOM 2914 C CA . ALA A 1 350 ? 7.550 18.903 -9.024 1.00 77.62 350 ALA A CA 1
ATOM 2915 C C . ALA A 1 350 ? 6.107 18.776 -9.544 1.00 77.62 350 ALA A C 1
ATOM 2917 O O . ALA A 1 350 ? 5.456 19.797 -9.736 1.00 77.62 350 ALA A O 1
ATOM 2918 N N . GLU A 1 351 ? 5.567 17.555 -9.687 1.00 80.44 351 GLU A N 1
ATOM 2919 C CA . GLU A 1 351 ? 4.158 17.363 -10.079 1.00 80.44 351 GLU A CA 1
ATOM 2920 C C . GLU A 1 351 ? 3.175 17.992 -9.077 1.00 80.44 351 GLU A C 1
ATOM 2922 O O . GLU A 1 351 ? 2.165 18.571 -9.478 1.00 80.44 351 GLU A O 1
ATOM 2927 N N . PHE A 1 352 ? 3.461 17.893 -7.774 1.00 80.31 352 PHE A N 1
ATOM 2928 C CA . PHE A 1 352 ? 2.613 18.458 -6.723 1.00 80.31 352 PHE A CA 1
ATOM 2929 C C . PHE A 1 352 ? 2.706 19.981 -6.613 1.00 80.31 352 PHE A C 1
ATOM 2931 O O . PHE A 1 352 ? 1.726 20.614 -6.228 1.00 80.31 352 PHE A O 1
ATOM 2938 N N . ILE A 1 353 ? 3.854 20.573 -6.939 1.00 78.00 353 ILE A N 1
ATOM 2939 C CA . ILE A 1 353 ? 4.014 22.032 -6.980 1.00 78.00 353 ILE A CA 1
ATOM 2940 C C . ILE A 1 353 ? 3.313 22.603 -8.215 1.00 78.00 353 ILE A C 1
ATOM 2942 O O . ILE A 1 353 ? 2.578 23.581 -8.107 1.00 78.00 353 ILE A O 1
ATOM 2946 N N . ASP A 1 354 ? 3.469 21.955 -9.372 1.00 74.12 354 ASP A N 1
ATOM 2947 C CA . ASP A 1 354 ? 2.827 22.365 -10.625 1.00 74.12 354 ASP A CA 1
ATOM 2948 C C . ASP A 1 354 ? 1.294 22.400 -10.524 1.00 74.12 354 ASP A C 1
ATOM 2950 O O . ASP A 1 354 ? 0.649 23.197 -11.199 1.00 74.12 354 ASP A O 1
ATOM 2954 N N . LEU A 1 355 ? 0.703 21.580 -9.650 1.00 66.94 355 LEU A N 1
ATOM 2955 C CA . LEU A 1 355 ? -0.729 21.595 -9.338 1.00 66.94 355 LEU A CA 1
ATOM 2956 C C . LEU A 1 355 ? -1.237 22.926 -8.759 1.00 66.94 355 LEU A C 1
ATOM 2958 O O . LEU A 1 355 ? -2.437 23.183 -8.812 1.00 66.94 355 LEU A O 1
ATOM 2962 N N . GLN A 1 356 ? -0.358 23.740 -8.170 1.00 66.50 356 GLN A N 1
ATOM 2963 C CA . GLN A 1 356 ? -0.721 24.995 -7.507 1.00 66.50 356 GLN A CA 1
ATOM 2964 C C . GLN A 1 356 ? -0.648 26.217 -8.441 1.00 66.50 356 GLN A C 1
ATOM 2966 O O . GLN A 1 356 ? -1.042 27.305 -8.026 1.00 66.50 356 GLN A O 1
ATOM 2971 N N . HIS A 1 357 ? -0.154 26.057 -9.675 1.00 60.75 357 HIS A N 1
ATOM 2972 C CA . HIS A 1 357 ? 0.046 27.141 -10.644 1.00 60.75 357 HIS A CA 1
ATOM 2973 C C . HIS A 1 357 ? -1.003 27.139 -11.777 1.00 60.75 357 HIS A C 1
ATOM 2975 O O . HIS A 1 357 ? -1.584 26.104 -12.100 1.00 60.75 357 HIS A O 1
ATOM 2981 N N . ASP A 1 358 ? -1.251 28.319 -12.362 1.00 54.84 358 ASP A N 1
ATOM 2982 C CA . ASP A 1 358 ? -2.373 28.596 -13.275 1.00 54.84 358 ASP A CA 1
ATOM 2983 C C . ASP A 1 358 ? -2.409 27.734 -14.557 1.00 54.84 358 ASP A C 1
ATOM 2985 O O . ASP A 1 358 ? -1.393 27.291 -15.096 1.00 54.84 358 ASP A O 1
ATOM 2989 N N . LEU A 1 359 ? -3.636 27.500 -15.042 1.00 57.09 359 LEU A N 1
ATOM 2990 C CA . LEU A 1 359 ? -4.024 26.423 -15.966 1.00 57.09 359 LEU A CA 1
ATOM 2991 C C . LEU A 1 359 ? -3.903 26.755 -17.467 1.00 57.09 359 LEU A C 1
ATOM 2993 O O . LEU A 1 359 ? -4.194 25.894 -18.298 1.00 57.09 359 LEU A O 1
ATOM 2997 N N . ASP A 1 360 ? -3.501 27.972 -17.834 1.00 55.84 360 ASP A N 1
ATOM 2998 C CA . ASP A 1 360 ? -3.722 28.477 -19.199 1.00 55.84 360 ASP A CA 1
ATOM 2999 C C . ASP A 1 360 ? -2.838 27.818 -20.285 1.00 55.84 360 ASP A C 1
ATOM 3001 O O . ASP A 1 360 ? -3.222 27.826 -21.451 1.00 55.84 360 ASP A O 1
ATOM 3005 N N . ASP A 1 361 ? -1.738 27.140 -19.915 1.00 61.59 361 ASP A N 1
ATOM 3006 C CA . ASP A 1 361 ? -0.825 26.433 -20.845 1.00 61.59 361 ASP A CA 1
ATOM 3007 C C . ASP A 1 361 ? -0.615 24.931 -20.514 1.00 61.59 361 ASP A C 1
ATOM 3009 O O . ASP A 1 361 ? 0.326 24.287 -20.991 1.00 61.59 361 ASP A O 1
ATOM 3013 N N . SER A 1 362 ? -1.456 24.324 -19.666 1.00 66.12 362 SER A N 1
ATOM 3014 C CA . SER A 1 362 ? -1.078 23.108 -18.921 1.00 66.12 362 SER A CA 1
ATOM 3015 C C . SER A 1 362 ? -1.846 21.817 -19.270 1.00 66.12 362 SER A C 1
ATOM 3017 O O . SER A 1 362 ? -2.132 21.009 -18.392 1.00 66.12 362 SER A O 1
ATOM 3019 N N . TRP A 1 363 ? -2.100 21.550 -20.561 1.00 71.00 363 TRP A N 1
ATOM 3020 C CA . TRP A 1 363 ? -2.905 20.406 -21.057 1.00 71.00 363 TRP A CA 1
ATOM 3021 C C . TRP A 1 363 ? -2.548 19.018 -20.480 1.00 71.00 363 TRP A C 1
ATOM 3023 O O . TRP A 1 363 ? -3.439 18.219 -20.198 1.00 71.00 363 TRP A O 1
ATOM 3033 N N . ASP A 1 364 ? -1.259 18.732 -20.272 1.00 71.69 364 ASP A N 1
ATOM 3034 C CA . ASP A 1 364 ? -0.777 17.447 -19.741 1.00 71.69 364 ASP A CA 1
ATOM 3035 C C . ASP A 1 364 ? -0.298 17.544 -18.278 1.00 71.69 364 ASP A C 1
ATOM 3037 O O . ASP A 1 364 ? 0.451 16.679 -17.825 1.00 71.69 364 ASP A O 1
ATOM 3041 N N . ARG A 1 365 ? -0.675 18.579 -17.510 1.00 76.00 365 ARG A N 1
ATOM 3042 C CA . ARG A 1 365 ? -0.267 18.741 -16.097 1.00 76.00 365 ARG A CA 1
ATOM 3043 C C . ARG A 1 365 ? -1.411 18.461 -15.116 1.00 76.00 365 ARG A C 1
ATOM 3045 O O . ARG A 1 365 ? -2.579 18.377 -15.494 1.00 76.00 365 ARG A O 1
ATOM 3052 N N . GLY A 1 366 ? -1.034 18.293 -13.850 1.00 71.31 366 GLY A N 1
ATOM 3053 C CA . GLY A 1 366 ? -1.944 18.059 -12.730 1.00 71.31 366 GLY A CA 1
ATOM 3054 C C . GLY A 1 366 ? -2.184 16.585 -12.390 1.00 71.31 366 GLY A C 1
ATOM 3055 O O . GLY A 1 366 ? -2.002 15.690 -13.215 1.00 71.31 366 GLY A O 1
ATOM 3056 N N . ILE A 1 367 ? -2.596 16.340 -11.145 1.00 78.75 367 ILE A N 1
ATOM 3057 C CA . ILE A 1 367 ? -3.101 15.058 -10.647 1.00 78.75 367 ILE A CA 1
ATOM 3058 C C . ILE A 1 367 ? -4.462 15.315 -9.971 1.00 78.75 367 ILE A C 1
ATOM 3060 O O . ILE A 1 367 ? -4.492 15.921 -8.898 1.00 78.75 367 ILE A O 1
ATOM 3064 N N . PRO A 1 368 ? -5.585 14.849 -10.551 1.00 77.69 368 PRO A N 1
ATOM 3065 C CA . PRO A 1 368 ? -5.710 14.225 -11.876 1.00 77.69 368 PRO A CA 1
ATOM 3066 C C . PRO A 1 368 ? -5.325 15.176 -13.026 1.00 77.69 368 PRO A C 1
ATOM 3068 O O . PRO A 1 368 ? -5.392 16.394 -12.867 1.00 77.69 368 PRO A O 1
ATOM 3071 N N . ARG A 1 369 ? -4.918 14.634 -14.183 1.00 82.00 369 ARG A N 1
ATOM 3072 C CA . ARG A 1 369 ? -4.508 15.446 -15.347 1.00 82.00 369 ARG A CA 1
ATOM 3073 C C . ARG A 1 369 ? -5.673 16.293 -15.856 1.00 82.00 369 ARG A C 1
ATOM 3075 O O . ARG A 1 369 ? -6.797 15.798 -15.935 1.00 82.00 369 ARG A O 1
ATOM 3082 N N . ILE A 1 370 ? -5.423 17.547 -16.237 1.00 82.06 370 ILE A N 1
ATOM 3083 C CA . ILE A 1 370 ? -6.495 18.473 -16.653 1.00 82.06 370 ILE A CA 1
ATOM 3084 C C . ILE A 1 370 ? -7.276 17.971 -17.880 1.00 82.06 370 ILE A C 1
ATOM 3086 O O . ILE A 1 370 ? -8.493 18.137 -17.963 1.00 82.06 370 ILE A O 1
ATOM 3090 N N . ASN A 1 371 ? -6.598 17.294 -18.807 1.00 80.12 371 ASN A N 1
ATOM 3091 C CA . ASN A 1 371 ? -7.183 16.710 -20.013 1.00 80.12 371 ASN A CA 1
ATOM 3092 C C . ASN A 1 371 ? -8.296 15.674 -19.731 1.00 80.12 371 ASN A C 1
ATOM 3094 O O . ASN A 1 371 ? -9.223 15.547 -20.538 1.00 80.12 371 ASN A O 1
ATOM 3098 N N . THR A 1 372 ? -8.306 15.050 -18.545 1.00 82.94 372 THR A N 1
ATOM 3099 C CA . THR A 1 372 ? -9.375 14.138 -18.094 1.00 82.94 372 THR A CA 1
ATOM 3100 C C . THR A 1 372 ? -10.752 14.812 -18.087 1.00 82.94 372 THR A C 1
ATOM 3102 O O . THR A 1 372 ? -11.781 14.160 -18.290 1.00 82.94 372 THR A O 1
ATOM 3105 N N . LEU A 1 373 ? -10.797 16.141 -17.923 1.00 82.88 373 LEU A N 1
ATOM 3106 C CA . LEU A 1 373 ? -12.028 16.930 -17.956 1.00 82.88 373 LEU A CA 1
ATOM 3107 C C . LEU A 1 373 ? -12.709 16.917 -19.331 1.00 82.88 373 LEU A C 1
ATOM 3109 O O . LEU A 1 373 ? -13.927 17.117 -19.391 1.00 82.88 373 LEU A O 1
ATOM 3113 N N . PHE A 1 374 ? -11.952 16.664 -20.402 1.00 84.38 374 PHE A N 1
ATOM 3114 C CA . PHE A 1 374 ? -12.400 16.702 -21.797 1.00 84.38 374 PHE A CA 1
ATOM 3115 C C . PHE A 1 374 ? -12.619 15.306 -22.403 1.00 84.38 374 PHE A C 1
ATOM 3117 O O . PHE A 1 374 ? -12.768 15.158 -23.618 1.00 84.38 374 PHE A O 1
ATOM 3124 N N . GLN A 1 375 ? -12.664 14.262 -21.573 1.00 85.12 375 GLN A N 1
ATOM 3125 C CA . GLN A 1 375 ? -12.931 12.902 -22.030 1.00 85.12 375 GLN A CA 1
ATOM 3126 C C . GLN A 1 375 ? -14.365 12.715 -22.537 1.00 85.12 375 GLN A C 1
ATOM 3128 O O . GLN A 1 375 ? -15.328 13.211 -21.951 1.00 85.12 375 GLN A O 1
ATOM 3133 N N . LYS A 1 376 ? -14.510 11.895 -23.586 1.00 86.69 376 LYS A N 1
ATOM 3134 C CA . LYS A 1 376 ? -15.809 11.573 -24.207 1.00 86.69 376 LYS A CA 1
ATOM 3135 C C . LYS A 1 376 ? -16.795 10.923 -23.230 1.00 86.69 376 LYS A C 1
ATOM 3137 O O . LYS A 1 376 ? -17.971 11.266 -23.233 1.00 86.69 376 LYS A O 1
ATOM 3142 N N . ASP A 1 377 ? -16.305 10.033 -22.368 1.00 87.88 377 ASP A N 1
ATOM 3143 C CA . ASP A 1 377 ? -17.142 9.207 -21.486 1.00 87.88 377 ASP A CA 1
ATOM 3144 C C . ASP A 1 377 ? -17.234 9.748 -20.047 1.00 87.88 377 ASP A C 1
ATOM 3146 O O . ASP A 1 377 ? -17.659 9.038 -19.132 1.00 87.88 377 ASP A O 1
ATOM 3150 N N . ARG A 1 378 ? -16.873 11.021 -19.818 1.00 87.12 378 ARG A N 1
ATOM 3151 C CA . ARG A 1 378 ? -16.828 11.644 -18.481 1.00 87.12 378 ARG A CA 1
ATOM 3152 C C . ARG A 1 378 ? -18.127 11.476 -17.686 1.00 87.12 378 ARG A C 1
ATOM 3154 O O . ARG A 1 378 ? -18.091 11.234 -16.480 1.00 87.12 378 ARG A O 1
ATOM 3161 N N . HIS A 1 379 ? -19.274 11.571 -18.355 1.00 88.25 379 HIS A N 1
ATOM 3162 C CA . HIS A 1 379 ? -20.584 11.415 -17.717 1.00 88.25 379 HIS A CA 1
ATOM 3163 C C . HIS A 1 379 ? -20.797 10.012 -17.135 1.00 88.25 379 HIS A C 1
ATOM 3165 O O . HIS A 1 379 ? -21.414 9.875 -16.084 1.00 88.25 379 HIS A O 1
ATOM 3171 N N . VAL A 1 380 ? -20.251 8.975 -17.775 1.00 89.69 380 VAL A N 1
ATOM 3172 C CA . VAL A 1 380 ? -20.309 7.595 -17.273 1.00 89.69 380 VAL A CA 1
ATOM 3173 C C . VAL A 1 380 ? -19.313 7.409 -16.128 1.00 89.69 380 VAL A C 1
ATOM 3175 O O . VAL A 1 380 ? -19.649 6.827 -15.097 1.00 89.69 380 VAL A O 1
ATOM 3178 N N . LEU A 1 381 ? -18.106 7.965 -16.268 1.00 87.06 381 LEU A N 1
ATOM 3179 C CA . LEU A 1 381 ? -17.044 7.871 -15.260 1.00 87.06 381 LEU A CA 1
ATOM 3180 C C . LEU A 1 381 ? -17.403 8.547 -13.935 1.00 87.06 381 LEU A C 1
ATOM 3182 O O . LEU A 1 381 ? -16.925 8.124 -12.884 1.00 87.06 381 LEU A O 1
ATOM 3186 N N . ALA A 1 382 ? -18.309 9.527 -13.951 1.00 88.44 382 ALA A N 1
ATOM 3187 C CA . ALA A 1 382 ? -18.835 10.139 -12.736 1.00 88.44 382 ALA A CA 1
ATOM 3188 C C . ALA A 1 382 ? -19.459 9.111 -11.768 1.00 88.44 382 ALA A C 1
ATOM 3190 O O . ALA A 1 382 ? -19.344 9.284 -10.550 1.00 88.44 382 ALA A O 1
ATOM 3191 N N . TYR A 1 383 ? -20.052 8.031 -12.293 1.00 91.50 383 TYR A N 1
ATOM 3192 C CA . TYR A 1 383 ? -20.658 6.945 -11.514 1.00 91.50 383 TYR A CA 1
ATOM 3193 C C . TYR A 1 383 ? -19.661 5.852 -11.101 1.00 91.50 383 TYR A C 1
ATOM 3195 O O . TYR A 1 383 ? -19.956 5.052 -10.212 1.00 91.50 383 TYR A O 1
ATOM 3203 N N . ASP A 1 384 ? -18.466 5.814 -11.695 1.00 89.94 384 ASP A N 1
ATOM 3204 C CA . ASP A 1 384 ? -17.443 4.803 -11.414 1.00 89.94 384 ASP A CA 1
ATOM 3205 C C . ASP A 1 384 ? -16.697 5.127 -10.107 1.00 89.94 384 ASP A C 1
ATOM 3207 O O . ASP A 1 384 ? -15.554 5.568 -10.103 1.00 89.94 384 ASP A O 1
ATOM 3211 N N . LYS A 1 385 ? -17.350 4.943 -8.953 1.00 91.06 385 LYS A N 1
ATOM 3212 C CA . LYS A 1 385 ? -16.769 5.218 -7.621 1.00 91.06 385 LYS A CA 1
ATOM 3213 C C . LYS A 1 385 ? -16.034 4.015 -7.052 1.00 91.06 385 LYS A C 1
ATOM 3215 O O . LYS A 1 385 ? -16.420 2.887 -7.328 1.00 91.06 385 LYS A O 1
ATOM 3220 N N . GLY A 1 386 ? -15.003 4.223 -6.229 1.00 85.44 386 GLY A N 1
ATOM 3221 C CA . GLY A 1 386 ? -14.265 3.126 -5.578 1.00 85.44 386 GLY A CA 1
ATOM 3222 C C . GLY A 1 386 ? -13.438 2.275 -6.549 1.00 85.44 386 GLY A C 1
ATOM 3223 O O . GLY A 1 386 ? -13.211 1.088 -6.313 1.00 85.44 386 GLY A O 1
ATOM 3224 N N . TRP A 1 387 ? -13.019 2.855 -7.673 1.00 85.38 387 TRP A N 1
ATOM 3225 C CA . TRP A 1 387 ? -12.282 2.136 -8.704 1.00 85.38 387 TRP A CA 1
ATOM 3226 C C . TRP A 1 387 ? -10.862 1.757 -8.256 1.00 85.38 387 TRP A C 1
ATOM 3228 O O . TRP A 1 387 ? -10.417 0.678 -8.633 1.00 85.38 387 TRP A O 1
ATOM 3238 N N . HIS A 1 388 ? -10.190 2.549 -7.405 1.00 81.50 388 HIS A N 1
ATOM 3239 C CA . HIS A 1 388 ? -8.856 2.213 -6.874 1.00 81.50 388 HIS A CA 1
ATOM 3240 C C . HIS A 1 388 ? -8.853 0.844 -6.176 1.00 81.50 388 HIS A C 1
ATOM 3242 O O . HIS A 1 388 ? -8.187 -0.082 -6.63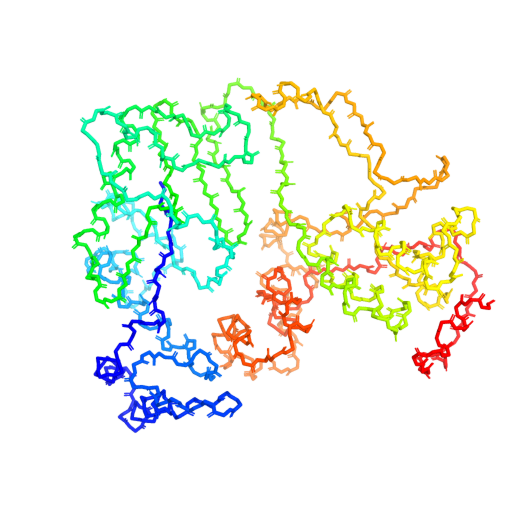2 1.00 81.50 388 HIS A O 1
ATOM 3248 N N . VAL A 1 389 ? -9.699 0.663 -5.153 1.00 84.06 389 VAL A N 1
ATOM 3249 C CA . VAL A 1 389 ? -9.780 -0.611 -4.415 1.00 84.06 389 VAL A CA 1
ATOM 3250 C C . VAL A 1 389 ? -10.228 -1.771 -5.311 1.00 84.06 389 VAL A C 1
ATOM 3252 O O . VAL A 1 389 ? -9.766 -2.899 -5.147 1.00 84.06 389 VAL A O 1
ATOM 3255 N N . ARG A 1 390 ? -11.092 -1.520 -6.309 1.00 86.06 390 ARG A N 1
ATOM 3256 C CA . ARG A 1 390 ? -11.455 -2.552 -7.294 1.00 86.06 390 ARG A CA 1
ATOM 3257 C C . ARG A 1 390 ? -10.253 -2.997 -8.112 1.00 86.06 390 ARG A C 1
ATOM 3259 O O . ARG A 1 390 ? -10.136 -4.184 -8.398 1.00 86.06 390 ARG A O 1
ATOM 3266 N N . ILE A 1 391 ? -9.395 -2.068 -8.530 1.00 80.12 391 ILE A N 1
ATOM 3267 C CA . ILE A 1 391 ? -8.186 -2.401 -9.282 1.00 80.12 391 ILE A CA 1
ATOM 3268 C C . ILE A 1 391 ? -7.257 -3.264 -8.432 1.00 80.12 391 ILE A C 1
ATOM 3270 O O . ILE A 1 391 ? -6.811 -4.297 -8.933 1.00 80.12 391 ILE A O 1
ATOM 3274 N N . ASP A 1 392 ? -7.053 -2.901 -7.167 1.00 77.50 392 ASP A N 1
ATOM 3275 C CA . ASP A 1 392 ? -6.223 -3.675 -6.242 1.00 77.50 392 ASP A CA 1
ATOM 3276 C C . ASP A 1 392 ? -6.769 -5.106 -6.085 1.00 77.50 392 ASP A C 1
ATOM 3278 O O . ASP A 1 392 ? -6.038 -6.089 -6.205 1.00 77.50 392 ASP A O 1
ATOM 3282 N N . PHE A 1 393 ? -8.089 -5.259 -5.940 1.00 84.00 393 PHE A N 1
ATOM 3283 C CA . PHE A 1 393 ? -8.742 -6.561 -5.758 1.00 84.00 393 PHE A CA 1
ATOM 3284 C C . PHE A 1 393 ? -8.790 -7.434 -7.021 1.00 84.00 393 PHE A C 1
ATOM 3286 O O . PHE A 1 393 ? -8.997 -8.648 -6.914 1.00 84.00 393 PHE A O 1
ATOM 3293 N N . LYS A 1 394 ? -8.531 -6.887 -8.221 1.00 82.50 394 LYS A N 1
ATOM 3294 C CA . LYS A 1 394 ? -8.450 -7.701 -9.453 1.00 82.50 394 LYS A CA 1
ATOM 3295 C C . LYS A 1 394 ? -7.365 -8.776 -9.381 1.00 82.50 394 LYS A C 1
ATOM 3297 O O . LYS A 1 394 ? -7.470 -9.773 -10.100 1.00 82.50 394 LYS A O 1
ATOM 3302 N N . GLN A 1 395 ? -6.370 -8.625 -8.504 1.00 74.56 395 GLN A N 1
ATOM 3303 C CA . GLN A 1 395 ? -5.341 -9.640 -8.271 1.00 74.56 395 GLN A CA 1
ATOM 3304 C C . GLN A 1 395 ? -5.905 -10.997 -7.817 1.00 74.56 395 GLN A C 1
ATOM 3306 O O . GLN A 1 395 ? -5.323 -12.032 -8.133 1.00 74.56 395 GLN A O 1
ATOM 3311 N N . TYR A 1 396 ? -7.052 -11.007 -7.129 1.00 83.19 396 TYR A N 1
ATOM 3312 C CA . TYR A 1 396 ? -7.698 -12.235 -6.656 1.00 83.19 396 TYR A CA 1
ATOM 3313 C C . TYR A 1 396 ? -8.659 -12.847 -7.680 1.00 83.19 396 TYR A C 1
ATOM 3315 O O . TYR A 1 396 ? -9.131 -13.964 -7.493 1.00 83.19 396 TYR A O 1
ATOM 3323 N N . GLN A 1 397 ? -8.969 -12.116 -8.752 1.00 83.31 397 GLN A N 1
ATOM 3324 C CA . GLN A 1 397 ? -9.951 -12.519 -9.760 1.00 83.31 397 GLN A CA 1
ATOM 3325 C C . GLN A 1 397 ? -9.283 -13.133 -10.989 1.00 83.31 397 GLN A C 1
ATOM 3327 O O . GLN A 1 397 ? -9.784 -14.094 -11.568 1.00 83.31 397 GLN A O 1
ATOM 3332 N N . TYR A 1 398 ? -8.143 -12.577 -11.400 1.00 75.00 398 TYR A N 1
ATOM 3333 C CA . TYR A 1 398 ? -7.460 -12.988 -12.618 1.00 75.00 398 TYR A CA 1
ATOM 3334 C C . TYR A 1 398 ? -6.177 -13.753 -12.296 1.00 75.00 398 TYR A C 1
ATOM 3336 O O . TYR A 1 398 ? -5.227 -13.208 -11.743 1.00 75.00 398 TYR A O 1
ATOM 3344 N N . SER A 1 399 ? -6.095 -14.998 -12.773 1.00 55.44 399 SER A N 1
ATOM 3345 C CA . SER A 1 399 ? -4.878 -15.827 -12.726 1.00 55.44 399 SER A CA 1
ATOM 3346 C C . SER A 1 399 ? -3.732 -15.272 -13.580 1.00 55.44 399 SER A C 1
ATOM 3348 O O . SER A 1 399 ? -2.584 -15.712 -13.462 1.00 55.44 399 SER A O 1
ATOM 3350 N N . LEU A 1 400 ? -4.013 -14.278 -14.435 1.00 48.12 400 LEU A N 1
ATOM 3351 C CA . LEU A 1 400 ? -3.021 -13.608 -15.262 1.00 48.12 400 LEU A CA 1
ATOM 3352 C C . LEU A 1 400 ? -2.166 -12.651 -14.415 1.00 48.12 400 LEU A C 1
ATOM 3354 O O . LEU A 1 400 ? -2.198 -11.427 -14.561 1.00 48.12 400 LEU A O 1
ATOM 3358 N N . CYS A 1 401 ? -1.276 -13.252 -13.627 1.00 40.34 401 CYS A N 1
ATOM 3359 C CA . CYS A 1 401 ? -0.125 -12.635 -12.968 1.00 40.34 401 CYS A CA 1
ATOM 3360 C C . CYS A 1 401 ? 0.736 -11.790 -13.946 1.00 40.34 401 CYS A C 1
ATOM 3362 O O . CYS A 1 401 ? 1.608 -11.030 -13.539 1.00 40.34 401 CYS A O 1
ATOM 3364 N N . PHE A 1 402 ? 0.492 -11.884 -15.260 1.00 35.50 402 PHE A N 1
ATOM 3365 C CA . PHE A 1 402 ? 1.213 -11.164 -16.303 1.00 35.50 402 PHE A CA 1
ATOM 3366 C C . PHE A 1 402 ? 0.692 -9.756 -16.632 1.00 35.50 402 PHE A C 1
ATOM 3368 O O . PHE A 1 402 ? 1.518 -8.866 -16.807 1.00 35.50 402 PHE A O 1
ATOM 3375 N N . ARG A 1 403 ? -0.630 -9.529 -16.719 1.00 35.59 403 ARG A N 1
ATOM 3376 C CA . ARG A 1 403 ? -1.191 -8.183 -16.991 1.00 35.59 403 ARG A CA 1
ATOM 3377 C C . ARG A 1 403 ? -1.449 -7.388 -15.713 1.00 35.59 403 ARG A C 1
ATOM 3379 O O . ARG A 1 403 ? -1.322 -6.173 -15.742 1.00 35.59 403 ARG A O 1
ATOM 3386 N N . PHE A 1 404 ? -1.755 -8.064 -14.604 1.00 34.31 404 PHE A N 1
ATOM 3387 C CA . PHE A 1 404 ? -2.135 -7.408 -13.347 1.00 34.31 404 PHE A CA 1
ATOM 3388 C C . PHE A 1 404 ? -0.992 -7.268 -12.338 1.00 34.31 404 PHE A C 1
ATOM 3390 O O . PHE A 1 404 ? -1.032 -6.372 -11.514 1.00 34.31 404 PHE A O 1
ATOM 3397 N N . SER A 1 405 ? 0.097 -8.041 -12.444 1.00 35.72 405 SER A N 1
ATOM 3398 C CA . SER A 1 405 ? 1.313 -7.724 -11.668 1.00 35.72 405 SER A CA 1
ATOM 3399 C C . SER A 1 405 ? 2.079 -6.517 -12.230 1.00 35.72 405 SER A C 1
ATOM 3401 O O . SER A 1 405 ? 2.979 -6.033 -11.555 1.00 35.72 405 SER A O 1
ATOM 3403 N N . ASN A 1 406 ? 1.727 -6.031 -13.432 1.00 35.12 406 ASN A N 1
ATOM 3404 C CA . ASN A 1 406 ? 2.095 -4.690 -13.923 1.00 35.12 406 ASN A CA 1
ATOM 3405 C C . ASN A 1 406 ? 1.228 -3.586 -13.277 1.00 35.12 406 ASN A C 1
ATOM 3407 O O . ASN A 1 406 ? 1.339 -2.424 -13.635 1.00 35.12 406 ASN A O 1
ATOM 3411 N N . ARG A 1 407 ? 0.316 -3.966 -12.373 1.00 38.12 407 ARG A N 1
ATOM 3412 C CA . ARG A 1 407 ? -0.622 -3.099 -11.664 1.00 38.12 407 ARG A CA 1
ATOM 3413 C C . ARG A 1 407 ? -0.484 -3.219 -10.140 1.00 38.12 407 ARG A C 1
ATOM 3415 O O . ARG A 1 407 ? -1.454 -3.037 -9.424 1.00 38.12 407 ARG A O 1
ATOM 3422 N N . ILE A 1 408 ? 0.693 -3.563 -9.622 1.00 37.72 408 ILE A N 1
ATOM 3423 C CA . ILE A 1 408 ? 0.900 -3.625 -8.161 1.00 37.72 408 ILE A CA 1
ATOM 3424 C C . ILE A 1 408 ? 1.886 -2.554 -7.691 1.00 37.72 408 ILE A C 1
ATOM 3426 O O . ILE A 1 408 ? 1.925 -2.259 -6.506 1.00 37.72 408 ILE A O 1
ATOM 3430 N N . HIS A 1 409 ? 2.673 -1.943 -8.580 1.00 41.97 409 HIS A N 1
ATOM 3431 C CA . HIS A 1 409 ? 3.509 -0.775 -8.279 1.00 41.97 409 HIS A CA 1
ATOM 3432 C C . HIS A 1 409 ? 3.249 0.273 -9.368 1.00 41.97 409 HIS A C 1
ATOM 3434 O O . HIS A 1 409 ? 2.958 -0.107 -10.499 1.00 41.97 409 HIS A O 1
ATOM 3440 N N . PHE A 1 410 ? 3.227 1.548 -8.971 1.00 38.25 410 PHE A N 1
ATOM 3441 C CA . PHE A 1 410 ? 2.921 2.750 -9.763 1.00 38.25 410 PHE A CA 1
ATOM 3442 C C . PHE A 1 410 ? 1.730 2.673 -10.731 1.00 38.25 410 PHE A C 1
ATOM 3444 O O . PHE A 1 410 ? 0.657 3.173 -10.401 1.00 38.25 410 PHE A O 1
ATOM 3451 N N . GLY A 1 411 ? 1.841 1.975 -11.864 1.00 37.47 411 GLY A N 1
ATOM 3452 C CA . GLY A 1 411 ? 0.736 1.742 -12.808 1.00 37.47 411 GLY A CA 1
ATOM 3453 C C . GLY A 1 411 ? -0.456 0.945 -12.250 1.00 37.47 411 GLY A C 1
ATOM 3454 O O . GLY A 1 411 ? -1.467 0.793 -12.934 1.00 37.47 411 GLY A O 1
ATOM 3455 N N . GLY A 1 412 ? -0.346 0.423 -11.025 1.00 44.75 412 GLY A N 1
ATOM 3456 C CA . GLY A 1 412 ? -1.402 -0.274 -10.288 1.00 44.75 412 GLY A CA 1
ATOM 3457 C C . GLY A 1 412 ? -2.455 0.585 -9.633 1.00 44.75 412 GLY A C 1
ATOM 3458 O O . GLY A 1 412 ? -3.639 0.269 -9.707 1.00 44.75 412 GLY A O 1
ATOM 3459 N N . HIS A 1 413 ? -2.010 1.682 -9.039 1.00 52.28 413 HIS A N 1
ATOM 3460 C CA . HIS A 1 413 ? -2.884 2.625 -8.357 1.00 52.28 413 HIS A CA 1
ATOM 3461 C C . HIS A 1 413 ? -3.464 3.664 -9.317 1.00 52.28 413 HIS A C 1
ATOM 3463 O O . HIS A 1 413 ? -4.425 4.337 -8.960 1.00 52.28 413 HIS A O 1
ATOM 3469 N N . ILE A 1 414 ? -2.908 3.737 -10.531 1.00 58.41 414 ILE A N 1
ATOM 3470 C CA . ILE A 1 414 ? -3.280 4.675 -11.583 1.00 58.41 414 ILE A CA 1
ATOM 3471 C C . ILE A 1 414 ? -4.247 3.992 -12.553 1.00 58.41 414 ILE A C 1
ATOM 3473 O O . ILE A 1 414 ? -3.983 2.900 -13.073 1.00 58.41 414 ILE A O 1
ATOM 3477 N N . ASN A 1 415 ? -5.369 4.640 -12.846 1.00 65.31 415 ASN A N 1
ATOM 3478 C CA . ASN A 1 415 ? -6.235 4.242 -13.946 1.00 65.31 415 ASN A CA 1
ATOM 3479 C C . ASN A 1 415 ? -6.086 5.247 -15.079 1.00 65.31 415 ASN A C 1
ATOM 3481 O O . ASN A 1 415 ? -6.502 6.385 -14.944 1.00 65.31 415 ASN A O 1
ATOM 3485 N N . SER A 1 416 ? -5.589 4.798 -16.233 1.00 66.69 416 SER A N 1
ATOM 3486 C CA . SER A 1 416 ? -5.435 5.645 -17.423 1.00 66.69 416 SER A CA 1
ATOM 3487 C C . SER A 1 416 ? -6.740 6.284 -17.910 1.00 66.69 416 SER A C 1
ATOM 3489 O O . SER A 1 416 ? -6.699 7.130 -18.789 1.00 66.69 416 SER A O 1
ATOM 3491 N N . ILE A 1 417 ? -7.889 5.834 -17.407 1.00 73.25 417 ILE A N 1
ATOM 3492 C CA . ILE A 1 417 ? -9.190 6.441 -17.674 1.00 73.25 417 ILE A CA 1
ATOM 3493 C C . ILE A 1 417 ? -9.473 7.595 -16.695 1.00 73.25 417 ILE A C 1
ATOM 3495 O O . ILE A 1 417 ? -9.945 8.632 -17.129 1.00 73.25 417 ILE A O 1
ATOM 3499 N N . HIS A 1 418 ? -9.159 7.455 -15.402 1.00 77.62 418 HIS A N 1
ATOM 3500 C CA . HIS A 1 418 ? -9.457 8.489 -14.392 1.00 77.62 418 HIS A CA 1
ATOM 3501 C C . HIS A 1 418 ? -8.311 9.481 -14.174 1.00 77.62 418 HIS A C 1
ATOM 3503 O O . HIS A 1 418 ? -8.566 10.665 -13.999 1.00 77.62 418 HIS A O 1
ATOM 3509 N N . ASP A 1 419 ? -7.064 9.014 -14.215 1.00 73.12 419 ASP A N 1
ATOM 3510 C CA . ASP A 1 419 ? -5.865 9.825 -13.961 1.00 73.12 419 ASP A CA 1
ATOM 3511 C C . ASP A 1 419 ? -5.108 10.185 -15.247 1.00 73.12 419 ASP A C 1
ATOM 3513 O O . ASP A 1 419 ? -4.155 10.961 -15.214 1.00 73.12 419 ASP A O 1
ATOM 3517 N N . GLU A 1 420 ? -5.498 9.580 -16.373 1.00 76.12 420 GLU A N 1
ATOM 3518 C CA . GLU A 1 420 ? -4.746 9.597 -17.628 1.00 76.12 420 GLU A CA 1
ATOM 3519 C C . GLU A 1 420 ? -3.289 9.117 -17.496 1.00 76.12 420 GLU A C 1
ATOM 3521 O O . GLU A 1 420 ? -2.911 8.403 -16.562 1.00 76.12 420 GLU A O 1
ATOM 3526 N N . LYS A 1 421 ? -2.476 9.341 -18.531 1.00 71.94 421 LYS A N 1
ATOM 3527 C CA . LYS A 1 421 ? -1.089 8.883 -18.562 1.00 71.94 421 LYS A CA 1
ATOM 3528 C C . LYS A 1 421 ? -0.223 9.874 -17.783 1.00 71.94 421 LYS A C 1
ATOM 3530 O O . LYS A 1 421 ? 0.065 10.956 -18.275 1.00 71.94 421 LYS A O 1
ATOM 3535 N N . LEU A 1 422 ? 0.263 9.471 -16.609 1.00 75.38 422 LEU A N 1
ATOM 3536 C CA . LEU A 1 422 ? 1.110 10.321 -15.756 1.00 75.38 422 LEU A CA 1
ATOM 3537 C C . LEU A 1 422 ? 2.574 10.450 -16.224 1.00 75.38 422 LEU A C 1
ATOM 3539 O O . LEU A 1 422 ? 3.424 10.915 -15.479 1.00 75.38 422 LEU A O 1
ATOM 3543 N N . TRP A 1 423 ? 2.906 10.003 -17.435 1.00 74.69 423 TRP A N 1
ATOM 3544 C CA . TRP A 1 423 ? 4.258 10.113 -17.983 1.00 74.69 423 TRP A CA 1
ATOM 3545 C C . TRP A 1 423 ? 4.229 10.293 -19.499 1.00 74.69 423 TRP A C 1
ATOM 3547 O O . TRP A 1 423 ? 3.490 9.611 -20.218 1.00 74.69 423 TRP A O 1
ATOM 3557 N N . ASN A 1 424 ? 5.109 11.148 -20.013 1.00 76.75 424 ASN A N 1
ATOM 3558 C CA . ASN A 1 424 ? 5.311 11.330 -21.443 1.00 76.75 424 ASN A CA 1
ATOM 3559 C C . ASN A 1 424 ? 6.758 10.979 -21.811 1.00 76.75 424 ASN A C 1
ATOM 3561 O O . ASN A 1 424 ? 7.698 11.550 -21.275 1.00 76.75 424 ASN A O 1
ATOM 3565 N N . LEU A 1 425 ? 6.928 10.013 -22.717 1.00 75.00 425 LEU A N 1
ATOM 3566 C CA . LEU A 1 425 ? 8.240 9.515 -23.150 1.00 75.00 425 LEU A CA 1
ATOM 3567 C C . LEU A 1 425 ? 8.502 9.794 -24.633 1.00 75.00 425 LEU A C 1
ATOM 3569 O O . LEU A 1 425 ? 9.409 9.200 -25.205 1.00 75.00 425 LEU A O 1
ATOM 3573 N N . ASN A 1 426 ? 7.726 10.677 -25.267 1.00 73.88 426 ASN A N 1
ATOM 3574 C CA . ASN A 1 426 ? 7.931 11.017 -26.678 1.00 73.88 426 ASN A CA 1
ATOM 3575 C C . ASN A 1 426 ? 9.329 11.618 -26.908 1.00 73.88 426 ASN A C 1
ATOM 3577 O O . ASN A 1 426 ? 9.979 11.301 -27.896 1.00 73.88 426 ASN A O 1
ATOM 3581 N N . ASN A 1 427 ? 9.839 12.380 -25.936 1.00 70.06 427 ASN A N 1
ATOM 3582 C CA . ASN A 1 427 ? 11.158 13.016 -26.005 1.00 70.06 427 ASN A CA 1
ATOM 3583 C C . ASN A 1 427 ? 12.322 12.067 -25.655 1.00 70.06 427 ASN A C 1
ATOM 3585 O O . ASN A 1 427 ? 13.477 12.471 -25.719 1.00 70.06 427 ASN A O 1
ATOM 3589 N N . TYR A 1 428 ? 12.047 10.813 -25.272 1.00 65.00 428 TYR A N 1
ATOM 3590 C CA . TYR A 1 428 ? 13.072 9.821 -24.909 1.00 65.00 428 TYR A CA 1
ATOM 3591 C C . TYR A 1 428 ? 13.833 9.260 -26.136 1.00 65.00 428 TYR A C 1
ATOM 3593 O O . TYR A 1 428 ? 14.777 8.485 -25.988 1.00 65.00 428 TYR A O 1
ATOM 3601 N N . GLY A 1 429 ? 13.416 9.613 -27.358 1.00 53.97 429 GLY A N 1
ATOM 3602 C CA . GLY A 1 429 ? 13.975 9.092 -28.607 1.00 53.97 429 GLY A CA 1
ATOM 3603 C C . GLY A 1 429 ? 15.433 9.492 -28.862 1.00 53.97 429 GLY A C 1
ATOM 3604 O O . GLY A 1 429 ? 15.822 10.647 -28.721 1.00 53.97 429 GLY A O 1
ATOM 3605 N N . PHE A 1 430 ? 16.235 8.521 -29.303 1.00 44.25 430 PHE A N 1
ATOM 3606 C CA . PHE A 1 430 ? 17.613 8.682 -29.785 1.00 44.25 430 PHE A CA 1
ATOM 3607 C C . PHE A 1 430 ? 17.620 9.228 -31.230 1.00 44.25 430 PHE A C 1
ATOM 3609 O O . PHE A 1 430 ? 18.129 8.580 -32.138 1.00 44.25 430 PHE A O 1
ATOM 3616 N N . GLU A 1 431 ? 16.956 10.359 -31.483 1.00 42.69 431 GLU A N 1
ATOM 3617 C CA . GLU A 1 431 ? 16.701 10.832 -32.858 1.00 42.69 431 GLU A CA 1
ATOM 3618 C C . GLU A 1 431 ? 17.514 12.063 -33.271 1.00 42.69 431 GLU A C 1
ATOM 3620 O O . GLU A 1 431 ? 17.783 12.220 -34.463 1.00 42.69 431 GLU A O 1
ATOM 3625 N N . GLU A 1 432 ? 18.023 12.875 -32.334 1.00 38.59 432 GLU A N 1
ATOM 3626 C CA . GLU A 1 432 ? 18.801 14.077 -32.696 1.00 38.59 432 GLU A CA 1
ATOM 3627 C C . GLU A 1 432 ? 20.099 13.773 -33.477 1.00 38.59 432 GLU A C 1
ATOM 3629 O O . GLU A 1 432 ? 20.650 14.667 -34.111 1.00 38.59 432 GLU A O 1
ATOM 3634 N N . SER A 1 433 ? 20.559 12.514 -33.529 1.00 39.78 433 SER A N 1
ATOM 3635 C CA . SER A 1 433 ? 21.749 12.101 -34.291 1.00 39.78 433 SER A CA 1
ATOM 3636 C C . SER A 1 433 ? 21.480 11.320 -35.588 1.00 39.78 433 SER A C 1
ATOM 3638 O O . SER A 1 433 ? 22.431 11.040 -36.318 1.00 39.78 433 SER A O 1
ATOM 3640 N N . MET A 1 434 ? 20.231 10.963 -35.924 1.00 38.19 434 MET A N 1
ATOM 3641 C CA . MET A 1 434 ? 19.944 10.101 -37.093 1.00 38.19 434 MET A CA 1
ATOM 3642 C C . MET A 1 434 ? 18.690 10.471 -37.904 1.00 38.19 434 MET A C 1
ATOM 3644 O O . MET A 1 434 ? 18.177 9.651 -38.668 1.00 38.19 434 MET A O 1
ATOM 3648 N N . CYS A 1 435 ? 18.221 11.715 -37.820 1.00 29.53 435 CYS A N 1
ATOM 3649 C CA . CYS A 1 435 ? 17.074 12.211 -38.589 1.00 29.53 435 CYS A CA 1
ATOM 3650 C C . CYS A 1 435 ? 17.339 12.369 -40.100 1.00 29.53 435 CYS A C 1
ATOM 3652 O O . CYS A 1 435 ? 17.312 13.481 -40.607 1.00 29.53 435 CYS A O 1
ATOM 3654 N N . TRP A 1 436 ? 17.527 11.271 -40.842 1.00 30.84 436 TRP A N 1
ATOM 3655 C CA . TRP A 1 436 ? 17.256 11.212 -42.286 1.00 30.84 436 TRP A CA 1
ATOM 3656 C C . TRP A 1 436 ? 16.866 9.790 -42.713 1.00 30.84 436 TRP A C 1
ATOM 3658 O O . TRP A 1 436 ? 17.735 9.008 -43.102 1.00 30.84 436 TRP A O 1
ATOM 3668 N N . LYS A 1 437 ? 15.561 9.469 -42.679 1.00 30.41 437 LYS A N 1
ATOM 3669 C CA . LYS A 1 437 ? 14.821 8.695 -43.710 1.00 30.41 437 LYS A CA 1
ATOM 3670 C C . LYS A 1 437 ? 13.390 8.360 -43.260 1.00 30.41 437 LYS A C 1
ATOM 3672 O O . LYS A 1 437 ? 13.174 7.835 -42.177 1.00 30.41 437 LYS A O 1
ATOM 3677 N N . ASN A 1 438 ? 12.427 8.609 -44.150 1.00 30.81 438 ASN A N 1
ATOM 3678 C CA . ASN A 1 438 ? 11.012 8.258 -43.989 1.00 30.81 438 ASN A CA 1
ATOM 3679 C C . ASN A 1 438 ? 10.764 6.769 -44.279 1.00 30.81 438 ASN A C 1
ATOM 3681 O O . ASN A 1 438 ? 11.207 6.274 -45.317 1.00 30.81 438 ASN A O 1
ATOM 3685 N N . LEU A 1 439 ? 9.975 6.084 -43.442 1.00 33.06 439 LEU A N 1
ATOM 3686 C CA . LEU A 1 439 ? 9.441 4.741 -43.719 1.00 33.06 439 LEU A CA 1
ATOM 3687 C C . LEU A 1 439 ? 7.952 4.628 -43.338 1.00 33.06 439 LEU A C 1
ATOM 3689 O O . LEU A 1 439 ? 7.465 5.313 -42.441 1.00 33.06 439 LEU A O 1
ATOM 3693 N N . THR A 1 440 ? 7.211 3.784 -44.067 1.00 36.72 440 THR A N 1
ATOM 3694 C CA . THR A 1 440 ? 5.737 3.724 -44.087 1.00 36.72 440 THR A CA 1
ATOM 3695 C C . THR A 1 440 ? 5.112 2.611 -43.226 1.00 36.72 440 THR A C 1
ATOM 3697 O O . THR A 1 440 ? 5.712 1.592 -42.892 1.00 36.72 440 THR A O 1
ATOM 3700 N N . ILE A 1 441 ? 3.828 2.816 -42.906 1.00 38.38 441 ILE A N 1
ATOM 3701 C CA . ILE A 1 441 ? 3.002 2.174 -41.860 1.00 38.38 441 ILE A CA 1
ATOM 3702 C C . ILE A 1 441 ? 2.724 0.659 -42.060 1.00 38.38 441 ILE A C 1
ATOM 3704 O O . ILE A 1 441 ? 2.306 -0.023 -41.122 1.00 38.38 441 ILE A O 1
ATOM 3708 N N . ALA A 1 442 ? 3.001 0.077 -43.230 1.00 34.81 442 ALA A N 1
ATOM 3709 C CA . ALA A 1 442 ? 2.560 -1.282 -43.587 1.00 34.81 442 ALA A CA 1
ATOM 3710 C C . ALA A 1 442 ? 3.362 -2.446 -42.956 1.00 34.81 442 ALA A C 1
ATOM 3712 O O . ALA A 1 442 ? 3.012 -3.610 -43.135 1.00 34.81 442 ALA A O 1
ATOM 3713 N N . GLN A 1 443 ? 4.415 -2.176 -42.181 1.00 41.28 443 GLN A N 1
ATOM 3714 C CA . GLN A 1 443 ? 5.279 -3.217 -41.603 1.00 41.28 443 GLN A CA 1
ATOM 3715 C C . GLN A 1 443 ? 4.926 -3.636 -40.158 1.00 41.28 443 GLN A C 1
ATOM 3717 O O . GLN A 1 443 ? 5.638 -4.455 -39.571 1.00 41.28 443 GLN A O 1
ATOM 3722 N N . ARG A 1 444 ? 3.835 -3.110 -39.577 1.00 42.44 444 ARG A N 1
ATOM 3723 C CA . ARG A 1 444 ? 3.532 -3.200 -38.130 1.00 42.44 444 ARG A CA 1
ATOM 3724 C C . ARG A 1 444 ? 2.830 -4.477 -37.628 1.00 42.44 444 ARG A C 1
ATOM 3726 O O . ARG A 1 444 ? 2.551 -4.562 -36.434 1.00 42.44 444 ARG A O 1
ATOM 3733 N N . SER A 1 445 ? 2.583 -5.506 -38.442 1.00 40.12 445 SER A N 1
ATOM 3734 C CA . SER A 1 445 ? 1.869 -6.706 -37.955 1.00 40.12 445 SER A CA 1
ATOM 3735 C C . SER A 1 445 ? 2.280 -8.019 -38.632 1.00 40.12 445 SER A C 1
ATOM 3737 O O . SER A 1 445 ? 1.867 -8.289 -39.755 1.00 40.12 445 SER A O 1
ATOM 3739 N N . GLY A 1 446 ? 3.027 -8.887 -37.927 1.00 28.98 446 GLY A N 1
ATOM 3740 C CA . GLY A 1 446 ? 3.325 -10.237 -38.427 1.00 28.98 446 GLY A CA 1
ATOM 3741 C C . GLY A 1 446 ? 4.268 -11.111 -37.582 1.00 28.98 446 GLY A C 1
ATOM 3742 O O . GLY A 1 446 ? 5.476 -11.087 -37.768 1.00 28.98 446 GLY A O 1
ATOM 3743 N N . LEU A 1 447 ? 3.666 -11.964 -36.739 1.00 33.50 447 LEU A N 1
ATOM 3744 C CA . LEU A 1 447 ? 4.079 -13.332 -36.350 1.00 33.50 447 LEU A CA 1
ATOM 3745 C C . LEU A 1 447 ? 5.354 -13.580 -35.501 1.00 33.50 447 LEU A C 1
ATOM 3747 O O . LEU A 1 447 ? 6.487 -13.221 -35.812 1.00 33.50 447 LEU A O 1
ATOM 3751 N N . ASN A 1 448 ? 5.146 -14.339 -34.418 1.00 42.09 448 ASN A N 1
ATOM 3752 C CA . ASN A 1 448 ? 6.025 -14.483 -33.247 1.00 42.09 448 ASN A CA 1
ATOM 3753 C C . ASN A 1 448 ? 7.338 -15.286 -33.424 1.00 42.09 448 ASN A C 1
ATOM 3755 O O . ASN A 1 448 ? 8.021 -15.556 -32.440 1.00 42.09 448 ASN A O 1
ATOM 3759 N N . GLN A 1 449 ? 7.721 -15.641 -34.645 1.00 40.50 449 GLN A N 1
ATOM 3760 C CA . GLN A 1 449 ? 9.057 -16.179 -34.958 1.00 40.50 449 GLN A CA 1
ATOM 3761 C C . GLN A 1 449 ? 9.676 -15.487 -36.176 1.00 40.50 449 GLN A C 1
ATOM 3763 O O . GLN A 1 449 ? 10.888 -15.274 -36.206 1.00 40.50 449 GLN A O 1
ATOM 3768 N N . ILE A 1 450 ? 8.839 -15.034 -37.115 1.00 43.50 450 ILE A N 1
ATOM 3769 C CA . ILE A 1 450 ? 9.232 -14.140 -38.211 1.00 43.50 450 ILE A CA 1
ATOM 3770 C C . ILE A 1 450 ? 9.818 -12.838 -37.642 1.00 43.50 450 ILE A C 1
ATOM 3772 O O . ILE A 1 450 ? 10.826 -12.364 -38.146 1.00 43.50 450 ILE A O 1
ATOM 3776 N N . SER A 1 451 ? 9.296 -12.348 -36.513 1.00 63.00 451 SER A N 1
ATOM 3777 C CA . SER A 1 451 ? 9.834 -11.178 -35.803 1.00 63.00 451 SER A CA 1
ATOM 3778 C C . SER A 1 451 ? 11.291 -11.318 -35.339 1.00 63.00 451 SER A C 1
ATOM 3780 O O . SER A 1 451 ? 11.986 -10.310 -35.315 1.00 63.00 451 SER A O 1
ATOM 3782 N N . ASN A 1 452 ? 11.767 -12.509 -34.951 1.00 75.56 452 ASN A N 1
ATOM 3783 C CA . ASN A 1 452 ? 13.159 -12.654 -34.501 1.00 75.56 452 ASN A CA 1
ATOM 3784 C C . ASN A 1 452 ? 14.101 -12.827 -35.691 1.00 75.56 452 ASN A C 1
ATOM 3786 O O . ASN A 1 452 ? 15.167 -12.227 -35.701 1.00 75.56 452 ASN A O 1
ATOM 3790 N N . ARG A 1 453 ? 13.699 -13.605 -36.708 1.00 72.06 453 ARG A N 1
ATOM 3791 C CA . ARG A 1 453 ? 14.480 -13.746 -37.947 1.00 72.06 453 ARG A CA 1
ATOM 3792 C C . ARG A 1 453 ? 14.607 -12.413 -38.681 1.00 72.06 453 ARG A C 1
ATOM 3794 O O . ARG A 1 453 ? 15.713 -12.068 -39.056 1.00 72.06 453 ARG A O 1
ATOM 3801 N N . ARG A 1 454 ? 13.517 -11.645 -38.793 1.00 75.88 454 ARG A N 1
ATOM 3802 C CA . ARG A 1 454 ? 13.513 -10.285 -39.360 1.00 75.88 454 ARG A CA 1
ATOM 3803 C C . ARG A 1 454 ? 14.392 -9.306 -38.582 1.00 75.88 454 ARG A C 1
ATOM 3805 O O . ARG A 1 454 ? 14.918 -8.400 -39.186 1.00 75.88 454 ARG A O 1
ATOM 3812 N N . PHE A 1 455 ? 14.509 -9.468 -37.267 1.00 77.56 455 PHE A N 1
ATOM 3813 C CA . PHE A 1 455 ? 15.405 -8.650 -36.448 1.00 77.56 455 PHE A CA 1
ATOM 3814 C C . PHE A 1 455 ? 16.879 -9.080 -36.561 1.00 77.56 455 PHE A C 1
ATOM 3816 O O . PHE A 1 455 ? 17.776 -8.326 -36.211 1.00 77.56 455 PHE A O 1
ATOM 3823 N N . THR A 1 456 ? 17.127 -10.335 -36.952 1.00 79.62 456 THR A N 1
ATOM 3824 C CA . THR A 1 456 ? 18.486 -10.888 -37.070 1.00 79.62 456 THR A CA 1
ATOM 3825 C C . THR A 1 456 ? 19.085 -10.640 -38.452 1.00 79.62 456 THR A C 1
ATOM 3827 O O . THR A 1 456 ? 20.300 -10.487 -38.554 1.00 79.62 456 THR A O 1
ATOM 3830 N N . LEU A 1 457 ? 18.242 -10.686 -39.491 1.00 78.06 457 LEU A N 1
ATOM 3831 C CA . LEU A 1 457 ? 18.541 -10.185 -40.834 1.00 78.06 457 LEU A CA 1
ATOM 3832 C C . LEU A 1 457 ? 18.637 -8.664 -40.793 1.00 78.06 457 LEU A C 1
ATOM 3834 O O . LEU A 1 457 ? 19.537 -8.142 -41.482 1.00 78.06 457 LEU A O 1
#

Secondary structure (DSSP, 8-state):
-EE---BTSGGG--HHHHHHHHTTTS-HHHHHHHHHHHS-EEEETTEEEE--SS--TTSTTHHHHHHHHHHHHHHHHH-HHHHHHHHEETTEEPPTT--S-HHHHHHSS---------------SSSSS------SSGGGTT----SSS-TTTSPP--HHHHHHHHHHHHHIIIII--TTT-B--TTT-EE----SS---EEEEETTEEEEE--GGG-SS-----------SHHHHHHHH-SS--HHHHHHHHHHHHTT--STTHHHHHHHHHHHTT---GGG--THHHHS-GGGTS------SSSEEEE--TTTTTTS-PPP-EEEESS---TT-PPPPGGGGS--HHHHHHHTTS-STT-TT-TTTTGGGGG-TTHHHHTT--SHHHHHHHGGGT---TTTSGGGSSSTTT--TTTT--S---GGG-S-TTT------GGGS---TTHHHHHHH-

pLDDT: mean 74.93, std 18.17, range [28.98, 97.75]

Radius of gyration: 26.47 Å; chains: 1; bounding box: 66×62×77 Å

Sequence (457 aa):
MIEYHFEKFYENIDLTLLNHLLHLIVDHNIVDYMTAKNNIVLTYKDMNHVNSYDIIRGLQFSSFIVQYYGLIIDLLILGLQRAFDILGLPQKPNEFLTYQEVTIETAHPIRLYCRYTTDESRNLIQRYLTKHPDPNNKNIVGYNNKKCWSRESRMRLMKYDVNLGRAVFWDIQKHRLPRSLTTILWETSFVSVYSKDNPNLLFNMCGFECRILPKIRMIDEEFIHKDDRFHNRIRQILISSGSTTFSKIVTKWNTALIDLPVKCENKIQTRIKIGLNSKMPSRFPPVVFYTLKELDGLGMLSMGHVLIPQSDLRWSKQTDTSITHFRSGMSHDEDQLIPNLYRYIMPWEAEFIDLQHDLDDSWDRGIPRINTLFQKDRHVLAYDKGWHVRIDFKQYQYSLCFRFSNRIHFGGHINSIHDEKLWNLNNYGFEESMCWKNLTIAQRSGLNQISNRRFTL

Foldseek 3Di:
DKFWDWPCLQQLDQLVVLLVLVVVPDDNVVSCVQSVVQQAWDDDPPDTDGRNTGGQLQDLCVLVSSVSLVVVLVCLQQPPLRVCQQQDDPVDGDDALDGPDVCSCPVDPCNHDDDDDADDPDDPDDPPDDPDDDDDLCLLPPQDKDQQAAPLLIADSDPVQSVVQVVVVCCSQPPRDDVSNTGIDSNRMHGADDDPVGQWGWDADLNDTDIDGDPVPDPDDDDDDDDDDDDDVLVVLLVVPDQFFLLVSQVLQQLCPVFDDAPRPVVSVVSLCVVVVHDDDVVCAVCQACADVVVVHSNHADAQQDFAFDDPPVCVNHDVDDGDDTDGRDDHDPPDDQDHPVVQADDPVRLVVQQVDDDPPQQQGHFLGPVLVVDPCNVVVVPVPPVQSSLSSVVSNDPPCRPSVSQSGDVVSDDCNGRNDNGDCPVSHPPPVPPDDDDDDPPPDDDGPVSRVSSVD